Protein AF-0000000080284905 (afdb_homodimer)

Organism: Amycolatopsis orientalis (NCBI:txid31958)

Radius of gyration: 27.39 Å; Cα contacts (8 Å, |Δi|>4): 1536; chains: 2; bounding box: 44×78×59 Å

pLDDT: mean 93.67, std 6.54, range [40.91, 98.75]

Nearest PDB structures (foldseek):
  3go6-assembly1_A  TM=8.730E-01  e=1.358E-30  Mycobacterium tuberculosis
  5bye-assembly1_B  TM=8.809E-01  e=2.545E-27  Homo sapiens
  5zwy-assembly1_A  TM=8.678E-01  e=7.801E-25  Leishmania donovani BPK282A1
  3i3y-assembly1_C  TM=8.463E-01  e=2.687E-22  Klebsiella pneumoniae subsp. pneumoniae MGH 78578
  3b1q-assembly1_F  TM=8.822E-01  e=8.946E-21  Burkholderia thailandensis E264

Solvent-accessible surface area (backbone atoms only — not comparable to full-atom values): 27348 Å² total; per-residue (Å²): 117,70,24,39,35,32,24,41,23,15,37,20,37,28,42,34,28,44,25,83,60,82,54,47,86,72,30,76,26,76,38,35,60,71,42,79,42,66,30,32,66,26,41,32,18,32,36,26,17,14,37,51,68,39,49,23,28,37,40,36,22,19,9,86,45,74,54,22,51,49,40,52,48,54,37,48,76,40,53,27,42,54,83,60,40,39,74,36,96,37,53,40,9,35,31,44,31,42,32,32,84,88,54,48,36,27,28,40,28,22,40,40,7,14,60,67,53,44,53,87,69,66,75,69,71,57,33,49,24,39,37,37,43,50,61,30,38,62,67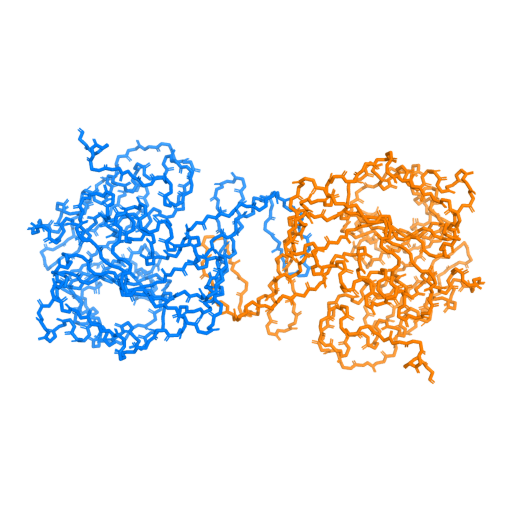,28,49,45,43,47,43,53,50,26,52,74,70,69,30,43,34,36,37,37,53,44,62,74,72,90,72,56,60,68,46,35,45,49,26,45,30,37,33,30,39,60,67,39,42,14,59,76,59,70,60,63,75,56,66,72,56,55,46,75,54,32,22,62,22,35,38,34,42,49,70,78,58,14,34,36,39,31,44,93,90,41,78,45,77,37,75,31,71,90,70,71,73,62,22,64,51,47,23,69,28,30,21,51,11,34,28,50,40,32,44,53,72,65,46,52,68,67,60,14,48,47,51,9,31,49,47,22,47,54,15,15,54,26,68,46,38,63,82,19,50,56,42,51,75,75,73,108,118,70,23,39,37,32,24,43,23,16,37,18,36,28,42,34,29,45,26,82,59,83,53,47,83,71,31,75,27,76,37,37,62,71,43,80,42,64,31,32,65,27,41,34,18,33,39,25,16,14,36,51,67,37,49,24,28,35,38,35,22,21,10,87,46,72,54,24,52,49,40,52,48,54,37,48,76,37,54,27,41,55,83,59,40,40,75,36,94,38,52,41,8,35,31,44,32,41,31,31,85,89,55,50,35,26,28,40,27,22,42,39,8,14,60,67,53,44,51,87,68,65,75,68,72,56,33,50,24,39,38,36,42,50,60,31,40,63,67,27,51,44,43,46,44,52,50,25,52,76,71,70,29,43,35,37,37,38,53,44,62,72,73,91,72,56,59,69,46,34,46,49,26,46,30,38,34,31,39,60,65,38,42,13,60,76,61,72,49,73,72,56,67,74,55,56,47,76,55,32,20,62,23,34,37,34,41,49,68,78,56,14,32,36,38,32,44,93,89,42,77,44,77,36,76,30,71,90,70,71,73,63,22,64,50,48,22,69,28,30,21,50,12,33,28,50,41,32,44,52,73,66,45,53,68,68,59,16,45,47,51,9,31,49,46,22,47,55,15,14,52,27,68,46,40,62,81,20,50,56,42,50,73,74,73,109

Sequence (572 aa):
MTSQVLVIGSANADLVVPVDRRPGGGETVLGGDTILSPGGKGANTAVAAARLGADVALLGAVGDDPYGELLKRSLAESGVDTTPLRTSERPTGIAYITVTPDGENSILVSPGANSALRPEDVDLDGAEIVVLSLEIPLETVEHAVAKAAEAGVRTLLNLSPAAELSAKTLQNLDVLLVNEHEAAFLLGGEADFPKLLDLGPKAAVVTLGAKGAAVVTADGVLEVSSPKVEAVDTTGAGDAFAGALATSLAKGEELADAARRAVKVAAITVTRQGAQPSYPTASELEMTSQVLVIGSANADLVVPVDRRPGGGETVLGGDTILSPGGKGANTAVAAARLGADVALLGAVGDDPYGELLKRSLAESGVDTTPLRTSERPTGIAYITVTPDGENSILVSPGANSALRPEDVDLDGAEIVVLSLEIPLETVEHAVAKAAEAGVRTLLNLSPAAELSAKTLQNLDVLLVNEHEAAFLLGGEADFPKLLDLGPKAAVVTLGAKGAAVVTADGVLEVSSPKVEAVDTTGAGDAFAGALATSLAKGEELADAARRAVKVAAITVTRQGAQPSYPTASELE

Secondary structure (DSSP, 8-state):
---SEEEE---EEEEEEE-SS---TT-EEE----EEEEE-HHHHHHHHHHHTT--EEEEEEEESSHHHHHHHHHHHHTTEE-TTEEEESSPPEEEEEEE-TTS-EEEEEE-GGGGG--GGG---TT-SEEEE-SSS-HHHHHHHHHHHHHHT-EEEEE--S-----HHHHHT-SEEEEEHHHHHHHHTS---GGGGGGGS-SEEEEE-GGGEEEEEETTEEEEEEPPP---S--TTHHHHHHHHHHHHHHTT--HHHHHHHHHHHHHHHTTSSSSGGGPPPGGGG-/---SEEEE---EEEEEEE-SS---TT-EEE----EEEEE-HHHHHHHHHHHTT--EEEEEEEESSHHHHHHHHHHHHTTEE-TTEEEESSPPEEEEEEE-TTS-EEEEEE-GGGGG--GGG---TT-SEEEE-SSS-HHHHHHHHHHHHHHT-EEEEE--S-----HHHHHT-SEEEEEHHHHHHHHTSS--GGGGGGGS-SEEEEE-GGGEEEEEETTEEEEEEPPP---S--TTHHHHHHHHHHHHHHTT--HHHHHHHHHHHHHHHTTSSSSGGGPPPGGGG-

Structure (mmCIF, N/CA/C/O backbone):
data_AF-0000000080284905-model_v1
#
loop_
_entity.id
_entity.type
_entity.pdbx_description
1 polymer Ribokinase
#
loop_
_atom_site.group_PDB
_atom_site.id
_atom_site.type_symbol
_atom_site.label_atom_id
_atom_site.label_alt_id
_atom_site.label_comp_id
_atom_site.label_asym_id
_atom_site.label_entity_id
_atom_site.label_seq_id
_atom_site.pdbx_PDB_ins_code
_atom_site.Cartn_x
_atom_site.Cartn_y
_atom_site.Cartn_z
_atom_site.occupancy
_atom_site.B_iso_or_equiv
_atom_site.auth_seq_id
_atom_site.auth_comp_id
_atom_site.auth_asym_id
_atom_site.auth_atom_id
_atom_site.pdbx_PDB_model_num
ATOM 1 N N . MET A 1 1 ? 20.672 -29.156 -13.625 1 40.91 1 MET A N 1
ATOM 2 C CA . MET A 1 1 ? 19.984 -29.391 -12.352 1 40.91 1 MET A CA 1
ATOM 3 C C . MET A 1 1 ? 18.562 -29.859 -12.586 1 40.91 1 MET A C 1
ATOM 5 O O . MET A 1 1 ? 17.812 -29.25 -13.352 1 40.91 1 MET A O 1
ATOM 9 N N . THR A 1 2 ? 18.375 -31.094 -12.633 1 55.34 2 THR A N 1
ATOM 10 C CA . THR A 1 2 ? 17.172 -31.812 -13.039 1 55.34 2 THR A CA 1
ATOM 11 C C . THR A 1 2 ? 16.047 -31.594 -12.039 1 55.34 2 THR A C 1
ATOM 13 O O . THR A 1 2 ? 16.047 -32.188 -10.953 1 55.34 2 THR A O 1
ATOM 16 N N . SER A 1 3 ? 15.523 -30.281 -11.977 1 65.69 3 SER A N 1
ATOM 17 C CA . SER A 1 3 ? 14.391 -30.141 -11.07 1 65.69 3 SER A CA 1
ATOM 18 C C . SER A 1 3 ? 13.125 -30.75 -11.672 1 65.69 3 SER A C 1
ATOM 20 O O . SER A 1 3 ? 12.875 -30.594 -12.875 1 65.69 3 SER A O 1
ATOM 22 N N . GLN A 1 4 ? 12.414 -31.5 -10.828 1 87.19 4 GLN A N 1
ATOM 23 C CA . GLN A 1 4 ? 11.164 -32.125 -11.258 1 87.19 4 GLN A CA 1
ATOM 24 C C . GLN A 1 4 ? 10.102 -31.047 -11.562 1 87.19 4 GLN A C 1
ATOM 26 O O . GLN A 1 4 ? 9.438 -31.109 -12.602 1 87.19 4 GLN A O 1
ATOM 31 N N . VAL A 1 5 ? 10.125 -30.016 -10.75 1 97.56 5 VAL A N 1
ATOM 32 C CA . VAL A 1 5 ? 9.164 -28.922 -10.898 1 97.56 5 VAL A CA 1
ATOM 33 C C . VAL A 1 5 ? 9.898 -27.609 -11.125 1 97.56 5 VAL A C 1
ATOM 35 O O . VAL A 1 5 ? 10.664 -27.156 -10.266 1 97.56 5 VAL A O 1
ATOM 38 N N . LEU A 1 6 ? 9.719 -26.984 -12.305 1 98.25 6 LEU A N 1
ATOM 39 C CA . LEU A 1 6 ? 10.242 -25.656 -12.578 1 98.25 6 LEU A CA 1
ATOM 40 C C . LEU A 1 6 ? 9.117 -24.625 -12.539 1 98.25 6 LEU A C 1
ATOM 42 O O . LEU A 1 6 ? 8.188 -24.672 -13.336 1 98.25 6 LEU A O 1
ATOM 46 N N . VAL A 1 7 ? 9.211 -23.75 -11.594 1 98.56 7 VAL A N 1
ATOM 47 C CA . VAL A 1 7 ? 8.273 -22.625 -11.539 1 98.56 7 VAL A CA 1
ATOM 48 C C . VAL A 1 7 ? 8.883 -21.406 -12.227 1 98.56 7 VAL A C 1
ATOM 50 O O . VAL A 1 7 ? 10.039 -21.047 -11.969 1 98.56 7 VAL A O 1
ATOM 53 N N . ILE A 1 8 ? 8.203 -20.844 -13.164 1 98.38 8 ILE A N 1
ATOM 54 C CA . ILE A 1 8 ? 8.547 -19.562 -13.758 1 98.38 8 ILE A CA 1
ATOM 55 C C . ILE A 1 8 ? 7.535 -18.5 -13.328 1 98.38 8 ILE A C 1
ATOM 57 O O . ILE A 1 8 ? 6.367 -18.562 -13.719 1 98.38 8 ILE A O 1
ATOM 61 N N . GLY A 1 9 ? 8.023 -17.609 -12.492 1 97.69 9 GLY A N 1
ATOM 62 C CA . GLY A 1 9 ? 7.016 -16.703 -11.961 1 97.69 9 GLY A CA 1
ATOM 63 C C . GLY A 1 9 ? 7.598 -15.609 -11.078 1 97.69 9 GLY A C 1
ATOM 64 O O . GLY A 1 9 ? 8.812 -15.375 -11.086 1 97.69 9 GLY A O 1
ATOM 65 N N . SER A 1 10 ? 6.734 -14.977 -10.406 1 97.56 10 SER A N 1
ATOM 66 C CA . SER A 1 10 ? 7.066 -13.766 -9.664 1 97.56 10 SER A CA 1
ATOM 67 C C . SER A 1 10 ? 7.562 -14.102 -8.258 1 97.56 10 SER A C 1
ATOM 69 O O . SER A 1 10 ? 7.203 -15.133 -7.699 1 97.56 10 SER A O 1
ATOM 71 N N . ALA A 1 11 ? 8.375 -13.258 -7.75 1 97.44 11 ALA A N 1
ATOM 72 C CA . ALA A 1 11 ? 8.758 -13.133 -6.348 1 97.44 11 ALA A CA 1
ATOM 73 C C . ALA A 1 11 ? 8.594 -11.695 -5.855 1 97.44 11 ALA A C 1
ATOM 75 O O . ALA A 1 11 ? 9.188 -10.773 -6.414 1 97.44 11 ALA A O 1
ATOM 76 N N . ASN A 1 12 ? 7.746 -11.562 -4.836 1 95.62 12 ASN A N 1
ATOM 77 C CA . ASN A 1 12 ? 7.422 -10.242 -4.301 1 95.62 12 ASN A CA 1
ATOM 78 C C . ASN A 1 12 ? 7.645 -10.18 -2.793 1 95.62 12 ASN A C 1
ATOM 80 O O . ASN A 1 12 ? 7.422 -11.164 -2.086 1 95.62 12 ASN A O 1
ATOM 84 N N . ALA A 1 13 ? 8.07 -9.031 -2.334 1 95.25 13 ALA A N 1
ATOM 85 C CA . ALA A 1 13 ? 7.875 -8.742 -0.915 1 95.25 13 ALA A CA 1
ATOM 86 C C . ALA A 1 13 ? 6.441 -8.312 -0.637 1 95.25 13 ALA A C 1
ATOM 88 O O . ALA A 1 13 ? 5.91 -7.426 -1.314 1 95.25 13 ALA A O 1
ATOM 89 N N . ASP A 1 14 ? 5.824 -9 0.279 1 94.31 14 ASP A N 1
ATOM 90 C CA . ASP A 1 14 ? 4.457 -8.656 0.659 1 94.31 14 ASP A CA 1
ATOM 91 C C . ASP A 1 14 ? 4.445 -7.719 1.864 1 94.31 14 ASP A C 1
ATOM 93 O O . ASP A 1 14 ? 4.934 -8.07 2.939 1 94.31 14 ASP A O 1
ATOM 97 N N . LEU A 1 15 ? 3.936 -6.547 1.649 1 93.56 15 LEU A N 1
ATOM 98 C CA . LEU A 1 15 ? 3.686 -5.602 2.73 1 93.56 15 LEU A CA 1
ATOM 99 C C . LEU A 1 15 ? 2.205 -5.574 3.098 1 93.56 15 LEU A C 1
ATOM 101 O O . LEU A 1 15 ? 1.398 -4.957 2.402 1 93.56 15 LEU A O 1
ATOM 105 N N . VAL A 1 16 ? 1.905 -6.176 4.227 1 90.94 16 VAL A N 1
ATOM 106 C CA . VAL A 1 16 ? 0.521 -6.398 4.633 1 90.94 16 VAL A CA 1
ATOM 107 C C . VAL A 1 16 ? 0.144 -5.418 5.738 1 90.94 16 VAL A C 1
ATOM 109 O O . VAL A 1 16 ? 0.849 -5.305 6.746 1 90.94 16 VAL A O 1
ATOM 112 N N . VAL A 1 17 ? -0.932 -4.707 5.605 1 92.62 17 VAL A N 1
ATOM 113 C CA . VAL A 1 17 ? -1.432 -3.777 6.613 1 92.62 17 VAL A CA 1
ATOM 114 C C . VAL A 1 17 ? -2.875 -4.129 6.969 1 92.62 17 VAL A C 1
ATOM 116 O O . VAL A 1 17 ? -3.764 -4.062 6.121 1 92.62 17 VAL A O 1
ATOM 119 N N . PRO A 1 18 ? -3.109 -4.57 8.188 1 91.25 18 PRO A N 1
ATOM 120 C CA . PRO A 1 18 ? -4.5 -4.727 8.625 1 91.25 18 PRO A CA 1
ATOM 121 C C . PRO A 1 18 ? -5.223 -3.391 8.773 1 91.25 18 PRO A C 1
ATOM 123 O O . PRO A 1 18 ? -4.625 -2.408 9.227 1 91.25 18 PRO A O 1
ATOM 126 N N . VAL A 1 19 ? -6.477 -3.312 8.336 1 92.62 19 VAL A N 1
ATOM 127 C CA . VAL A 1 19 ? -7.27 -2.09 8.422 1 92.62 19 VAL A CA 1
ATOM 128 C C . VAL A 1 19 ? -8.703 -2.432 8.805 1 92.62 19 VAL A C 1
ATOM 130 O O . VAL A 1 19 ? -9.172 -3.547 8.562 1 92.62 19 VAL A O 1
ATOM 133 N N . ASP A 1 20 ? -9.297 -1.43 9.414 1 91.06 20 ASP A N 1
ATOM 134 C CA . ASP A 1 20 ? -10.719 -1.615 9.688 1 91.06 20 ASP A CA 1
ATOM 135 C C . ASP A 1 20 ? -11.547 -1.527 8.406 1 91.06 20 ASP A C 1
ATOM 137 O O . ASP A 1 20 ? -12.523 -2.258 8.25 1 91.06 20 ASP A O 1
ATOM 141 N N . ARG A 1 21 ? -11.18 -0.646 7.539 1 89.19 21 ARG A N 1
ATOM 142 C CA . ARG A 1 21 ? -11.82 -0.479 6.242 1 89.19 21 ARG A CA 1
ATOM 143 C C . ARG A 1 21 ? -10.82 -0.023 5.188 1 89.19 21 ARG A C 1
ATOM 145 O O . ARG A 1 21 ? -9.898 0.74 5.484 1 89.19 21 ARG A O 1
ATOM 152 N N . ARG A 1 22 ? -11.008 -0.469 3.908 1 90 22 ARG A N 1
ATOM 153 C CA . ARG A 1 22 ? -10.148 -0.088 2.793 1 90 22 ARG A CA 1
ATOM 154 C C . ARG A 1 22 ? -10.328 1.385 2.439 1 90 22 ARG A C 1
ATOM 156 O O . ARG A 1 22 ? -11.453 1.893 2.43 1 90 22 ARG A O 1
ATOM 163 N N . PRO A 1 23 ? -9.242 2.098 2.148 1 87.12 23 PRO A N 1
ATOM 164 C CA . PRO A 1 23 ? -9.414 3.49 1.729 1 87.12 23 PRO A CA 1
ATOM 165 C C . PRO A 1 23 ? -10.094 3.619 0.369 1 87.12 23 PRO A C 1
ATOM 167 O O . PRO A 1 23 ? -9.766 2.881 -0.563 1 87.12 23 PRO A O 1
ATOM 170 N N . GLY A 1 24 ? -11.047 4.52 0.306 1 83.69 24 GLY A N 1
ATOM 171 C CA . GLY A 1 24 ? -11.625 4.879 -0.977 1 83.69 24 GLY A CA 1
ATOM 172 C C . GLY A 1 24 ? -10.859 5.973 -1.694 1 83.69 24 GLY A C 1
ATOM 173 O O . GLY A 1 24 ? -9.781 6.379 -1.245 1 83.69 24 GLY A O 1
ATOM 174 N N . GLY A 1 25 ? -11.359 6.371 -2.895 1 78.81 25 GLY A N 1
ATOM 175 C CA . GLY A 1 25 ? -10.734 7.469 -3.613 1 78.81 25 GLY A CA 1
ATOM 176 C C . GLY A 1 25 ? -10.68 8.758 -2.809 1 78.81 25 GLY A C 1
ATOM 177 O O . GLY A 1 25 ? -11.688 9.172 -2.227 1 78.81 25 GLY A O 1
ATOM 178 N N . GLY A 1 26 ? -9.477 9.383 -2.68 1 72.81 26 GLY A N 1
ATOM 179 C CA . GLY A 1 26 ? -9.32 10.648 -1.979 1 72.81 26 GLY A CA 1
ATOM 180 C C . GLY A 1 26 ? -9.266 10.492 -0.471 1 72.81 26 GLY A C 1
ATOM 181 O O . GLY A 1 26 ? -9.266 11.484 0.261 1 72.81 26 GLY A O 1
ATOM 182 N N . GLU A 1 27 ? -9.242 9.281 -0.006 1 77.38 27 GLU A N 1
ATOM 183 C CA . GLU A 1 27 ? -9.312 9.039 1.432 1 77.38 27 GLU A CA 1
ATOM 184 C C . GLU A 1 27 ? -7.957 8.617 1.989 1 77.38 27 GLU A C 1
ATOM 186 O O . GLU A 1 27 ? -7.156 7.996 1.283 1 77.38 27 GLU A O 1
ATOM 191 N N . THR A 1 28 ? -7.773 8.969 3.242 1 80.44 28 THR A N 1
ATOM 192 C CA . THR A 1 28 ? -6.684 8.438 4.055 1 80.44 28 THR A CA 1
ATOM 193 C C . THR A 1 28 ? -7.227 7.582 5.195 1 80.44 28 THR A C 1
ATOM 195 O O . THR A 1 28 ? -8.094 8.023 5.953 1 80.44 28 THR A O 1
ATOM 198 N N . VAL A 1 29 ? -6.762 6.383 5.219 1 87.19 29 VAL A N 1
ATOM 199 C CA . VAL A 1 29 ? -7.18 5.465 6.273 1 87.19 29 VAL A CA 1
ATOM 200 C C . VAL A 1 29 ? -5.965 5.027 7.09 1 87.19 29 VAL A C 1
ATOM 202 O O . VAL A 1 29 ? -4.926 4.676 6.527 1 87.19 29 VAL A O 1
ATOM 205 N N . LEU A 1 30 ? -6.082 5.148 8.375 1 88.75 30 LEU A N 1
ATOM 206 C CA . LEU A 1 30 ? -5.051 4.633 9.266 1 88.75 30 LEU A CA 1
ATOM 207 C C . LEU A 1 30 ? -5.254 3.145 9.531 1 88.75 30 LEU A C 1
ATOM 209 O O . LEU A 1 30 ? -6.367 2.709 9.828 1 88.75 30 LEU A O 1
ATOM 213 N N . GLY A 1 31 ? -4.176 2.385 9.305 1 92 31 GLY A N 1
ATOM 214 C CA . GLY A 1 31 ? -4.207 0.956 9.578 1 92 31 GLY A CA 1
ATOM 215 C C . GLY A 1 31 ? -3.277 0.545 10.703 1 92 31 GLY A C 1
ATOM 216 O O . GLY A 1 31 ? -2.922 1.366 11.555 1 92 31 GLY A O 1
ATOM 217 N N . GLY A 1 32 ? -3.047 -0.744 10.789 1 91.44 32 GLY A N 1
ATOM 218 C CA . GLY A 1 32 ? -2.111 -1.298 11.758 1 91.44 32 GLY A CA 1
ATOM 219 C C . GLY A 1 32 ? -0.675 -1.286 11.273 1 91.44 32 GLY A C 1
ATOM 220 O O . GLY A 1 32 ? -0.352 -0.614 10.289 1 91.44 32 GLY A O 1
ATOM 221 N N . ASP A 1 33 ? 0.1 -1.974 11.984 1 89.12 33 ASP A N 1
ATOM 222 C CA . ASP A 1 33 ? 1.512 -2.064 11.617 1 89.12 33 ASP A CA 1
ATOM 223 C C . ASP A 1 33 ? 1.706 -2.947 10.391 1 89.12 33 ASP A C 1
ATOM 225 O O . ASP A 1 33 ? 1.023 -3.963 10.234 1 89.12 33 ASP A O 1
ATOM 229 N N . THR A 1 34 ? 2.648 -2.514 9.602 1 91.88 34 THR A N 1
ATOM 230 C CA . THR A 1 34 ? 2.986 -3.299 8.422 1 91.88 34 THR A CA 1
ATOM 231 C C . THR A 1 34 ? 3.615 -4.633 8.812 1 91.88 34 THR A C 1
ATOM 233 O O . THR A 1 34 ? 4.5 -4.676 9.672 1 91.88 34 THR A O 1
ATOM 236 N N . ILE A 1 35 ? 3.156 -5.664 8.156 1 88.56 35 ILE A N 1
ATOM 237 C CA . ILE A 1 35 ? 3.768 -6.98 8.289 1 88.56 35 ILE A CA 1
ATOM 238 C C . ILE A 1 35 ? 4.469 -7.363 6.988 1 88.56 35 ILE A C 1
ATOM 240 O O . ILE A 1 35 ? 3.842 -7.395 5.926 1 88.56 35 ILE A O 1
ATOM 244 N N . LEU A 1 36 ? 5.754 -7.578 7.109 1 90.44 36 LEU A N 1
ATOM 245 C CA . LEU A 1 36 ? 6.559 -7.969 5.957 1 90.44 36 LEU A CA 1
ATOM 246 C C . LEU A 1 36 ? 6.605 -9.492 5.82 1 90.44 36 LEU A C 1
ATOM 248 O O . LEU A 1 36 ? 6.875 -10.195 6.797 1 90.44 36 LEU A O 1
ATOM 252 N N . SER A 1 37 ? 6.32 -10.008 4.66 1 91.88 37 SER A N 1
ATOM 253 C CA . SER A 1 37 ? 6.387 -11.445 4.391 1 91.88 37 SER A CA 1
ATOM 254 C C . SER A 1 37 ? 6.855 -11.719 2.965 1 91.88 37 SER A C 1
ATOM 256 O O . SER A 1 37 ? 6.633 -10.906 2.066 1 91.88 37 SER A O 1
ATOM 258 N N . PRO A 1 38 ? 7.566 -12.805 2.764 1 95.06 38 PRO A N 1
ATOM 259 C CA . PRO A 1 38 ? 7.867 -13.219 1.389 1 95.06 38 PRO A CA 1
ATOM 260 C C . PRO A 1 38 ? 6.625 -13.664 0.623 1 95.06 38 PRO A C 1
ATOM 262 O O . PRO A 1 38 ? 5.742 -14.312 1.197 1 95.06 38 PRO A O 1
ATOM 265 N N . GLY A 1 39 ? 6.598 -13.227 -0.601 1 95 39 GLY A N 1
ATOM 266 C CA . GLY A 1 39 ? 5.457 -13.609 -1.417 1 95 39 GLY A CA 1
ATOM 267 C C . GLY A 1 39 ? 5.766 -13.625 -2.902 1 95 39 GLY A C 1
ATOM 268 O O . GLY A 1 39 ? 6.91 -13.844 -3.301 1 95 39 GLY A O 1
ATOM 269 N N . GLY A 1 40 ? 4.691 -13.461 -3.693 1 94.62 40 GLY A N 1
ATOM 270 C CA . GLY A 1 40 ? 4.742 -13.672 -5.129 1 94.62 40 GLY A CA 1
ATOM 271 C C . GLY A 1 40 ? 4.172 -15.016 -5.551 1 94.62 40 GLY A C 1
ATOM 272 O O . GLY A 1 40 ? 4.559 -16.062 -5.012 1 94.62 40 GLY A O 1
ATOM 273 N N . LYS A 1 41 ? 3.361 -14.922 -6.488 1 94.69 41 LYS A N 1
ATOM 274 C CA . LYS A 1 41 ? 2.682 -16.156 -6.883 1 94.69 41 LYS A CA 1
ATOM 275 C C . LYS A 1 41 ? 3.688 -17.25 -7.227 1 94.69 41 LYS A C 1
ATOM 277 O O . LYS A 1 41 ? 3.525 -18.391 -6.812 1 94.69 41 LYS A O 1
ATOM 282 N N . GLY A 1 42 ? 4.648 -16.906 -8.023 1 97.25 42 GLY A N 1
ATOM 283 C CA . GLY A 1 42 ? 5.672 -17.875 -8.383 1 97.25 42 GLY A CA 1
ATOM 284 C C . GLY A 1 42 ? 6.426 -18.406 -7.18 1 97.25 42 GLY A C 1
ATOM 285 O O . GLY A 1 42 ? 6.543 -19.625 -7.012 1 97.25 42 GLY A O 1
ATOM 286 N N . ALA A 1 43 ? 6.902 -17.516 -6.387 1 98.06 43 ALA A N 1
ATOM 287 C CA . ALA A 1 43 ? 7.648 -17.906 -5.191 1 98.06 43 ALA A CA 1
ATOM 288 C C . ALA A 1 43 ? 6.781 -18.734 -4.25 1 98.06 43 ALA A C 1
ATOM 290 O O . ALA A 1 43 ? 7.238 -19.734 -3.695 1 98.06 43 ALA A O 1
ATOM 291 N N . ASN A 1 44 ? 5.59 -18.328 -4.027 1 96.88 44 ASN A N 1
ATOM 292 C CA . ASN A 1 44 ? 4.664 -19.078 -3.184 1 96.88 44 ASN A CA 1
ATOM 293 C C . ASN A 1 44 ? 4.457 -20.5 -3.701 1 96.88 44 ASN A C 1
ATOM 295 O O . ASN A 1 44 ? 4.504 -21.453 -2.93 1 96.88 44 ASN A O 1
ATOM 299 N N . THR A 1 45 ? 4.199 -20.609 -4.961 1 98.12 45 THR A N 1
ATOM 300 C CA . THR A 1 45 ? 4 -21.906 -5.59 1 98.12 45 THR A CA 1
ATOM 301 C C . THR A 1 45 ? 5.238 -22.797 -5.418 1 98.12 45 THR A C 1
ATOM 303 O O . THR A 1 45 ? 5.125 -23.969 -5.086 1 98.12 45 THR A O 1
ATOM 306 N N . ALA A 1 46 ? 6.387 -22.219 -5.637 1 98.38 46 ALA A N 1
ATOM 307 C CA . ALA A 1 46 ? 7.645 -22.938 -5.492 1 98.38 46 ALA A CA 1
ATOM 308 C C . ALA A 1 46 ? 7.828 -23.438 -4.062 1 98.38 46 ALA A C 1
ATOM 310 O O . ALA A 1 46 ? 8.195 -24.594 -3.842 1 98.38 46 ALA A O 1
ATOM 311 N N . VAL A 1 47 ? 7.551 -22.594 -3.105 1 98.19 47 VAL A N 1
ATOM 312 C CA . VAL A 1 47 ? 7.703 -22.953 -1.7 1 98.19 47 VAL A CA 1
ATOM 313 C C . VAL A 1 47 ? 6.723 -24.078 -1.347 1 98.19 47 VAL A C 1
ATOM 315 O O . VAL A 1 47 ? 7.09 -25.031 -0.665 1 98.19 47 VAL A O 1
ATOM 318 N N . ALA A 1 48 ? 5.516 -23.938 -1.804 1 98.19 48 ALA A N 1
ATOM 319 C CA . ALA A 1 48 ? 4.512 -24.969 -1.539 1 98.19 48 ALA A CA 1
ATOM 320 C C . ALA A 1 48 ? 4.965 -26.328 -2.07 1 98.19 48 ALA A C 1
ATOM 322 O O . ALA A 1 48 ? 4.871 -27.344 -1.369 1 98.19 48 ALA A O 1
ATOM 323 N N . ALA A 1 49 ? 5.445 -26.359 -3.264 1 98.06 49 ALA A N 1
ATOM 324 C CA . ALA A 1 49 ? 5.918 -27.594 -3.877 1 98.06 49 ALA A CA 1
ATOM 325 C C . ALA A 1 49 ? 7.105 -28.172 -3.109 1 98.06 49 ALA A C 1
ATOM 327 O O . ALA A 1 49 ? 7.145 -29.375 -2.83 1 98.06 49 ALA A O 1
ATOM 328 N N . ALA A 1 50 ? 8.023 -27.281 -2.754 1 97.81 50 ALA A N 1
ATOM 329 C CA . ALA A 1 50 ? 9.227 -27.719 -2.049 1 97.81 50 ALA A CA 1
ATOM 330 C C . ALA A 1 50 ? 8.883 -28.328 -0.692 1 97.81 50 ALA A C 1
ATOM 332 O O . ALA A 1 50 ? 9.43 -29.359 -0.31 1 97.81 50 ALA A O 1
ATOM 333 N N . ARG A 1 51 ? 8.023 -27.719 -0.016 1 97 51 ARG A N 1
ATOM 334 C CA . ARG A 1 51 ? 7.633 -28.203 1.308 1 97 51 ARG A CA 1
ATOM 335 C C . ARG A 1 51 ? 6.973 -29.562 1.227 1 97 51 ARG A C 1
ATOM 337 O O . ARG A 1 51 ? 7.004 -30.344 2.189 1 97 51 ARG A O 1
ATOM 344 N N . LEU A 1 52 ? 6.461 -29.844 0.11 1 96.69 52 LEU A N 1
ATOM 345 C CA . LEU A 1 52 ? 5.793 -31.141 -0.087 1 96.69 52 LEU A CA 1
ATOM 346 C C . LEU A 1 52 ? 6.773 -32.188 -0.607 1 96.69 52 LEU A C 1
ATOM 348 O O . LEU A 1 52 ? 6.375 -33.312 -0.943 1 96.69 52 LEU A O 1
ATOM 352 N N . GLY A 1 53 ? 8.023 -31.797 -0.792 1 94.25 53 GLY A N 1
ATOM 353 C CA . GLY A 1 53 ? 9.07 -32.781 -1.049 1 94.25 53 GLY A CA 1
ATOM 354 C C . GLY A 1 53 ? 9.516 -32.812 -2.498 1 94.25 53 GLY A C 1
ATOM 355 O O . GLY A 1 53 ? 10.32 -33.656 -2.889 1 94.25 53 GLY A O 1
ATOM 356 N N . ALA A 1 54 ? 9.086 -31.922 -3.289 1 95.56 54 ALA A N 1
ATOM 357 C CA . ALA A 1 54 ? 9.5 -31.891 -4.691 1 95.56 54 ALA A CA 1
ATOM 358 C C . ALA A 1 54 ? 10.875 -31.25 -4.844 1 95.56 54 ALA A C 1
ATOM 360 O O . ALA A 1 54 ? 11.289 -30.438 -4.008 1 95.56 54 ALA A O 1
ATOM 361 N N . ASP A 1 55 ? 11.617 -31.719 -5.836 1 96.56 55 ASP A N 1
ATOM 362 C CA . ASP A 1 55 ? 12.781 -30.984 -6.328 1 96.56 55 ASP A CA 1
ATOM 363 C C . ASP A 1 55 ? 12.352 -29.797 -7.199 1 96.56 55 ASP A C 1
ATOM 365 O O . ASP A 1 55 ? 11.945 -29.984 -8.352 1 96.56 55 ASP A O 1
ATOM 369 N N . VAL A 1 56 ? 12.43 -28.594 -6.613 1 97.62 56 VAL A N 1
ATOM 370 C CA . VAL A 1 56 ? 11.812 -27.438 -7.246 1 97.62 56 VAL A CA 1
ATOM 371 C C . VAL A 1 56 ? 12.867 -26.359 -7.477 1 97.62 56 VAL A C 1
ATOM 373 O O . VAL A 1 56 ? 13.758 -26.156 -6.645 1 97.62 56 VAL A O 1
ATOM 376 N N . ALA A 1 57 ? 12.773 -25.703 -8.625 1 97.75 57 ALA A N 1
ATOM 377 C CA . ALA A 1 57 ? 13.531 -24.484 -8.906 1 97.75 57 ALA A CA 1
ATOM 378 C C . ALA A 1 57 ? 12.602 -23.328 -9.289 1 97.75 57 ALA A C 1
ATOM 380 O O . ALA A 1 57 ? 11.5 -23.562 -9.805 1 97.75 57 ALA A O 1
ATOM 381 N N . LEU A 1 58 ? 13.008 -22.141 -9 1 98 58 LEU A N 1
ATOM 382 C CA . LEU A 1 58 ? 12.266 -20.953 -9.414 1 98 58 LEU A CA 1
ATOM 383 C C . LEU A 1 58 ? 13.086 -20.109 -10.406 1 98 58 LEU A C 1
ATOM 385 O O . LEU A 1 58 ? 14.172 -19.641 -10.07 1 98 58 LEU A O 1
ATOM 389 N N . LEU A 1 59 ? 12.594 -20.047 -11.578 1 98.06 59 LEU A N 1
ATOM 390 C CA . LEU A 1 59 ? 13.078 -19.047 -12.516 1 98.06 59 LEU A CA 1
ATOM 391 C C . LEU A 1 59 ? 12.289 -17.75 -12.375 1 98.06 59 LEU A C 1
ATOM 393 O O . LEU A 1 59 ? 11.094 -17.703 -12.664 1 98.06 59 LEU A O 1
ATOM 397 N N . GLY A 1 60 ? 12.852 -16.734 -11.898 1 97.88 60 GLY A N 1
ATOM 398 C CA . GLY A 1 60 ? 12.281 -15.414 -11.648 1 97.88 60 GLY A CA 1
ATOM 399 C C . GLY A 1 60 ? 13.336 -14.328 -11.516 1 97.88 60 GLY A C 1
ATOM 400 O O . GLY A 1 60 ? 14.461 -14.492 -11.977 1 97.88 60 GLY A O 1
ATOM 401 N N . ALA A 1 61 ? 12.906 -13.195 -11.031 1 98.19 61 ALA A N 1
ATOM 402 C CA . ALA A 1 61 ? 13.844 -12.086 -10.867 1 98.19 61 ALA A CA 1
ATOM 403 C C . ALA A 1 61 ? 13.523 -11.281 -9.609 1 98.19 61 ALA A C 1
ATOM 405 O O . ALA A 1 61 ? 12.352 -11.07 -9.281 1 98.19 61 ALA A O 1
ATOM 406 N N . VAL A 1 62 ? 14.578 -10.914 -8.914 1 98.06 62 VAL A N 1
ATOM 407 C CA . VAL A 1 62 ? 14.492 -10.008 -7.777 1 98.06 62 VAL A CA 1
ATOM 408 C C . VAL A 1 62 ? 15.508 -8.875 -7.941 1 98.06 62 VAL A C 1
ATOM 410 O O . VAL A 1 62 ? 16.375 -8.938 -8.82 1 98.06 62 VAL A O 1
ATOM 413 N N . GLY A 1 63 ? 15.312 -7.84 -7.199 1 96.94 63 GLY A N 1
ATOM 414 C CA . GLY A 1 63 ? 16.297 -6.762 -7.199 1 96.94 63 GLY A CA 1
ATOM 415 C C . GLY A 1 63 ? 17.453 -7.008 -6.254 1 96.94 63 GLY A C 1
ATOM 416 O O . GLY A 1 63 ? 17.438 -7.965 -5.477 1 96.94 63 GLY A O 1
ATOM 417 N N . ASP A 1 64 ? 18.5 -6.188 -6.438 1 95.75 64 ASP A N 1
ATOM 418 C CA . ASP A 1 64 ? 19.594 -6.156 -5.469 1 95.75 64 ASP A CA 1
ATOM 419 C C . ASP A 1 64 ? 19.25 -5.242 -4.293 1 95.75 64 ASP A C 1
ATOM 421 O O . ASP A 1 64 ? 19.812 -4.152 -4.168 1 95.75 64 ASP A O 1
ATOM 425 N N . ASP A 1 65 ? 18.406 -5.695 -3.43 1 92.31 65 ASP A N 1
ATOM 426 C CA . ASP A 1 65 ? 17.906 -4.93 -2.297 1 92.31 65 ASP A CA 1
ATOM 427 C C . ASP A 1 65 ? 17.484 -5.855 -1.154 1 92.31 65 ASP A C 1
ATOM 429 O O . ASP A 1 65 ? 17.547 -7.078 -1.282 1 92.31 65 ASP A O 1
ATOM 433 N N . PRO A 1 66 ? 17.125 -5.277 0.015 1 89.31 66 PRO A N 1
ATOM 434 C CA . PRO A 1 66 ? 16.797 -6.109 1.176 1 89.31 66 PRO A CA 1
ATOM 435 C C . PRO A 1 66 ? 15.617 -7.039 0.922 1 89.31 66 PRO A C 1
ATOM 437 O O . PRO A 1 66 ? 15.555 -8.133 1.484 1 89.31 66 PRO A O 1
ATOM 440 N N . TYR A 1 67 ? 14.719 -6.602 0.101 1 93.44 67 TYR A N 1
ATOM 441 C CA . TYR A 1 67 ? 13.578 -7.453 -0.205 1 93.44 67 TYR A CA 1
ATOM 442 C C . TYR A 1 67 ? 14 -8.664 -1.03 1 93.44 67 TYR A C 1
ATOM 444 O O . TYR A 1 67 ? 13.523 -9.773 -0.801 1 93.44 67 TYR A O 1
ATOM 452 N N . GLY A 1 68 ? 14.859 -8.359 -2.027 1 96.5 68 GLY A N 1
ATOM 453 C CA . GLY A 1 68 ? 15.406 -9.469 -2.791 1 96.5 68 GLY A CA 1
ATOM 454 C C . GLY A 1 68 ? 16.109 -10.5 -1.93 1 96.5 68 GLY A C 1
ATOM 455 O O . GLY A 1 68 ? 15.945 -11.703 -2.121 1 96.5 68 GLY A O 1
ATOM 456 N N . GLU A 1 69 ? 16.859 -10.023 -0.964 1 95.75 69 GLU A N 1
ATOM 457 C CA . GLU A 1 69 ? 17.578 -10.914 -0.043 1 95.75 69 GLU A CA 1
ATOM 458 C C . GLU A 1 69 ? 16.594 -11.727 0.798 1 95.75 69 GLU A C 1
ATOM 460 O O . GLU A 1 69 ? 16.812 -12.922 1.028 1 95.75 69 GLU A O 1
ATOM 465 N N . LEU A 1 70 ? 15.578 -11.047 1.267 1 94.62 70 LEU A N 1
ATOM 466 C CA . LEU A 1 70 ? 14.531 -11.711 2.031 1 94.62 70 LEU A CA 1
ATOM 467 C C . LEU A 1 70 ? 13.922 -12.859 1.236 1 94.62 70 LEU A C 1
ATOM 469 O O . LEU A 1 70 ? 13.727 -13.953 1.769 1 94.62 70 LEU A O 1
ATOM 473 N N . LEU A 1 71 ? 13.648 -12.625 0.01 1 97.5 71 LEU A N 1
ATOM 474 C CA . LEU A 1 71 ? 13.008 -13.609 -0.848 1 97.5 71 LEU A CA 1
ATOM 475 C C . LEU A 1 71 ? 13.945 -14.781 -1.125 1 97.5 71 LEU A C 1
ATOM 477 O O . LEU A 1 71 ? 13.531 -15.945 -1.045 1 97.5 71 LEU A O 1
ATOM 481 N N . LYS A 1 72 ? 15.18 -14.484 -1.445 1 97.62 72 LYS A N 1
ATOM 482 C CA . LYS A 1 72 ? 16.156 -15.539 -1.684 1 97.62 72 LYS A CA 1
ATOM 483 C C . LYS A 1 72 ? 16.297 -16.438 -0.462 1 97.62 72 LYS A C 1
ATOM 485 O O . LYS A 1 72 ? 16.344 -17.672 -0.591 1 97.62 72 LYS A O 1
ATOM 490 N N . ARG A 1 73 ? 16.359 -15.836 0.664 1 96.5 73 ARG A N 1
ATOM 491 C CA . ARG A 1 73 ? 16.5 -16.594 1.907 1 96.5 73 ARG A CA 1
ATOM 492 C C . ARG A 1 73 ? 15.289 -17.469 2.154 1 96.5 73 ARG A C 1
ATOM 494 O O . ARG A 1 73 ? 15.43 -18.656 2.5 1 96.5 73 ARG A O 1
ATOM 501 N N . SER A 1 74 ? 14.133 -16.922 2.025 1 96.56 74 SER A N 1
ATOM 502 C CA . SER A 1 74 ? 12.898 -17.688 2.236 1 96.56 74 SER A CA 1
ATOM 503 C C . SER A 1 74 ? 12.82 -18.891 1.306 1 96.56 74 SER A C 1
ATOM 505 O O . SER A 1 74 ? 12.484 -19.984 1.736 1 96.56 74 SER A O 1
ATOM 507 N N . LEU A 1 75 ? 13.141 -18.641 0.053 1 97.88 75 LEU A N 1
ATOM 508 C CA . LEU A 1 75 ? 13.125 -19.703 -0.938 1 97.88 75 LEU A CA 1
ATOM 509 C C . LEU A 1 75 ? 14.133 -20.797 -0.584 1 97.88 75 LEU A C 1
ATOM 511 O O . LEU A 1 75 ? 13.789 -21.969 -0.531 1 97.88 75 LEU A O 1
ATOM 515 N N . ALA A 1 76 ? 15.328 -20.359 -0.297 1 96.75 76 ALA A N 1
ATOM 516 C CA . ALA A 1 76 ? 16.406 -21.297 0.011 1 96.75 76 ALA A CA 1
ATOM 517 C C . ALA A 1 76 ? 16.078 -22.109 1.262 1 96.75 76 ALA A C 1
ATOM 519 O O . ALA A 1 76 ? 16.281 -23.328 1.288 1 96.75 76 ALA A O 1
ATOM 520 N N . GLU A 1 77 ? 15.562 -21.453 2.238 1 96.44 77 GLU A N 1
ATOM 521 C CA . GLU A 1 77 ? 15.234 -22.109 3.498 1 96.44 77 GLU A CA 1
ATOM 522 C C . GLU A 1 77 ? 14.086 -23.094 3.326 1 96.44 77 GLU A C 1
ATOM 524 O O . GLU A 1 77 ? 13.938 -24.031 4.117 1 96.44 77 GLU A O 1
ATOM 529 N N . SER A 1 78 ? 13.32 -22.938 2.281 1 96.81 78 SER A N 1
ATOM 530 C CA . SER A 1 78 ? 12.195 -23.828 2.008 1 96.81 78 SER A CA 1
ATOM 531 C C . SER A 1 78 ? 12.609 -24.969 1.095 1 96.81 78 SER A C 1
ATOM 533 O O . SER A 1 78 ? 11.797 -25.844 0.772 1 96.81 78 SER A O 1
ATOM 535 N N . GLY A 1 79 ? 13.828 -24.922 0.599 1 96.56 79 GLY A N 1
ATOM 536 C CA . GLY A 1 79 ? 14.336 -26 -0.23 1 96.56 79 GLY A CA 1
ATOM 537 C C . GLY A 1 79 ? 14.188 -25.734 -1.716 1 96.56 79 GLY A C 1
ATOM 538 O O . GLY A 1 79 ? 14.305 -26.656 -2.531 1 96.56 79 GLY A O 1
ATOM 539 N N . VAL A 1 80 ? 13.922 -24.531 -2.078 1 97.88 80 VAL A N 1
ATOM 540 C CA . VAL A 1 80 ? 13.789 -24.172 -3.486 1 97.88 80 VAL A CA 1
ATOM 541 C C . VAL A 1 80 ? 15.164 -23.859 -4.07 1 97.88 80 VAL A C 1
ATOM 543 O O . VAL A 1 80 ? 15.953 -23.125 -3.463 1 97.88 80 VAL A O 1
ATOM 546 N N . ASP A 1 81 ? 15.508 -24.484 -5.164 1 97.06 81 ASP A N 1
ATOM 547 C CA . ASP A 1 81 ? 16.719 -24.109 -5.895 1 97.06 81 ASP A CA 1
ATOM 548 C C . ASP A 1 81 ? 16.594 -22.703 -6.48 1 97.06 81 ASP A C 1
ATOM 550 O O . ASP A 1 81 ? 15.758 -22.469 -7.359 1 97.06 81 ASP A O 1
ATOM 554 N N . THR A 1 82 ? 17.438 -21.797 -6.082 1 96.62 82 THR A N 1
ATOM 555 C CA . THR A 1 82 ? 17.344 -20.406 -6.492 1 96.62 82 THR A CA 1
ATOM 556 C C . THR A 1 82 ? 18.422 -20.078 -7.52 1 96.62 82 THR A C 1
ATOM 558 O O . THR A 1 82 ? 18.625 -18.906 -7.859 1 96.62 82 THR A O 1
ATOM 561 N N . THR A 1 83 ? 19.094 -21 -8.023 1 94.94 83 THR A N 1
ATOM 562 C CA . THR A 1 83 ? 20.141 -20.766 -9.016 1 94.94 83 THR A CA 1
ATOM 563 C C . THR A 1 83 ? 19.578 -20.016 -10.227 1 94.94 83 THR A C 1
ATOM 565 O O . THR A 1 83 ? 20.219 -19.109 -10.742 1 94.94 83 THR A O 1
ATOM 568 N N . PRO A 1 84 ? 18.344 -20.344 -10.688 1 95.81 84 PRO A N 1
ATOM 569 C CA . PRO A 1 84 ? 17.828 -19.625 -11.852 1 95.81 84 PRO A CA 1
ATOM 570 C C . PRO A 1 84 ? 17.188 -18.297 -11.492 1 95.81 84 PRO A C 1
ATOM 572 O O . PRO A 1 84 ? 16.719 -17.562 -12.367 1 95.81 84 PRO A O 1
ATOM 575 N N . LEU A 1 85 ? 17.094 -17.969 -10.242 1 96.88 85 LEU A N 1
ATOM 576 C CA . LEU A 1 85 ? 16.562 -16.688 -9.82 1 96.88 85 LEU A CA 1
ATOM 577 C C . LEU A 1 85 ? 17.562 -15.562 -10.086 1 96.88 85 LEU A C 1
ATOM 579 O O . LEU A 1 85 ? 18.625 -15.523 -9.469 1 96.88 85 LEU A O 1
ATOM 583 N N . ARG A 1 86 ? 17.172 -14.68 -10.891 1 96.75 86 ARG A N 1
ATOM 584 C CA . ARG A 1 86 ? 18.078 -13.633 -11.352 1 96.75 86 ARG A CA 1
ATOM 585 C C . ARG A 1 86 ? 18 -12.406 -10.453 1 96.75 86 ARG A C 1
ATOM 587 O O . ARG A 1 86 ? 16.969 -12.156 -9.82 1 96.75 86 ARG A O 1
ATOM 594 N N . THR A 1 87 ? 19.109 -11.688 -10.414 1 96.88 87 THR A N 1
ATOM 595 C CA . THR A 1 87 ? 19.109 -10.359 -9.812 1 96.88 87 THR A CA 1
ATOM 596 C C . THR A 1 87 ? 19.078 -9.273 -10.891 1 96.88 87 THR A C 1
ATOM 598 O O . THR A 1 87 ? 19.969 -9.203 -11.734 1 96.88 87 THR A O 1
ATOM 601 N N . SER A 1 88 ? 18.062 -8.516 -10.867 1 96 88 SER A N 1
ATOM 602 C CA . SER A 1 88 ? 17.828 -7.477 -11.867 1 96 88 SER A CA 1
ATOM 603 C C . SER A 1 88 ? 18.281 -6.109 -11.344 1 96 88 SER A C 1
ATOM 605 O O . SER A 1 88 ? 18.516 -5.945 -10.148 1 96 88 SER A O 1
ATOM 607 N N . GLU A 1 89 ? 18.406 -5.16 -12.305 1 94.81 89 GLU A N 1
ATOM 608 C CA . GLU A 1 89 ? 18.688 -3.775 -11.938 1 94.81 89 GLU A CA 1
ATOM 609 C C . GLU A 1 89 ? 17.438 -3.086 -11.383 1 94.81 89 GLU A C 1
ATOM 611 O O . GLU A 1 89 ? 17.547 -2.047 -10.727 1 94.81 89 GLU A O 1
ATOM 616 N N . ARG A 1 90 ? 16.328 -3.711 -11.656 1 94.12 90 ARG A N 1
ATOM 617 C CA . ARG A 1 90 ? 15.07 -3.178 -11.125 1 94.12 90 ARG A CA 1
ATOM 618 C C . ARG A 1 90 ? 14.883 -3.576 -9.672 1 94.12 90 ARG A C 1
ATOM 620 O O . ARG A 1 90 ? 15.391 -4.609 -9.227 1 94.12 90 ARG A O 1
ATOM 627 N N . PRO A 1 91 ? 14.156 -2.766 -8.906 1 94.25 91 PRO A N 1
ATOM 628 C CA . PRO A 1 91 ? 13.867 -3.166 -7.527 1 94.25 91 PRO A CA 1
ATOM 629 C C . PRO A 1 91 ? 13.016 -4.43 -7.449 1 94.25 91 PRO A C 1
ATOM 631 O O . PRO A 1 91 ? 12.305 -4.758 -8.406 1 94.25 91 PRO A O 1
ATOM 634 N N . THR A 1 92 ? 13.148 -5.109 -6.359 1 96.5 92 THR A N 1
ATOM 635 C CA . THR A 1 92 ? 12.289 -6.262 -6.109 1 96.5 92 THR A CA 1
ATOM 636 C C . THR A 1 92 ? 10.82 -5.863 -6.176 1 96.5 92 THR A C 1
ATOM 638 O O . THR A 1 92 ? 10.438 -4.777 -5.727 1 96.5 92 THR A O 1
ATOM 641 N N . GLY A 1 93 ? 10.016 -6.754 -6.805 1 96.5 93 GLY A N 1
ATOM 642 C CA . GLY A 1 93 ? 8.578 -6.52 -6.816 1 96.5 93 GLY A CA 1
ATOM 643 C C . GLY A 1 93 ? 7.969 -6.465 -5.426 1 96.5 93 GLY A C 1
ATOM 644 O O . GLY A 1 93 ? 8.43 -7.148 -4.512 1 96.5 93 GLY A O 1
ATOM 645 N N . ILE A 1 94 ? 6.922 -5.66 -5.258 1 96.12 94 ILE A N 1
ATOM 646 C CA . ILE A 1 94 ? 6.254 -5.496 -3.973 1 96.12 94 ILE A CA 1
ATOM 647 C C . ILE A 1 94 ? 4.746 -5.645 -4.148 1 96.12 94 ILE A C 1
ATOM 649 O O . ILE A 1 94 ? 4.176 -5.133 -5.117 1 96.12 94 ILE A O 1
ATOM 653 N N . ALA A 1 95 ? 4.195 -6.426 -3.277 1 95.12 95 ALA A N 1
ATOM 654 C CA . ALA A 1 95 ? 2.738 -6.453 -3.156 1 95.12 95 ALA A CA 1
ATOM 655 C C . ALA A 1 95 ? 2.275 -5.688 -1.919 1 95.12 95 ALA A C 1
ATOM 657 O O . ALA A 1 95 ? 2.697 -5.992 -0.801 1 95.12 95 ALA A O 1
ATOM 658 N N . TYR A 1 96 ? 1.506 -4.695 -2.146 1 94.19 96 TYR A N 1
ATOM 659 C CA . TYR A 1 96 ? 0.849 -3.961 -1.071 1 94.19 96 TYR A CA 1
ATOM 660 C C . TYR A 1 96 ? -0.52 -4.555 -0.761 1 94.19 96 TYR A C 1
ATOM 662 O O . TYR A 1 96 ? -1.438 -4.477 -1.581 1 94.19 96 TYR A O 1
ATOM 670 N N . ILE A 1 97 ? -0.657 -5.055 0.429 1 90.94 97 ILE A N 1
ATOM 671 C CA . ILE A 1 97 ? -1.838 -5.855 0.731 1 90.94 97 ILE A CA 1
ATOM 672 C C . ILE A 1 97 ? -2.598 -5.238 1.902 1 90.94 97 ILE A C 1
ATOM 674 O O . ILE A 1 97 ? -2.027 -5.02 2.975 1 90.94 97 ILE A O 1
ATOM 678 N N . THR A 1 98 ? -3.85 -4.898 1.662 1 91.12 98 THR A N 1
ATOM 679 C CA . THR A 1 98 ? -4.77 -4.461 2.705 1 91.12 98 THR A CA 1
ATOM 680 C C . THR A 1 98 ? -5.668 -5.609 3.15 1 91.12 98 THR A C 1
ATOM 682 O O . THR A 1 98 ? -6.246 -6.312 2.318 1 91.12 98 THR A O 1
ATOM 685 N N . VAL A 1 99 ? -5.793 -5.848 4.41 1 86.69 99 VAL A N 1
ATOM 686 C CA . VAL A 1 99 ? -6.641 -6.922 4.918 1 86.69 99 VAL A CA 1
ATOM 687 C C . VAL A 1 99 ? -7.664 -6.355 5.898 1 86.69 99 VAL A C 1
ATOM 689 O O . VAL A 1 99 ? -7.301 -5.684 6.867 1 86.69 99 VAL A O 1
ATOM 692 N N . THR A 1 100 ? -8.922 -6.613 5.688 1 88.25 100 THR A N 1
ATOM 693 C CA . THR A 1 100 ? -9.992 -6.16 6.566 1 88.25 100 THR A CA 1
ATOM 694 C C . THR A 1 100 ? -10.32 -7.227 7.609 1 88.25 100 THR A C 1
ATOM 696 O O . THR A 1 100 ? -9.875 -8.367 7.496 1 88.25 100 THR A O 1
ATOM 699 N N . PRO A 1 101 ? -11.07 -6.875 8.648 1 85.5 101 PRO A N 1
ATOM 700 C CA . PRO A 1 101 ? -11.328 -7.801 9.758 1 85.5 101 PRO A CA 1
ATOM 701 C C . PRO A 1 101 ? -12.023 -9.078 9.305 1 85.5 101 PRO A C 1
ATOM 703 O O . PRO A 1 101 ? -11.859 -10.133 9.93 1 85.5 101 PRO A O 1
ATOM 706 N N . ASP A 1 102 ? -12.766 -9.07 8.25 1 78 102 ASP A N 1
ATOM 707 C CA . ASP A 1 102 ? -13.461 -10.242 7.746 1 78 102 ASP A CA 1
ATOM 708 C C . ASP A 1 102 ? -12.508 -11.148 6.965 1 78 102 ASP A C 1
ATOM 710 O O . ASP A 1 102 ? -12.922 -12.18 6.43 1 78 102 ASP A O 1
ATOM 714 N N . GLY A 1 103 ? -11.266 -10.695 6.809 1 75.69 103 GLY A N 1
ATOM 715 C CA . GLY A 1 103 ? -10.266 -11.523 6.148 1 75.69 103 GLY A CA 1
ATOM 716 C C . GLY A 1 103 ? -10.117 -11.211 4.668 1 75.69 103 GLY A C 1
ATOM 717 O O . GLY A 1 103 ? -9.258 -11.781 3.992 1 75.69 103 GLY A O 1
ATOM 718 N N . GLU A 1 104 ? -10.938 -10.359 4.184 1 77.81 104 GLU A N 1
ATOM 719 C CA . GLU A 1 104 ? -10.828 -9.992 2.773 1 77.81 104 GLU A CA 1
ATOM 720 C C . GLU A 1 104 ? -9.57 -9.164 2.514 1 77.81 104 GLU A C 1
ATOM 722 O O . GLU A 1 104 ? -9.211 -8.312 3.322 1 77.81 104 GLU A O 1
ATOM 727 N N . ASN A 1 105 ? -8.969 -9.461 1.314 1 83.25 105 ASN A N 1
ATOM 728 C CA . ASN A 1 105 ? -7.754 -8.719 0.991 1 83.25 105 ASN A CA 1
ATOM 729 C C . ASN A 1 105 ? -7.883 -7.988 -0.341 1 83.25 105 ASN A C 1
ATOM 731 O O . ASN A 1 105 ? -8.781 -8.281 -1.133 1 83.25 105 ASN A O 1
ATOM 735 N N . SER A 1 106 ? -7.199 -6.895 -0.471 1 87.69 106 SER A N 1
ATOM 736 C CA . SER A 1 106 ? -6.953 -6.152 -1.704 1 87.69 106 SER A CA 1
ATOM 737 C C . SER A 1 106 ? -5.457 -5.984 -1.96 1 87.69 106 SER A C 1
ATOM 739 O O . SER A 1 106 ? -4.707 -5.605 -1.059 1 87.69 106 SER A O 1
ATOM 741 N N . ILE A 1 107 ? -5.09 -6.289 -3.221 1 87.69 107 ILE A N 1
ATOM 742 C CA . ILE A 1 107 ? -3.654 -6.379 -3.469 1 87.69 107 ILE A CA 1
ATOM 743 C C . ILE A 1 107 ? -3.271 -5.461 -4.625 1 87.69 107 ILE A C 1
ATOM 745 O O . ILE A 1 107 ? -3.904 -5.48 -5.684 1 87.69 107 ILE A O 1
ATOM 749 N N . LEU A 1 108 ? -2.336 -4.625 -4.355 1 92.38 108 LEU A N 1
ATOM 750 C CA . LEU A 1 108 ? -1.661 -3.83 -5.375 1 92.38 108 LEU A CA 1
ATOM 751 C C . LEU A 1 108 ? -0.226 -4.305 -5.574 1 92.38 108 LEU A C 1
ATOM 753 O O . LEU A 1 108 ? 0.549 -4.371 -4.617 1 92.38 108 LEU A O 1
ATOM 757 N N . VAL A 1 109 ? 0.09 -4.598 -6.809 1 93.94 109 VAL A N 1
ATOM 758 C CA . VAL A 1 109 ? 1.422 -5.137 -7.059 1 93.94 109 VAL A CA 1
ATOM 759 C C . VAL A 1 109 ? 2.238 -4.141 -7.879 1 93.94 109 VAL A C 1
ATOM 761 O O . VAL A 1 109 ? 1.77 -3.643 -8.906 1 93.94 109 VAL A O 1
ATOM 764 N N . SER A 1 110 ? 3.334 -3.752 -7.402 1 95.94 110 SER A N 1
ATOM 765 C CA . SER A 1 110 ? 4.406 -3.174 -8.203 1 95.94 110 SER A CA 1
ATOM 766 C C . SER A 1 110 ? 5.363 -4.25 -8.703 1 95.94 110 SER A C 1
ATOM 768 O O . SER A 1 110 ? 6.125 -4.824 -7.918 1 95.94 110 SER A O 1
ATOM 770 N N . PRO A 1 111 ? 5.375 -4.484 -9.969 1 95.56 111 PRO A N 1
ATOM 771 C CA . PRO A 1 111 ? 6.039 -5.695 -10.453 1 95.56 111 PRO A CA 1
ATOM 772 C C . PRO A 1 111 ? 7.551 -5.664 -10.242 1 95.56 111 PRO A C 1
ATOM 774 O O . PRO A 1 111 ? 8.164 -6.703 -9.992 1 95.56 111 PRO A O 1
ATOM 777 N N . GLY A 1 112 ? 8.211 -4.426 -10.477 1 95.62 112 GLY A N 1
ATOM 778 C CA . GLY A 1 112 ? 9.656 -4.328 -10.312 1 95.62 112 GLY A CA 1
ATOM 779 C C . GLY A 1 112 ? 10.414 -5.32 -11.172 1 95.62 112 GLY A C 1
ATOM 780 O O . GLY A 1 112 ? 10.188 -5.41 -12.383 1 95.62 112 GLY A O 1
ATOM 781 N N . ALA A 1 113 ? 11.25 -6.082 -10.492 1 97.19 113 ALA A N 1
ATOM 782 C CA . ALA A 1 113 ? 12.148 -7.031 -11.148 1 97.19 113 ALA A CA 1
ATOM 783 C C . ALA A 1 113 ? 11.359 -8.094 -11.906 1 97.19 113 ALA A C 1
ATOM 785 O O . ALA A 1 113 ? 11.852 -8.664 -12.875 1 97.19 113 ALA A O 1
ATOM 786 N N . ASN A 1 114 ? 10.156 -8.406 -11.461 1 97.44 114 ASN A N 1
ATOM 787 C CA . ASN A 1 114 ? 9.352 -9.406 -12.156 1 97.44 114 ASN A CA 1
ATOM 788 C C . ASN A 1 114 ? 9.125 -9.031 -13.617 1 97.44 114 ASN A C 1
ATOM 790 O O . ASN A 1 114 ? 8.977 -9.906 -14.469 1 97.44 114 ASN A O 1
ATOM 794 N N . SER A 1 115 ? 9.156 -7.75 -13.883 1 95.88 115 SER A N 1
ATOM 795 C CA . SER A 1 115 ? 8.906 -7.262 -15.234 1 95.88 115 SER A CA 1
ATOM 796 C C . SER A 1 115 ? 10.141 -7.434 -16.125 1 95.88 115 SER A C 1
ATOM 798 O O . SER A 1 115 ? 10.07 -7.242 -17.328 1 95.88 115 SER A O 1
ATOM 800 N N . ALA A 1 116 ? 11.203 -7.848 -15.508 1 95.81 116 ALA A N 1
ATOM 801 C CA . ALA A 1 116 ? 12.469 -7.922 -16.234 1 95.81 116 ALA A CA 1
ATOM 802 C C . ALA A 1 116 ? 12.664 -9.305 -16.844 1 95.81 116 ALA A C 1
ATOM 804 O O . ALA A 1 116 ? 13.594 -9.523 -17.625 1 95.81 116 ALA A O 1
ATOM 805 N N . LEU A 1 117 ? 11.82 -10.242 -16.5 1 96.69 117 LEU A N 1
ATOM 806 C CA . LEU A 1 117 ? 11.945 -11.586 -17.078 1 96.69 117 LEU A CA 1
ATOM 807 C C . LEU A 1 117 ? 11.594 -11.578 -18.562 1 96.69 117 LEU A C 1
ATOM 809 O O . LEU A 1 117 ? 10.57 -11.016 -18.953 1 96.69 117 LEU A O 1
ATOM 813 N N . ARG A 1 118 ? 12.516 -12.172 -19.344 1 96.38 118 ARG A N 1
ATOM 814 C CA . ARG A 1 118 ? 12.359 -12.18 -20.797 1 96.38 118 ARG A CA 1
ATOM 815 C C . ARG A 1 118 ? 12.305 -13.609 -21.344 1 96.38 118 ARG A C 1
ATOM 817 O O . ARG A 1 118 ? 12.758 -14.539 -20.672 1 96.38 118 ARG A O 1
ATOM 824 N N . PRO A 1 119 ? 11.664 -13.727 -22.547 1 98 119 PRO A N 1
ATOM 825 C CA . PRO A 1 119 ? 11.609 -15.047 -23.172 1 98 119 PRO A CA 1
ATOM 826 C C . PRO A 1 119 ? 12.969 -15.734 -23.234 1 98 119 PRO A C 1
ATOM 828 O O . PRO A 1 119 ? 13.07 -16.953 -23.047 1 98 119 PRO A O 1
ATOM 831 N N . GLU A 1 120 ? 14.008 -14.953 -23.391 1 97.31 120 GLU A N 1
ATOM 832 C CA . GLU A 1 120 ? 15.359 -15.492 -23.531 1 97.31 120 GLU A CA 1
ATOM 833 C C . GLU A 1 120 ? 15.844 -16.109 -22.234 1 97.31 120 GLU A C 1
ATOM 835 O O . GLU A 1 120 ? 16.812 -16.891 -22.219 1 97.31 120 GLU A O 1
ATOM 840 N N . ASP A 1 121 ? 15.211 -15.789 -21.156 1 96.94 121 ASP A N 1
ATOM 841 C CA . ASP A 1 121 ? 15.609 -16.297 -19.859 1 96.94 121 ASP A CA 1
ATOM 842 C C . ASP A 1 121 ? 15.086 -17.719 -19.641 1 96.94 121 ASP A C 1
ATOM 844 O O . ASP A 1 121 ? 15.539 -18.422 -18.734 1 96.94 121 ASP A O 1
ATOM 848 N N . VAL A 1 122 ? 14.094 -18.125 -20.406 1 97.44 122 VAL A N 1
ATOM 849 C CA . VAL A 1 122 ? 13.391 -19.391 -20.172 1 97.44 122 VAL A CA 1
ATOM 850 C C . VAL A 1 122 ? 14.289 -20.562 -20.531 1 97.44 122 VAL A C 1
ATOM 852 O O . VAL A 1 122 ? 14.734 -20.688 -21.672 1 97.44 122 VAL A O 1
ATOM 855 N N . ASP A 1 123 ? 14.586 -21.328 -19.562 1 94.19 123 ASP A N 1
ATOM 856 C CA . ASP A 1 123 ? 15.328 -22.578 -19.703 1 94.19 123 ASP A CA 1
ATOM 857 C C . ASP A 1 123 ? 14.602 -23.734 -19.016 1 94.19 123 ASP A C 1
ATOM 859 O O . ASP A 1 123 ? 14.461 -23.734 -17.797 1 94.19 123 ASP A O 1
ATOM 863 N N . LEU A 1 124 ? 14.195 -24.75 -19.797 1 95.38 124 LEU A N 1
ATOM 864 C CA . LEU A 1 124 ? 13.344 -25.812 -19.266 1 95.38 124 LEU A CA 1
ATOM 865 C C . LEU A 1 124 ? 14.141 -27.094 -19.047 1 95.38 124 LEU A C 1
ATOM 867 O O . LEU A 1 124 ? 13.562 -28.141 -18.766 1 95.38 124 LEU A O 1
ATOM 871 N N . ASP A 1 125 ? 15.414 -26.984 -19.219 1 87.12 125 ASP A N 1
ATOM 872 C CA . ASP A 1 125 ? 16.234 -28.188 -19.203 1 87.12 125 ASP A CA 1
ATOM 873 C C . ASP A 1 125 ? 16.094 -28.953 -17.891 1 87.12 125 ASP A C 1
ATOM 875 O O . ASP A 1 125 ? 16.281 -28.375 -16.812 1 87.12 125 ASP A O 1
ATOM 879 N N . GLY A 1 126 ? 15.656 -30.281 -18.047 1 88.38 126 GLY A N 1
ATOM 880 C CA . GLY A 1 126 ? 15.609 -31.172 -16.906 1 88.38 126 GLY A CA 1
ATOM 881 C C . GLY A 1 126 ? 14.289 -31.125 -16.156 1 88.38 126 GLY A C 1
ATOM 882 O O . GLY A 1 126 ? 14.062 -31.906 -15.242 1 88.38 126 GLY A O 1
ATOM 883 N N . ALA A 1 127 ? 13.367 -30.328 -16.547 1 94.19 127 ALA A N 1
ATOM 884 C CA . ALA A 1 127 ? 12.102 -30.188 -15.828 1 94.19 127 ALA A CA 1
ATOM 885 C C . ALA A 1 127 ? 11.094 -31.234 -16.281 1 94.19 127 ALA A C 1
ATOM 887 O O . ALA A 1 127 ? 10.969 -31.5 -17.484 1 94.19 127 ALA A O 1
ATOM 888 N N . GLU A 1 128 ? 10.43 -31.812 -15.352 1 95.44 128 GLU A N 1
ATOM 889 C CA . GLU A 1 128 ? 9.312 -32.688 -15.664 1 95.44 128 GLU A CA 1
ATOM 890 C C . GLU A 1 128 ? 8.039 -31.891 -15.93 1 95.44 128 GLU A C 1
ATOM 892 O O . GLU A 1 128 ? 7.23 -32.281 -16.781 1 95.44 128 GLU A O 1
ATOM 897 N N . ILE A 1 129 ? 7.898 -30.875 -15.195 1 97.81 129 ILE A N 1
ATOM 898 C CA . ILE A 1 129 ? 6.738 -30 -15.328 1 97.81 129 ILE A CA 1
ATOM 899 C C . ILE A 1 129 ? 7.16 -28.547 -15.117 1 97.81 129 ILE A C 1
ATOM 901 O O . ILE A 1 129 ? 8.023 -28.25 -14.289 1 97.81 129 ILE A O 1
ATOM 905 N N . VAL A 1 130 ? 6.582 -27.625 -15.914 1 98.31 130 VAL A N 1
ATOM 906 C CA . VAL A 1 130 ? 6.758 -26.188 -15.727 1 98.31 130 VAL A CA 1
ATOM 907 C C . VAL A 1 130 ? 5.445 -25.562 -15.258 1 98.31 130 VAL A C 1
ATOM 909 O O . VAL A 1 130 ? 4.379 -25.859 -15.805 1 98.31 130 VAL A O 1
ATOM 912 N N . VAL A 1 131 ? 5.535 -24.812 -14.18 1 98.62 131 VAL A N 1
ATOM 913 C CA . VAL A 1 131 ? 4.383 -24.125 -13.609 1 98.62 131 VAL A CA 1
ATOM 914 C C . VAL A 1 131 ? 4.512 -22.625 -13.852 1 98.62 131 VAL A C 1
ATOM 916 O O . VAL A 1 131 ? 5.555 -22.016 -13.562 1 98.62 131 VAL A O 1
ATOM 919 N N . LEU A 1 132 ? 3.424 -22.031 -14.352 1 98.06 132 LEU A N 1
ATOM 920 C CA . LEU A 1 132 ? 3.439 -20.609 -14.695 1 98.06 132 LEU A CA 1
ATOM 921 C C . LEU A 1 132 ? 2.234 -19.891 -14.094 1 98.06 132 LEU A C 1
ATOM 923 O O . LEU A 1 132 ? 1.178 -20.5 -13.906 1 98.06 132 LEU A O 1
ATOM 927 N N . SER A 1 133 ? 2.43 -18.641 -13.75 1 94.31 133 SER A N 1
ATOM 928 C CA . SER A 1 133 ? 1.375 -17.703 -13.414 1 94.31 133 SER A CA 1
ATOM 929 C C . SER A 1 133 ? 1.606 -16.344 -14.086 1 94.31 133 SER A C 1
ATOM 931 O O . SER A 1 133 ? 2.578 -16.172 -14.828 1 94.31 133 SER A O 1
ATOM 933 N N . LEU A 1 134 ? 0.68 -15.352 -14.008 1 89.69 134 LEU A N 1
ATOM 934 C CA . LEU A 1 134 ? 0.724 -14.172 -14.867 1 89.69 134 LEU A CA 1
ATOM 935 C C . LEU A 1 134 ? 1.248 -12.961 -14.109 1 89.69 134 LEU A C 1
ATOM 937 O O . LEU A 1 134 ? 0.967 -11.82 -14.477 1 89.69 134 LEU A O 1
ATOM 941 N N . GLU A 1 135 ? 1.982 -12.914 -13.172 1 91.25 135 GLU A N 1
ATOM 942 C CA . GLU A 1 135 ? 2.633 -11.797 -12.492 1 91.25 135 GLU A CA 1
ATOM 943 C C . GLU A 1 135 ? 4 -11.5 -13.102 1 91.25 135 GLU A C 1
ATOM 945 O O . GLU A 1 135 ? 4.852 -10.875 -12.453 1 91.25 135 GLU A O 1
ATOM 950 N N . ILE A 1 136 ? 4.336 -12.023 -14.289 1 95.38 136 ILE A N 1
ATOM 951 C CA . ILE A 1 136 ? 5.496 -11.734 -15.125 1 95.38 136 ILE A CA 1
ATOM 952 C C . ILE A 1 136 ? 5.035 -11.406 -16.547 1 95.38 136 ILE A C 1
ATOM 954 O O . ILE A 1 136 ? 3.855 -11.547 -16.875 1 95.38 136 ILE A O 1
ATOM 958 N N . PRO A 1 137 ? 5.93 -10.883 -17.359 1 95.62 137 PRO A N 1
ATOM 959 C CA . PRO A 1 137 ? 5.5 -10.484 -18.703 1 95.62 137 PRO A CA 1
ATOM 960 C C . PRO A 1 137 ? 4.82 -11.617 -19.469 1 95.62 137 PRO A C 1
ATOM 962 O O . PRO A 1 137 ? 5.344 -12.734 -19.516 1 95.62 137 PRO A O 1
ATOM 965 N N . LEU A 1 138 ? 3.703 -11.234 -20.078 1 95.94 138 LEU A N 1
ATOM 966 C CA . LEU A 1 138 ? 2.879 -12.211 -20.797 1 95.94 138 LEU A CA 1
ATOM 967 C C . LEU A 1 138 ? 3.672 -12.891 -21.906 1 95.94 138 LEU A C 1
ATOM 969 O O . LEU A 1 138 ? 3.51 -14.086 -22.141 1 95.94 138 LEU A O 1
ATOM 973 N N . GLU A 1 139 ? 4.488 -12.125 -22.562 1 97.19 139 GLU A N 1
ATOM 974 C CA . GLU A 1 139 ? 5.293 -12.68 -23.656 1 97.19 139 GLU A CA 1
ATOM 975 C C . GLU A 1 139 ? 6.215 -13.789 -23.141 1 97.19 139 GLU A C 1
ATOM 977 O O . GLU A 1 139 ? 6.477 -14.758 -23.859 1 97.19 139 GLU A O 1
ATOM 982 N N . THR A 1 140 ? 6.707 -13.656 -21.922 1 97.88 140 THR A N 1
ATOM 983 C CA . THR A 1 140 ? 7.559 -14.672 -21.312 1 97.88 140 THR A CA 1
ATOM 984 C C . THR A 1 140 ? 6.754 -15.93 -20.984 1 97.88 140 THR A C 1
ATOM 986 O O . THR A 1 140 ? 7.215 -17.047 -21.219 1 97.88 140 THR A O 1
ATOM 989 N N . VAL A 1 141 ? 5.574 -15.727 -20.5 1 98 141 VAL A N 1
ATOM 990 C CA . VAL A 1 141 ? 4.68 -16.828 -20.188 1 98 141 VAL A CA 1
ATOM 991 C C . VAL A 1 141 ? 4.355 -17.625 -21.453 1 98 141 VAL A C 1
ATOM 993 O O . VAL A 1 141 ? 4.504 -18.844 -21.484 1 98 141 VAL A O 1
ATOM 996 N N . GLU A 1 142 ? 3.957 -16.906 -22.422 1 98.25 142 GLU A N 1
ATOM 997 C CA . GLU A 1 142 ? 3.561 -17.547 -23.672 1 98.25 142 GLU A CA 1
ATOM 998 C C . GLU A 1 142 ? 4.738 -18.266 -24.328 1 98.25 142 GLU A C 1
ATOM 1000 O O . GLU A 1 142 ? 4.586 -19.375 -24.859 1 98.25 142 GLU A O 1
ATOM 1005 N N . HIS A 1 143 ? 5.883 -17.656 -24.281 1 98.44 143 HIS A N 1
ATOM 1006 C CA . HIS A 1 143 ? 7.09 -18.281 -24.797 1 98.44 143 HIS A CA 1
ATOM 1007 C C . HIS A 1 143 ? 7.418 -19.562 -24.047 1 98.44 143 HIS A C 1
ATOM 1009 O O . HIS A 1 143 ? 7.789 -20.562 -24.656 1 98.44 143 HIS A O 1
ATOM 1015 N N . ALA A 1 144 ? 7.305 -19.531 -22.75 1 98.44 144 ALA A N 1
ATOM 1016 C CA . ALA A 1 144 ? 7.594 -20.703 -21.906 1 98.44 144 ALA A CA 1
ATOM 1017 C C . ALA A 1 144 ? 6.664 -21.859 -22.25 1 98.44 144 ALA A C 1
ATOM 1019 O O . ALA A 1 144 ? 7.098 -23 -22.328 1 98.44 144 ALA A O 1
ATOM 1020 N N . VAL A 1 145 ? 5.438 -21.547 -22.438 1 98.44 145 VAL A N 1
ATOM 1021 C CA . VAL A 1 145 ? 4.457 -22.578 -22.781 1 98.44 145 VAL A CA 1
ATOM 1022 C C . VAL A 1 145 ? 4.805 -23.203 -24.141 1 98.44 145 VAL A C 1
ATOM 1024 O O . VAL A 1 145 ? 4.793 -24.422 -24.297 1 98.44 145 VAL A O 1
ATOM 1027 N N . ALA A 1 146 ? 5.105 -22.375 -25.094 1 98.19 146 ALA A N 1
ATOM 1028 C CA . ALA A 1 146 ? 5.48 -22.844 -26.422 1 98.19 146 ALA A CA 1
ATOM 1029 C C . ALA A 1 146 ? 6.723 -23.734 -26.359 1 98.19 146 ALA A C 1
ATOM 1031 O O . ALA A 1 146 ? 6.766 -24.797 -26.969 1 98.19 146 ALA A O 1
ATOM 1032 N N . LYS A 1 147 ? 7.672 -23.297 -25.672 1 98.06 147 LYS A N 1
ATOM 1033 C CA . LYS A 1 147 ? 8.922 -24.047 -25.531 1 98.06 147 LYS A CA 1
ATOM 1034 C C . LYS A 1 147 ? 8.672 -25.391 -24.859 1 98.06 147 LYS A C 1
ATOM 1036 O O . LYS A 1 147 ? 9.281 -26.391 -25.219 1 98.06 147 LYS A O 1
ATOM 1041 N N . ALA A 1 148 ? 7.875 -25.391 -23.844 1 98.06 148 ALA A N 1
ATOM 1042 C CA . ALA A 1 148 ? 7.535 -26.609 -23.125 1 98.06 148 ALA A CA 1
ATOM 1043 C C . ALA A 1 148 ? 6.875 -27.625 -24.062 1 98.06 148 ALA A C 1
ATOM 1045 O O . ALA A 1 148 ? 7.199 -28.812 -24.031 1 98.06 148 ALA A O 1
ATOM 1046 N N . ALA A 1 149 ? 5.953 -27.156 -24.859 1 96.88 149 ALA A N 1
ATOM 1047 C CA . ALA A 1 149 ? 5.277 -28.016 -25.828 1 96.88 149 ALA A CA 1
ATOM 1048 C C . ALA A 1 149 ? 6.277 -28.656 -26.797 1 96.88 149 ALA A C 1
ATOM 1050 O O . ALA A 1 149 ? 6.176 -29.844 -27.094 1 96.88 149 ALA A O 1
ATOM 1051 N N . GLU A 1 150 ? 7.199 -27.891 -27.219 1 96.44 150 GLU A N 1
ATOM 1052 C CA . GLU A 1 150 ? 8.227 -28.375 -28.141 1 96.44 150 GLU A CA 1
ATOM 1053 C C . GLU A 1 150 ? 9.141 -29.391 -27.469 1 96.44 150 GLU A C 1
ATOM 1055 O O . GLU A 1 150 ? 9.57 -30.359 -28.094 1 96.44 150 GLU A O 1
ATOM 1060 N N . ALA A 1 151 ? 9.414 -29.172 -26.25 1 96 151 ALA A N 1
ATOM 1061 C CA . ALA A 1 151 ? 10.383 -29.984 -25.531 1 96 151 ALA A CA 1
ATOM 1062 C C . ALA A 1 151 ? 9.703 -31.203 -24.891 1 96 151 ALA A C 1
ATOM 1064 O O . ALA A 1 151 ? 10.383 -32.094 -24.375 1 96 151 ALA A O 1
ATOM 1065 N N . GLY A 1 152 ? 8.391 -31.219 -24.875 1 95.5 152 GLY A N 1
ATOM 1066 C CA . GLY A 1 152 ? 7.648 -32.312 -24.25 1 95.5 152 GLY A CA 1
ATOM 1067 C C . GLY A 1 152 ? 7.566 -32.188 -22.75 1 95.5 152 GLY A C 1
ATOM 1068 O O . GLY A 1 152 ? 7.441 -33.188 -22.047 1 95.5 152 GLY A O 1
ATOM 1069 N N . VAL A 1 153 ? 7.773 -31.031 -22.219 1 96.44 153 VAL A N 1
ATOM 1070 C CA . VAL A 1 153 ? 7.641 -30.766 -20.797 1 96.44 153 VAL A CA 1
ATOM 1071 C C . VAL A 1 153 ? 6.188 -30.422 -20.469 1 96.44 153 VAL A C 1
ATOM 1073 O O . VAL A 1 153 ? 5.551 -29.625 -21.156 1 96.44 153 VAL A O 1
ATOM 1076 N N . ARG A 1 154 ? 5.613 -31.016 -19.422 1 97.44 154 ARG A N 1
ATOM 1077 C CA . ARG A 1 154 ? 4.234 -30.766 -19.031 1 97.44 154 ARG A CA 1
ATOM 1078 C C . ARG A 1 154 ? 4.066 -29.344 -18.531 1 97.44 154 ARG A C 1
ATOM 1080 O O . ARG A 1 154 ? 4.934 -28.812 -17.828 1 97.44 154 ARG A O 1
ATOM 1087 N N . THR A 1 155 ? 2.906 -28.781 -18.844 1 98.38 155 THR A N 1
ATOM 1088 C CA . THR A 1 155 ? 2.666 -27.391 -18.484 1 98.38 155 THR A CA 1
ATOM 1089 C C . THR A 1 155 ? 1.448 -27.281 -17.562 1 98.38 155 THR A C 1
ATOM 1091 O O . THR A 1 155 ? 0.42 -27.906 -17.812 1 98.38 155 THR A O 1
ATOM 1094 N N . LEU A 1 156 ? 1.602 -26.609 -16.531 1 98.69 156 LEU A N 1
ATOM 1095 C CA . LEU A 1 156 ? 0.54 -26.156 -15.633 1 98.69 156 LEU A CA 1
ATOM 1096 C C . LEU A 1 156 ? 0.519 -24.641 -15.539 1 98.69 156 LEU A C 1
ATOM 1098 O O . LEU A 1 156 ? 1.486 -24.016 -15.086 1 98.69 156 LEU A O 1
ATOM 1102 N N . LEU A 1 157 ? -0.529 -24 -15.969 1 98.56 157 LEU A N 1
ATOM 1103 C CA . LEU A 1 157 ? -0.629 -22.547 -15.914 1 98.56 157 LEU A CA 1
ATOM 1104 C C . LEU A 1 157 ? -1.754 -22.109 -14.977 1 98.56 157 LEU A C 1
ATOM 1106 O O . LEU A 1 157 ? -2.92 -22.438 -15.211 1 98.56 157 LEU A O 1
ATOM 1110 N N . ASN A 1 158 ? -1.366 -21.531 -13.93 1 96.75 158 ASN A N 1
ATOM 1111 C CA . ASN A 1 158 ? -2.316 -20.844 -13.062 1 96.75 158 ASN A CA 1
ATOM 1112 C C . ASN A 1 158 ? -2.662 -19.453 -13.617 1 96.75 158 ASN A C 1
ATOM 1114 O O . ASN A 1 158 ? -1.85 -18.531 -13.539 1 96.75 158 ASN A O 1
ATOM 1118 N N . LEU A 1 159 ? -3.873 -19.359 -14.172 1 93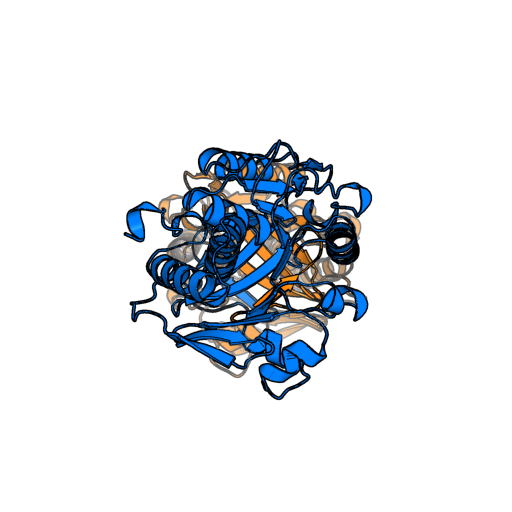.94 159 LEU A N 1
ATOM 1119 C CA . LEU A 1 159 ? -4.273 -18.125 -14.82 1 93.94 159 LEU A CA 1
ATOM 1120 C C . LEU A 1 159 ? -4.633 -17.062 -13.781 1 93.94 159 LEU A C 1
ATOM 1122 O O . LEU A 1 159 ? -5.797 -16.672 -13.656 1 93.94 159 LEU A O 1
ATOM 1126 N N . SER A 1 160 ? -3.703 -16.562 -13.078 1 86.31 160 SER A N 1
ATOM 1127 C CA . SER A 1 160 ? -3.836 -15.539 -12.047 1 86.31 160 SER A CA 1
ATOM 1128 C C . SER A 1 160 ? -2.678 -14.547 -12.102 1 86.31 160 SER A C 1
ATOM 1130 O O . SER A 1 160 ? -1.512 -14.945 -12.078 1 86.31 160 SER A O 1
ATOM 1132 N N . PRO A 1 161 ? -3.086 -13.219 -12.094 1 82.81 161 PRO A N 1
ATOM 1133 C CA . PRO A 1 161 ? -4.41 -12.625 -12.297 1 82.81 161 PRO A CA 1
ATOM 1134 C C . PRO A 1 161 ? -5 -12.945 -13.664 1 82.81 161 PRO A C 1
ATOM 1136 O O . PRO A 1 161 ? -4.285 -13.406 -14.562 1 82.81 161 PRO A O 1
ATOM 1139 N N . ALA A 1 162 ? -6.305 -12.727 -13.789 1 82.31 162 ALA A N 1
ATOM 1140 C CA . ALA A 1 162 ? -6.98 -13.039 -15.047 1 82.31 162 ALA A CA 1
ATOM 1141 C C . ALA A 1 162 ? -6.449 -12.172 -16.188 1 82.31 162 ALA A C 1
ATOM 1143 O O . ALA A 1 162 ? -6.223 -10.969 -16 1 82.31 162 ALA A O 1
ATOM 1144 N N . ALA A 1 163 ? -6.176 -12.812 -17.312 1 86.69 163 ALA A N 1
ATOM 1145 C CA . ALA A 1 163 ? -5.723 -12.117 -18.516 1 86.69 163 ALA A CA 1
ATOM 1146 C C . ALA A 1 163 ? -6.027 -12.938 -19.766 1 86.69 163 ALA A C 1
ATOM 1148 O O . ALA A 1 163 ? -6.27 -14.141 -19.688 1 86.69 163 ALA A O 1
ATOM 1149 N N . GLU A 1 164 ? -6.043 -12.25 -20.828 1 90.44 164 GLU A N 1
ATOM 1150 C CA . GLU A 1 164 ? -6.23 -12.938 -22.109 1 90.44 164 GLU A CA 1
ATOM 1151 C C . GLU A 1 164 ? -4.934 -13.586 -22.578 1 90.44 164 GLU A C 1
ATOM 1153 O O . GLU A 1 164 ? -3.881 -12.945 -22.578 1 90.44 164 GLU A O 1
ATOM 1158 N N . LEU A 1 165 ? -5.012 -14.836 -22.891 1 93.94 165 LEU A N 1
ATOM 1159 C CA . LEU A 1 165 ? -3.906 -15.562 -23.5 1 93.94 165 LEU A CA 1
ATOM 1160 C C . LEU A 1 165 ? -4.203 -15.859 -24.969 1 93.94 165 LEU A C 1
ATOM 1162 O O . LEU A 1 165 ? -5.367 -15.938 -25.359 1 93.94 165 LEU A O 1
ATOM 1166 N N . SER A 1 166 ? -3.168 -15.992 -25.734 1 95.56 166 SER A N 1
ATOM 1167 C CA . SER A 1 166 ? -3.367 -16.391 -27.125 1 95.56 166 SER A CA 1
ATOM 1168 C C . SER A 1 166 ? -3.977 -17.781 -27.219 1 95.56 166 SER A C 1
ATOM 1170 O O . SER A 1 166 ? -3.75 -18.625 -26.359 1 95.56 166 SER A O 1
ATOM 1172 N N . ALA A 1 167 ? -4.715 -18 -28.25 1 95.88 167 ALA A N 1
ATOM 1173 C CA . ALA A 1 167 ? -5.301 -19.312 -28.5 1 95.88 167 ALA A CA 1
ATOM 1174 C C . ALA A 1 167 ? -4.219 -20.391 -28.578 1 95.88 167 ALA A C 1
ATOM 1176 O O . ALA A 1 167 ? -4.402 -21.5 -28.078 1 95.88 167 ALA A O 1
ATOM 1177 N N . LYS A 1 168 ? -3.18 -20.047 -29.203 1 97.19 168 LYS A N 1
ATOM 1178 C CA . LYS A 1 168 ? -2.064 -20.984 -29.344 1 97.19 168 LYS A CA 1
ATOM 1179 C C . LYS A 1 168 ? -1.517 -21.391 -27.984 1 97.19 168 LYS A C 1
ATOM 1181 O O . LYS A 1 168 ? -1.192 -22.562 -27.766 1 97.19 168 LYS A O 1
ATOM 1186 N N . THR A 1 169 ? -1.367 -20.438 -27.078 1 97.88 169 THR A N 1
ATOM 1187 C CA . THR A 1 169 ? -0.879 -20.719 -25.734 1 97.88 169 THR A CA 1
ATOM 1188 C C . THR A 1 169 ? -1.827 -21.656 -25 1 97.88 169 THR A C 1
ATOM 1190 O O . THR A 1 169 ? -1.393 -22.641 -24.406 1 97.88 169 THR A O 1
ATOM 1193 N N . LEU A 1 170 ? -3.078 -21.406 -25.125 1 97.81 170 LEU A N 1
ATOM 1194 C CA . LEU A 1 170 ? -4.074 -22.234 -24.453 1 97.81 170 LEU A CA 1
ATOM 1195 C C . LEU A 1 170 ? -4.055 -23.656 -25 1 97.81 170 LEU A C 1
ATOM 1197 O O . LEU A 1 170 ? -4.152 -24.609 -24.234 1 97.81 170 LEU A O 1
ATOM 1201 N N . GLN A 1 171 ? -3.869 -23.766 -26.25 1 97.62 171 GLN A N 1
ATOM 1202 C CA . GLN A 1 171 ? -3.867 -25.062 -26.922 1 97.62 171 GLN A CA 1
ATOM 1203 C C . GLN A 1 171 ? -2.66 -25.906 -26.5 1 97.62 171 GLN A C 1
ATOM 1205 O O . GLN A 1 171 ? -2.686 -27.125 -26.594 1 97.62 171 GLN A O 1
ATOM 1210 N N . ASN A 1 172 ? -1.656 -25.25 -26.047 1 98.06 172 ASN A N 1
ATOM 1211 C CA . ASN A 1 172 ? -0.417 -25.938 -25.688 1 98.06 172 ASN A CA 1
ATOM 1212 C C . ASN A 1 172 ? -0.38 -26.297 -24.203 1 98.06 172 ASN A C 1
ATOM 1214 O O . ASN A 1 172 ? 0.573 -26.922 -23.75 1 98.06 172 ASN A O 1
ATOM 1218 N N . LEU A 1 173 ? -1.411 -25.984 -23.484 1 98.25 173 LEU A N 1
ATOM 1219 C CA . LEU A 1 173 ? -1.42 -26.234 -22.047 1 98.25 173 LEU A CA 1
ATOM 1220 C C . LEU A 1 173 ? -1.853 -27.656 -21.75 1 98.25 173 LEU A C 1
ATOM 1222 O O . LEU A 1 173 ? -2.848 -28.141 -22.297 1 98.25 173 LEU A O 1
ATOM 1226 N N . ASP A 1 174 ? -1.079 -28.297 -20.906 1 98.25 174 ASP A N 1
ATOM 1227 C CA . ASP A 1 174 ? -1.534 -29.594 -20.391 1 98.25 174 ASP A CA 1
ATOM 1228 C C . ASP A 1 174 ? -2.635 -29.406 -19.344 1 98.25 174 ASP A C 1
ATOM 1230 O O . ASP A 1 174 ? -3.645 -30.109 -19.375 1 98.25 174 ASP A O 1
ATOM 1234 N N . VAL A 1 175 ? -2.418 -28.484 -18.438 1 98.69 175 VAL A N 1
ATOM 1235 C CA . VAL A 1 175 ? -3.412 -28.234 -17.391 1 98.69 175 VAL A CA 1
ATOM 1236 C C . VAL A 1 175 ? -3.594 -26.734 -17.219 1 98.69 175 VAL A C 1
ATOM 1238 O O . VAL A 1 175 ? -2.625 -26 -16.969 1 98.69 175 VAL A O 1
ATOM 1241 N N . LEU A 1 176 ? -4.77 -26.266 -17.359 1 98.44 176 LEU A N 1
ATOM 1242 C CA . LEU A 1 176 ? -5.184 -24.891 -17.031 1 98.44 176 LEU A CA 1
ATOM 1243 C C . LEU A 1 176 ? -5.809 -24.844 -15.641 1 98.44 176 LEU A C 1
ATOM 1245 O O . LEU A 1 176 ? -6.758 -25.562 -15.352 1 98.44 176 LEU A O 1
ATOM 1249 N N . LEU A 1 177 ? -5.234 -24.094 -14.797 1 98.06 177 LEU A N 1
ATOM 1250 C CA . LEU A 1 177 ? -5.754 -23.906 -13.445 1 98.06 177 LEU A CA 1
ATOM 1251 C C . LEU A 1 177 ? -6.395 -22.531 -13.305 1 98.06 177 LEU A C 1
ATOM 1253 O O . LEU A 1 177 ? -5.758 -21.5 -13.578 1 98.06 177 LEU A O 1
ATOM 1257 N N . VAL A 1 178 ? -7.641 -22.453 -12.922 1 95.69 178 VAL A N 1
ATOM 1258 C CA . VAL A 1 178 ? -8.391 -21.219 -12.742 1 95.69 178 VAL A CA 1
ATOM 1259 C C . VAL A 1 178 ? -9.281 -21.328 -11.508 1 95.69 178 VAL A C 1
ATOM 1261 O O . VAL A 1 178 ? -9.516 -22.422 -10.992 1 95.69 178 VAL A O 1
ATOM 1264 N N . ASN A 1 179 ? -9.656 -20.156 -11.008 1 91.19 179 ASN A N 1
ATOM 1265 C CA . ASN A 1 179 ? -10.781 -20.156 -10.086 1 91.19 179 ASN A CA 1
ATOM 1266 C C . ASN A 1 179 ? -12.094 -19.859 -10.805 1 91.19 179 ASN A C 1
ATOM 1268 O O . ASN A 1 179 ? -12.125 -19.75 -12.031 1 91.19 179 ASN A O 1
ATOM 1272 N N . GLU A 1 180 ? -13.156 -19.766 -10.055 1 90.5 180 GLU A N 1
ATOM 1273 C CA . GLU A 1 180 ? -14.477 -19.594 -10.664 1 90.5 180 GLU A CA 1
ATOM 1274 C C . GLU A 1 180 ? -14.555 -18.281 -11.445 1 90.5 180 GLU A C 1
ATOM 1276 O O . GLU A 1 180 ? -15.086 -18.25 -12.555 1 90.5 180 GLU A O 1
ATOM 1281 N N . HIS A 1 181 ? -14.047 -17.234 -10.883 1 86.19 181 HIS A N 1
ATOM 1282 C CA . HIS A 1 181 ? -14.086 -15.922 -11.523 1 86.19 181 HIS A CA 1
ATOM 1283 C C . HIS A 1 181 ? -13.242 -15.898 -12.789 1 86.19 181 HIS A C 1
ATOM 1285 O O . HIS A 1 181 ? -13.648 -15.328 -13.805 1 86.19 181 HIS A O 1
ATOM 1291 N N . GLU A 1 182 ? -12.117 -16.484 -12.719 1 89.31 182 GLU A N 1
ATOM 1292 C CA . GLU A 1 182 ? -11.203 -16.562 -13.859 1 89.31 182 GLU A CA 1
ATOM 1293 C C . GLU A 1 182 ? -11.789 -17.438 -14.969 1 89.31 182 GLU A C 1
ATOM 1295 O O . GLU A 1 182 ? -11.633 -17.125 -16.156 1 89.31 182 GLU A O 1
ATOM 1300 N N . ALA A 1 183 ? -12.43 -18.484 -14.547 1 93.12 183 ALA A N 1
ATOM 1301 C CA . ALA A 1 183 ? -13.133 -19.297 -15.539 1 93.12 183 ALA A CA 1
ATOM 1302 C C . ALA A 1 183 ? -14.219 -18.5 -16.234 1 93.12 183 ALA A C 1
ATOM 1304 O O . ALA A 1 183 ? -14.336 -18.547 -17.469 1 93.12 183 ALA A O 1
ATOM 1305 N N . ALA A 1 184 ? -14.969 -17.781 -15.398 1 91.81 184 ALA A N 1
ATOM 1306 C CA . ALA A 1 184 ? -16.031 -16.938 -15.953 1 91.81 184 ALA A CA 1
ATOM 1307 C C . ALA A 1 184 ? -15.445 -15.891 -16.891 1 91.81 184 ALA A C 1
ATOM 1309 O O . ALA A 1 184 ? -16.031 -15.602 -17.953 1 91.81 184 ALA A O 1
ATOM 1310 N N . PHE A 1 185 ? -14.398 -15.336 -16.531 1 87.88 185 PHE A N 1
ATOM 1311 C CA . PHE A 1 185 ? -13.703 -14.344 -17.344 1 87.88 185 PHE A CA 1
ATOM 1312 C C . PHE A 1 185 ? -13.32 -14.93 -18.703 1 87.88 185 PHE A C 1
ATOM 1314 O O . PHE A 1 185 ? -13.594 -14.328 -19.734 1 87.88 185 PHE A O 1
ATOM 1321 N N . LEU A 1 186 ? -12.734 -16.109 -18.719 1 91.5 186 LEU A N 1
ATOM 1322 C CA . LEU A 1 186 ? -12.273 -16.766 -19.938 1 91.5 186 LEU A CA 1
ATOM 1323 C C . LEU A 1 186 ? -13.445 -17.141 -20.828 1 91.5 186 LEU A C 1
ATOM 1325 O O . LEU A 1 186 ? -13.344 -17.078 -22.062 1 91.5 186 LEU A O 1
ATOM 1329 N N . LEU A 1 187 ? -14.523 -17.469 -20.188 1 92.38 187 LEU A N 1
ATOM 1330 C CA . LEU A 1 187 ? -15.656 -18.016 -20.938 1 92.38 187 LEU A CA 1
ATOM 1331 C C . LEU A 1 187 ? -16.641 -16.906 -21.281 1 92.38 187 LEU A C 1
ATOM 1333 O O . LEU A 1 187 ? -17.578 -17.141 -22.062 1 92.38 187 LEU A O 1
ATOM 1337 N N . GLY A 1 188 ? -16.438 -15.688 -20.766 1 88.06 188 GLY A N 1
ATOM 1338 C CA . GLY A 1 188 ? -17.312 -14.562 -21.078 1 88.06 188 GLY A CA 1
ATOM 1339 C C . GLY A 1 188 ? -18.609 -14.586 -20.281 1 88.06 188 GLY A C 1
ATOM 1340 O O . GLY A 1 188 ? -19.672 -14.234 -20.797 1 88.06 188 GLY A O 1
ATOM 1341 N N . GLY A 1 189 ? -18.703 -15.008 -19.109 1 78.56 189 GLY A N 1
ATOM 1342 C CA . GLY A 1 189 ? -19.891 -14.93 -18.281 1 78.56 189 GLY A CA 1
ATOM 1343 C C . GLY A 1 189 ? -20.281 -16.25 -17.656 1 78.56 189 GLY A C 1
ATOM 1344 O O . GLY A 1 189 ? -20.219 -16.422 -16.438 1 78.56 189 GLY A O 1
ATOM 1345 N N . GLU A 1 190 ? -20.812 -17.172 -18.469 1 75.62 190 GLU A N 1
ATOM 1346 C CA . GLU A 1 190 ? -21.359 -18.438 -17.953 1 75.62 190 GLU A CA 1
ATOM 1347 C C . GLU A 1 190 ? -20.234 -19.406 -17.609 1 75.62 190 GLU A C 1
ATOM 1349 O O . GLU A 1 190 ? -19.312 -19.609 -18.406 1 75.62 190 GLU A O 1
ATOM 1354 N N . ALA A 1 191 ? -20.25 -19.906 -16.297 1 74.81 191 ALA A N 1
ATOM 1355 C CA . ALA A 1 191 ? -19.203 -20.844 -15.891 1 74.81 191 ALA A CA 1
ATOM 1356 C C . ALA A 1 191 ? -19.547 -22.266 -16.297 1 74.81 191 ALA A C 1
ATOM 1358 O O . ALA A 1 191 ? -19.844 -23.109 -15.438 1 74.81 191 ALA A O 1
ATOM 1359 N N . ASP A 1 192 ? -19.656 -22.562 -17.578 1 90.31 192 ASP A N 1
ATOM 1360 C CA . ASP A 1 192 ? -19.703 -23.922 -18.109 1 90.31 192 ASP A CA 1
ATOM 1361 C C . ASP A 1 192 ? -18.312 -24.516 -18.219 1 90.31 192 ASP A C 1
ATOM 1363 O O . ASP A 1 192 ? -17.656 -24.375 -19.25 1 90.31 192 ASP A O 1
ATOM 1367 N N . PHE A 1 193 ? -17.953 -25.297 -17.188 1 95.38 193 PHE A N 1
ATOM 1368 C CA . PHE A 1 193 ? -16.562 -25.703 -16.969 1 95.38 193 PHE A CA 1
ATOM 1369 C C . PHE A 1 193 ? -16.062 -26.531 -18.141 1 95.38 193 PHE A C 1
ATOM 1371 O O . PHE A 1 193 ? -14.93 -26.359 -18.594 1 95.38 193 PHE A O 1
ATOM 1378 N N . PRO A 1 194 ? -16.938 -27.422 -18.734 1 95.44 194 PRO A N 1
ATOM 1379 C CA . PRO A 1 194 ? -16.438 -28.219 -19.859 1 95.44 194 PRO A CA 1
ATOM 1380 C C . PRO A 1 194 ? -15.984 -27.359 -21.047 1 95.44 194 PRO A C 1
ATOM 1382 O O . PRO A 1 194 ? -15.094 -27.766 -21.797 1 95.44 194 PRO A O 1
ATOM 1385 N N . LYS A 1 195 ? -16.547 -26.156 -21.109 1 95.94 195 LYS A N 1
ATOM 1386 C CA . LYS A 1 195 ? -16.234 -25.281 -22.234 1 95.94 195 LYS A CA 1
ATOM 1387 C C . LYS A 1 195 ? -14.812 -24.734 -22.109 1 95.94 195 LYS A C 1
ATOM 1389 O O . LYS A 1 195 ? -14.273 -24.172 -23.062 1 95.94 195 LYS A O 1
ATOM 1394 N N . LEU A 1 196 ? -14.227 -24.906 -20.984 1 96.62 196 LEU A N 1
ATOM 1395 C CA . LEU A 1 196 ? -12.836 -24.5 -20.812 1 96.62 196 LEU A CA 1
ATOM 1396 C C . LEU A 1 196 ? -11.93 -25.266 -21.766 1 96.62 196 LEU A C 1
ATOM 1398 O O . LEU A 1 196 ? -10.93 -24.734 -22.25 1 96.62 196 LEU A O 1
ATOM 1402 N N . LEU A 1 197 ? -12.297 -26.516 -22.062 1 97.38 197 LEU A N 1
ATOM 1403 C CA . LEU A 1 197 ? -11.477 -27.328 -22.953 1 97.38 197 LEU A CA 1
ATOM 1404 C C . LEU A 1 197 ? -11.594 -26.859 -24.391 1 97.38 197 LEU A C 1
ATOM 1406 O O . LEU A 1 197 ? -10.68 -27.094 -25.188 1 97.38 197 LEU A O 1
ATOM 1410 N N . ASP A 1 198 ? -12.727 -26.172 -24.672 1 96.19 198 ASP A N 1
ATOM 1411 C CA . ASP A 1 198 ? -12.906 -25.625 -26.016 1 96.19 198 ASP A CA 1
ATOM 1412 C C . ASP A 1 198 ? -11.883 -24.547 -26.328 1 96.19 198 ASP A C 1
ATOM 1414 O O . ASP A 1 198 ? -11.617 -24.234 -27.484 1 96.19 198 ASP A O 1
ATOM 1418 N N . LEU A 1 199 ? -11.352 -24.031 -25.312 1 95.5 199 LEU A N 1
ATOM 1419 C CA . LEU A 1 199 ? -10.367 -22.969 -25.484 1 95.5 199 LEU A CA 1
ATOM 1420 C C . LEU A 1 199 ? -9.016 -23.547 -25.891 1 95.5 199 LEU A C 1
ATOM 1422 O O . LEU A 1 199 ? -8.141 -22.812 -26.375 1 95.5 199 LEU A O 1
ATOM 1426 N N . GLY A 1 200 ? -8.781 -24.922 -25.562 1 97.19 200 GLY A N 1
ATOM 1427 C CA . GLY A 1 200 ? -7.574 -25.516 -26.094 1 97.19 200 GLY A CA 1
ATOM 1428 C C . GLY A 1 200 ? -6.848 -26.406 -25.109 1 97.19 200 GLY A C 1
ATOM 1429 O O . GLY A 1 200 ? -6.293 -27.438 -25.484 1 97.19 200 GLY A O 1
ATOM 1430 N N . PRO A 1 201 ? -6.797 -26.125 -23.828 1 98.38 201 PRO A N 1
ATOM 1431 C CA . PRO A 1 201 ? -6.008 -26.922 -22.891 1 98.38 201 PRO A CA 1
ATOM 1432 C C . PRO A 1 201 ? -6.453 -28.391 -22.844 1 98.38 201 PRO A C 1
ATOM 1434 O O . PRO A 1 201 ? -7.633 -28.688 -23.062 1 98.38 201 PRO A O 1
ATOM 1437 N N . LYS A 1 202 ? -5.527 -29.266 -22.547 1 98.19 202 LYS A N 1
ATOM 1438 C CA . LYS A 1 202 ? -5.844 -30.688 -22.484 1 98.19 202 LYS A CA 1
ATOM 1439 C C . LYS A 1 202 ? -6.758 -30.984 -21.297 1 98.19 202 LYS A C 1
ATOM 1441 O O . LYS A 1 202 ? -7.594 -31.891 -21.375 1 98.19 202 LYS A O 1
ATOM 1446 N N . ALA A 1 203 ? -6.57 -30.328 -20.219 1 98.62 203 ALA A N 1
ATOM 1447 C CA . ALA A 1 203 ? -7.379 -30.438 -19.016 1 98.62 203 ALA A CA 1
ATOM 1448 C C . ALA A 1 203 ? -7.449 -29.094 -18.281 1 98.62 203 ALA A C 1
ATOM 1450 O O . ALA A 1 203 ? -6.668 -28.188 -18.562 1 98.62 203 ALA A O 1
ATOM 1451 N N . ALA A 1 204 ? -8.414 -28.984 -17.438 1 98.56 204 ALA A N 1
ATOM 1452 C CA . ALA A 1 204 ? -8.547 -27.812 -16.594 1 98.56 204 ALA A CA 1
ATOM 1453 C C . ALA A 1 204 ? -8.914 -28.203 -15.156 1 98.56 204 ALA A C 1
ATOM 1455 O O . ALA A 1 204 ? -9.555 -29.219 -14.93 1 98.56 204 ALA A O 1
ATOM 1456 N N . VAL A 1 205 ? -8.398 -27.484 -14.258 1 98.62 205 VAL A N 1
ATOM 1457 C CA . VAL A 1 205 ? -8.805 -27.578 -12.859 1 98.62 205 VAL A CA 1
ATOM 1458 C C . VAL A 1 205 ? -9.375 -26.234 -12.398 1 98.62 205 VAL A C 1
ATOM 1460 O O . VAL A 1 205 ? -8.758 -25.188 -12.602 1 98.62 205 VAL A O 1
ATOM 1463 N N . VAL A 1 206 ? -10.562 -26.25 -11.844 1 97.31 206 VAL A N 1
ATOM 1464 C CA . VAL A 1 206 ? -11.234 -25.062 -11.336 1 97.31 206 VAL A CA 1
ATOM 1465 C C . VAL A 1 206 ? -11.328 -25.125 -9.812 1 97.31 206 VAL A C 1
ATOM 1467 O O . VAL A 1 206 ? -11.992 -26.016 -9.266 1 97.31 206 VAL A O 1
ATOM 1470 N N . THR A 1 207 ? -10.625 -24.234 -9.156 1 95.81 207 THR A N 1
ATOM 1471 C CA . THR A 1 207 ? -10.758 -24.188 -7.703 1 95.81 207 THR A CA 1
ATOM 1472 C C . THR A 1 207 ? -12.086 -23.547 -7.305 1 95.81 207 THR A C 1
ATOM 1474 O O . THR A 1 207 ? -12.516 -22.562 -7.922 1 95.81 207 THR A O 1
ATOM 1477 N N . LEU A 1 208 ? -12.75 -24.109 -6.332 1 94.19 208 LEU A N 1
ATOM 1478 C CA . LEU A 1 208 ? -14.078 -23.688 -5.91 1 94.19 208 LEU A CA 1
ATOM 1479 C C . LEU A 1 208 ? -14.07 -23.234 -4.453 1 94.19 208 LEU A C 1
ATOM 1481 O O . LEU A 1 208 ? -15.031 -23.469 -3.721 1 94.19 208 LEU A O 1
ATOM 1485 N N . GLY A 1 209 ? -12.984 -22.719 -4.023 1 90.44 209 GLY A N 1
ATOM 1486 C CA . GLY A 1 209 ? -12.867 -22.297 -2.637 1 90.44 209 GLY A CA 1
ATOM 1487 C C . GLY A 1 209 ? -13.094 -23.422 -1.646 1 90.44 209 GLY A C 1
ATOM 1488 O O . GLY A 1 209 ? -12.469 -24.484 -1.75 1 90.44 209 GLY A O 1
ATOM 1489 N N . ALA A 1 210 ? -14.016 -23.141 -0.715 1 91.62 210 ALA A N 1
ATOM 1490 C CA . ALA A 1 210 ? -14.281 -24.094 0.361 1 91.62 210 ALA A CA 1
ATOM 1491 C C . ALA A 1 210 ? -14.93 -25.359 -0.179 1 91.62 210 ALA A C 1
ATOM 1493 O O . ALA A 1 210 ? -14.969 -26.375 0.504 1 91.62 210 ALA A O 1
ATOM 1494 N N . LYS A 1 211 ? -15.414 -25.328 -1.384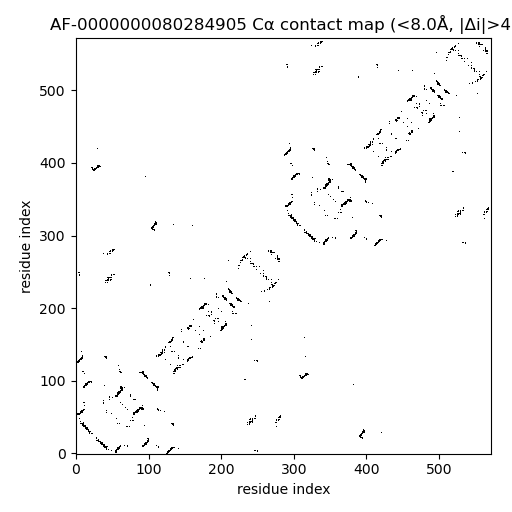 1 95.06 211 LYS A N 1
ATOM 1495 C CA . LYS A 1 211 ? -16.094 -26.484 -1.972 1 95.06 211 LYS A CA 1
ATOM 1496 C C . LYS A 1 211 ? -15.086 -27.453 -2.584 1 95.06 211 LYS A C 1
ATOM 1498 O O . LYS A 1 211 ? -15.43 -28.594 -2.904 1 95.06 211 LYS A O 1
ATOM 1503 N N . GLY A 1 212 ? -13.859 -27.031 -2.752 1 97 212 GLY A N 1
ATOM 1504 C CA . GLY A 1 212 ? -12.844 -27.891 -3.334 1 97 212 GLY A CA 1
ATOM 1505 C C . GLY A 1 212 ? -12.438 -27.484 -4.734 1 97 212 GLY A C 1
ATOM 1506 O O . GLY A 1 212 ? -12 -26.344 -4.945 1 97 212 GLY A O 1
ATOM 1507 N N . ALA A 1 213 ? -12.586 -28.422 -5.672 1 98 213 ALA A N 1
ATOM 1508 C CA . ALA A 1 213 ? -12.172 -28.156 -7.047 1 98 213 ALA A CA 1
ATOM 1509 C C . ALA A 1 213 ? -12.945 -29.016 -8.031 1 98 213 ALA A C 1
ATOM 1511 O O . ALA A 1 213 ? -1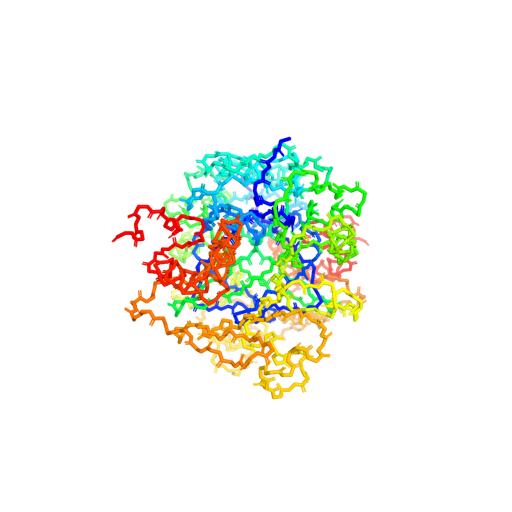3.586 -30 -7.637 1 98 213 ALA A O 1
ATOM 1512 N N . ALA A 1 214 ? -12.969 -28.609 -9.203 1 98.38 214 ALA A N 1
ATOM 1513 C CA . ALA A 1 214 ? -13.492 -29.375 -10.328 1 98.38 214 ALA A CA 1
ATOM 1514 C C . ALA A 1 214 ? -12.383 -29.703 -11.328 1 98.38 214 ALA A C 1
ATOM 1516 O O . ALA A 1 214 ? -11.648 -28.828 -11.766 1 98.38 214 ALA A O 1
ATOM 1517 N N . VAL A 1 215 ? -12.289 -31.016 -11.617 1 98.75 215 VAL A N 1
ATOM 1518 C CA . VAL A 1 215 ? -11.336 -31.484 -12.617 1 98.75 215 VAL A CA 1
ATOM 1519 C C . VAL A 1 215 ? -12.047 -31.688 -13.945 1 98.75 215 VAL A C 1
ATOM 1521 O O . VAL A 1 215 ? -12.984 -32.5 -14.039 1 98.75 215 VAL A O 1
ATOM 1524 N N . VAL A 1 216 ? -11.625 -30.953 -14.93 1 98.56 216 VAL A N 1
ATOM 1525 C CA . VAL A 1 216 ? -12.266 -30.984 -16.234 1 98.56 216 VAL A CA 1
ATOM 1526 C C . VAL A 1 216 ? -11.359 -31.703 -17.234 1 98.56 216 VAL A C 1
ATOM 1528 O O . VAL A 1 216 ? -10.25 -31.234 -17.531 1 98.56 216 VAL A O 1
ATOM 1531 N N . THR A 1 217 ? -11.805 -32.844 -17.766 1 98.12 217 THR A N 1
ATOM 1532 C CA . THR A 1 217 ? -11.102 -33.594 -18.797 1 98.12 217 THR A CA 1
ATOM 1533 C C . THR A 1 217 ? -12.039 -33.969 -19.953 1 98.12 217 THR A C 1
ATOM 1535 O O . THR A 1 217 ? -13.219 -33.594 -19.922 1 98.12 217 THR A O 1
ATOM 1538 N N . ALA A 1 218 ? -11.445 -34.594 -20.922 1 95.94 218 ALA A N 1
ATOM 1539 C CA . ALA A 1 218 ? -12.258 -35.031 -22.047 1 95.94 218 ALA A CA 1
ATOM 1540 C C . ALA A 1 218 ? -13.336 -36 -21.609 1 95.94 218 ALA A C 1
ATOM 1542 O O . ALA A 1 218 ? -14.375 -36.125 -22.266 1 95.94 218 ALA A O 1
ATOM 1543 N N . ASP A 1 219 ? -13.148 -36.625 -20.438 1 96 219 ASP A N 1
ATOM 1544 C CA . ASP A 1 219 ? -14.078 -37.625 -19.938 1 96 219 ASP A CA 1
ATOM 1545 C C . ASP A 1 219 ? -15.195 -37 -19.125 1 96 219 ASP A C 1
ATOM 1547 O O . ASP A 1 219 ? -16.172 -37.656 -18.766 1 96 219 ASP A O 1
ATOM 1551 N N . GLY A 1 220 ? -15.062 -35.75 -18.844 1 96.31 220 GLY A N 1
ATOM 1552 C CA . GLY A 1 220 ? -16.094 -35.062 -18.078 1 96.31 220 GLY A CA 1
ATOM 1553 C C . GLY A 1 220 ? -15.531 -34.281 -16.922 1 96.31 220 GLY A C 1
ATOM 1554 O O . GLY A 1 220 ? -14.344 -33.938 -16.906 1 96.31 220 GLY A O 1
ATOM 1555 N N . VAL A 1 221 ? -16.438 -33.906 -16.062 1 97.88 221 VAL A N 1
ATOM 1556 C CA . VAL A 1 221 ? -16.094 -33.062 -14.906 1 97.88 221 VAL A CA 1
ATOM 1557 C C . VAL A 1 221 ? -16.156 -33.906 -13.633 1 97.88 221 VAL A C 1
ATOM 1559 O O . VAL A 1 221 ? -17.156 -34.594 -13.375 1 97.88 221 VAL A O 1
ATOM 1562 N N . LEU A 1 222 ? -15.07 -33.969 -12.922 1 98.06 222 LEU A N 1
ATOM 1563 C CA . LEU A 1 222 ? -15.016 -34.625 -11.625 1 98.06 222 LEU A CA 1
ATOM 1564 C C . LEU A 1 222 ? -14.898 -33.594 -10.5 1 98.06 222 LEU A C 1
ATOM 1566 O O . LEU A 1 222 ? -13.977 -32.781 -10.5 1 98.06 222 LEU A O 1
ATOM 1570 N N . GLU A 1 223 ? -15.758 -33.656 -9.578 1 97.81 223 GLU A N 1
ATOM 1571 C CA . GLU A 1 223 ? -15.688 -32.75 -8.422 1 97.81 223 GLU A CA 1
ATOM 1572 C C . GLU A 1 223 ? -14.891 -33.375 -7.285 1 97.81 223 GLU A C 1
ATOM 1574 O O . GLU A 1 223 ? -15.062 -34.562 -6.992 1 97.81 223 GLU A O 1
ATOM 1579 N N . VAL A 1 224 ? -14 -32.656 -6.801 1 98.12 224 VAL A N 1
ATOM 1580 C CA . VAL A 1 224 ? -13.211 -33.062 -5.637 1 98.12 224 VAL A CA 1
ATOM 1581 C C . VAL A 1 224 ? -13.602 -32.188 -4.438 1 98.12 224 VAL A C 1
ATOM 1583 O O . VAL A 1 224 ? -13.367 -30.984 -4.43 1 98.12 224 VAL A O 1
ATOM 1586 N N . SER A 1 225 ? -14.141 -32.781 -3.396 1 97.62 225 SER A N 1
ATOM 1587 C CA . SER A 1 225 ? -14.617 -32.031 -2.236 1 97.62 225 SER A CA 1
ATOM 1588 C C . SER A 1 225 ? -13.461 -31.641 -1.312 1 97.62 225 SER A C 1
ATOM 1590 O O . SER A 1 225 ? -12.516 -32.406 -1.143 1 97.62 225 SER A O 1
ATOM 1592 N N . SER A 1 226 ? -13.586 -30.469 -0.765 1 96.62 226 SER A N 1
ATOM 1593 C CA . SER A 1 226 ? -12.617 -30.016 0.23 1 96.62 226 SER A CA 1
ATOM 1594 C C . SER A 1 226 ? -13.031 -30.438 1.636 1 96.62 226 SER A C 1
ATOM 1596 O O . SER A 1 226 ? -14.219 -30.422 1.967 1 96.62 226 SER A O 1
ATOM 1598 N N . PRO A 1 227 ? -12.07 -30.828 2.479 1 95.56 227 PRO A N 1
ATOM 1599 C CA . PRO A 1 227 ? -12.406 -30.969 3.896 1 95.56 227 PRO A CA 1
ATOM 1600 C C . PRO A 1 227 ? -12.945 -29.688 4.516 1 95.56 227 PRO A C 1
ATOM 1602 O O . PRO A 1 227 ? -12.562 -28.594 4.098 1 95.56 227 PRO A O 1
ATOM 1605 N N . LYS A 1 228 ? -13.82 -29.766 5.457 1 93.44 228 LYS A N 1
ATOM 1606 C CA . LYS A 1 228 ? -14.328 -28.609 6.18 1 93.44 228 LYS A CA 1
ATOM 1607 C C . LYS A 1 228 ? -13.328 -28.141 7.238 1 93.44 228 LYS A C 1
ATOM 1609 O O . LYS A 1 228 ? -12.914 -28.922 8.094 1 93.44 228 LYS A O 1
ATOM 1614 N N . VAL A 1 229 ? -12.891 -26.953 7.105 1 94.5 229 VAL A N 1
ATOM 1615 C CA . VAL A 1 229 ? -11.969 -26.391 8.086 1 94.5 229 VAL A CA 1
ATOM 1616 C C . VAL A 1 229 ? -12.406 -24.984 8.469 1 94.5 229 VAL A C 1
ATOM 1618 O O . VAL A 1 229 ? -13.266 -24.391 7.812 1 94.5 229 VAL A O 1
ATOM 1621 N N . GLU A 1 230 ? -11.984 -24.453 9.57 1 92.12 230 GLU A N 1
ATOM 1622 C CA . GLU A 1 230 ? -12.172 -23.062 9.945 1 92.12 230 GLU A CA 1
ATOM 1623 C C . GLU A 1 230 ? -11.086 -22.172 9.352 1 92.12 230 GLU A C 1
ATOM 1625 O O . GLU A 1 230 ? -9.938 -22.203 9.797 1 92.12 230 GLU A O 1
ATOM 1630 N N . ALA A 1 231 ? -11.477 -21.453 8.398 1 87.94 231 ALA A N 1
ATOM 1631 C CA . ALA A 1 231 ? -10.508 -20.609 7.699 1 87.94 231 ALA A CA 1
ATOM 1632 C C . ALA A 1 231 ? -10.086 -19.422 8.562 1 87.94 231 ALA A C 1
ATOM 1634 O O . ALA A 1 231 ? -10.922 -18.766 9.188 1 87.94 231 ALA A O 1
ATOM 1635 N N . VAL A 1 232 ? -8.812 -19.203 8.633 1 84.12 232 VAL A N 1
ATOM 1636 C CA . VAL A 1 232 ? -8.211 -18.078 9.344 1 84.12 232 VAL A CA 1
ATOM 1637 C C . VAL A 1 232 ? -7.73 -17.031 8.336 1 84.12 232 VAL A C 1
ATOM 1639 O O . VAL A 1 232 ? -7.957 -15.844 8.523 1 84.12 232 VAL A O 1
ATOM 1642 N N . ASP A 1 233 ? -7.125 -17.438 7.309 1 82.25 233 ASP A N 1
ATOM 1643 C CA . ASP A 1 233 ? -6.516 -16.609 6.281 1 82.25 233 ASP A CA 1
ATOM 1644 C C . ASP A 1 233 ? -6.387 -17.359 4.961 1 82.25 233 ASP A C 1
ATOM 1646 O O . ASP A 1 233 ? -5.711 -18.391 4.895 1 82.25 233 ASP A O 1
ATOM 1650 N N . THR A 1 234 ? -6.957 -16.812 3.953 1 83.44 234 THR A N 1
ATOM 1651 C CA . THR A 1 234 ? -6.973 -17.547 2.691 1 83.44 234 THR A CA 1
ATOM 1652 C C . THR A 1 234 ? -5.797 -17.125 1.809 1 83.44 234 THR A C 1
ATOM 1654 O O . THR A 1 234 ? -5.668 -17.594 0.677 1 83.44 234 THR A O 1
ATOM 1657 N N . THR A 1 235 ? -4.922 -16.312 2.293 1 82.75 235 THR A N 1
ATOM 1658 C CA . THR A 1 235 ? -3.791 -15.82 1.519 1 82.75 235 THR A CA 1
ATOM 1659 C C . THR A 1 235 ? -2.885 -16.969 1.088 1 82.75 235 THR A C 1
ATOM 1661 O O . THR A 1 235 ? -2.471 -17.781 1.915 1 82.75 235 THR A O 1
ATOM 1664 N N . GLY A 1 236 ? -2.645 -17.078 -0.197 1 87.56 236 GLY A N 1
ATOM 1665 C CA . GLY A 1 236 ? -1.7 -18.047 -0.717 1 87.56 236 GLY A CA 1
ATOM 1666 C C . GLY A 1 236 ? -2.318 -19.406 -0.949 1 87.56 236 GLY A C 1
ATOM 1667 O O . GLY A 1 236 ? -1.648 -20.328 -1.425 1 87.56 236 GLY A O 1
ATOM 1668 N N . ALA A 1 237 ? -3.627 -19.578 -0.636 1 90 237 ALA A N 1
ATOM 1669 C CA . ALA A 1 237 ? -4.27 -20.891 -0.78 1 90 237 ALA A CA 1
ATOM 1670 C C . ALA A 1 237 ? -4.203 -21.375 -2.225 1 90 237 ALA A C 1
ATOM 1672 O O . ALA A 1 237 ? -3.969 -22.562 -2.477 1 90 237 ALA A O 1
ATOM 1673 N N . GLY A 1 238 ? -4.469 -20.453 -3.158 1 92.62 238 GLY A N 1
ATOM 1674 C CA . GLY A 1 238 ? -4.367 -20.812 -4.566 1 92.62 238 GLY A CA 1
ATOM 1675 C C . GLY A 1 238 ? -2.967 -21.219 -4.98 1 92.62 238 GLY A C 1
ATOM 1676 O O . GLY A 1 238 ? -2.795 -22.156 -5.766 1 92.62 238 GLY A O 1
ATOM 1677 N N . ASP A 1 239 ? -1.977 -20.578 -4.484 1 94.88 239 ASP A N 1
ATOM 1678 C CA . ASP A 1 239 ? -0.585 -20.922 -4.777 1 94.88 239 ASP A CA 1
ATOM 1679 C C . ASP A 1 239 ? -0.207 -22.266 -4.18 1 94.88 239 ASP A C 1
ATOM 1681 O O . ASP A 1 239 ? 0.514 -23.047 -4.805 1 94.88 239 ASP A O 1
ATOM 1685 N N . ALA A 1 240 ? -0.689 -22.438 -2.938 1 96.62 240 ALA A N 1
ATOM 1686 C CA . ALA A 1 240 ? -0.458 -23.734 -2.297 1 96.62 240 ALA A CA 1
ATOM 1687 C C . ALA A 1 240 ? -1.08 -24.875 -3.105 1 96.62 240 ALA A C 1
ATOM 1689 O O . ALA A 1 240 ? -0.47 -25.922 -3.273 1 96.62 240 ALA A O 1
ATOM 1690 N N . PHE A 1 241 ? -2.268 -24.625 -3.578 1 97.5 241 PHE A N 1
ATOM 1691 C CA . PHE A 1 241 ? -2.955 -25.578 -4.438 1 97.5 241 PHE A CA 1
ATOM 1692 C C . PHE A 1 241 ? -2.123 -25.891 -5.676 1 97.5 241 PHE A C 1
ATOM 1694 O O . PHE A 1 241 ? -1.896 -27.062 -6 1 97.5 241 PHE A O 1
ATOM 1701 N N . ALA A 1 242 ? -1.692 -24.859 -6.316 1 98.06 242 ALA A N 1
ATOM 1702 C CA . ALA A 1 242 ? -0.92 -25 -7.551 1 98.06 242 ALA A CA 1
ATOM 1703 C C . ALA A 1 242 ? 0.374 -25.781 -7.297 1 98.06 242 ALA A C 1
ATOM 1705 O O . ALA A 1 242 ? 0.741 -26.656 -8.078 1 98.06 242 ALA A O 1
ATOM 1706 N N . GLY A 1 243 ? 1.074 -25.422 -6.234 1 98.31 243 GLY A N 1
ATOM 1707 C CA . GLY A 1 243 ? 2.291 -26.125 -5.883 1 98.31 243 GLY A CA 1
ATOM 1708 C C . GLY A 1 243 ? 2.062 -27.609 -5.609 1 98.31 243 GLY A C 1
ATOM 1709 O O . GLY A 1 243 ? 2.832 -28.453 -6.062 1 98.31 243 GLY A O 1
ATOM 1710 N N . ALA A 1 244 ? 1.019 -27.875 -4.883 1 98.44 244 ALA A N 1
ATOM 1711 C CA . ALA A 1 244 ? 0.674 -29.266 -4.566 1 98.44 244 ALA A CA 1
ATOM 1712 C C . ALA A 1 244 ? 0.3 -30.047 -5.828 1 98.44 244 ALA A C 1
ATOM 1714 O O . ALA A 1 244 ? 0.729 -31.188 -6.016 1 98.44 244 ALA A O 1
ATOM 1715 N N . LEU A 1 245 ? -0.5 -29.422 -6.637 1 98.56 245 LEU A N 1
ATOM 1716 C CA . LEU A 1 245 ? -0.909 -30.031 -7.902 1 98.56 245 LEU A CA 1
ATOM 1717 C C . LEU A 1 245 ? 0.305 -30.359 -8.758 1 98.56 245 LEU A C 1
ATOM 1719 O O . LEU A 1 245 ? 0.427 -31.484 -9.258 1 98.56 245 LEU A O 1
ATOM 1723 N N . ALA A 1 246 ? 1.182 -29.438 -8.891 1 98.31 246 ALA A N 1
ATOM 1724 C CA . ALA A 1 246 ? 2.395 -29.609 -9.688 1 98.31 246 ALA A CA 1
ATOM 1725 C C . ALA A 1 246 ? 3.26 -30.734 -9.117 1 98.31 246 ALA A C 1
ATOM 1727 O O . ALA A 1 246 ? 3.805 -31.547 -9.875 1 98.31 246 ALA A O 1
ATOM 1728 N N . THR A 1 247 ? 3.408 -30.766 -7.844 1 97.5 247 THR A N 1
ATOM 1729 C CA . THR A 1 247 ? 4.219 -31.766 -7.172 1 97.5 247 THR A CA 1
ATOM 1730 C C . THR A 1 247 ? 3.691 -33.188 -7.477 1 97.5 247 THR A C 1
ATOM 1732 O O . THR A 1 247 ? 4.461 -34.062 -7.832 1 97.5 247 THR A O 1
ATOM 1735 N N . SER A 1 248 ? 2.391 -33.344 -7.297 1 97.38 248 SER A N 1
ATOM 1736 C CA . SER A 1 248 ? 1.764 -34.625 -7.555 1 97.38 248 SER A CA 1
ATOM 1737 C C . SER A 1 248 ? 1.896 -35.031 -9.023 1 97.38 248 SER A C 1
ATOM 1739 O O . SER A 1 248 ? 2.229 -36.188 -9.328 1 97.38 248 SER A O 1
ATOM 1741 N N . LEU A 1 249 ? 1.685 -34.125 -9.914 1 97.44 249 LEU A N 1
ATOM 1742 C CA . LEU A 1 249 ? 1.775 -34.375 -11.344 1 97.44 249 LEU A CA 1
ATOM 1743 C C . LEU A 1 249 ? 3.203 -34.75 -11.734 1 97.44 249 LEU A C 1
ATOM 1745 O O . LEU A 1 249 ? 3.416 -35.625 -12.578 1 97.44 249 LEU A O 1
ATOM 1749 N N . ALA A 1 250 ? 4.141 -34.094 -11.172 1 95.94 250 ALA A N 1
ATOM 1750 C CA . ALA A 1 250 ? 5.547 -34.344 -11.461 1 95.94 250 ALA A CA 1
ATOM 1751 C C . ALA A 1 250 ? 5.922 -35.781 -11.062 1 95.94 250 ALA A C 1
ATOM 1753 O O . ALA A 1 250 ? 6.82 -36.375 -11.656 1 95.94 250 ALA A O 1
ATOM 1754 N N . LYS A 1 251 ? 5.227 -36.312 -10.078 1 93.62 251 LYS A N 1
ATOM 1755 C CA . LYS A 1 251 ? 5.473 -37.656 -9.609 1 93.62 251 LYS A CA 1
ATOM 1756 C C . LYS A 1 251 ? 4.703 -38.688 -10.438 1 93.62 251 LYS A C 1
ATOM 1758 O O . LYS A 1 251 ? 4.77 -39.875 -10.172 1 93.62 251 LYS A O 1
ATOM 1763 N N . GLY A 1 252 ? 3.883 -38.219 -11.328 1 94.69 252 GLY A N 1
ATOM 1764 C CA . GLY A 1 252 ? 3.189 -39.094 -12.242 1 94.69 252 GLY A CA 1
ATOM 1765 C C . GLY A 1 252 ? 1.789 -39.469 -11.781 1 94.69 252 GLY A C 1
ATOM 1766 O O . GLY A 1 252 ? 1.151 -40.344 -12.344 1 94.69 252 GLY A O 1
ATOM 1767 N N . GLU A 1 253 ? 1.287 -38.75 -10.836 1 96 253 GLU A N 1
ATOM 1768 C CA . GLU A 1 253 ? -0.064 -39.031 -10.352 1 96 253 GLU A CA 1
ATOM 1769 C C . GLU A 1 253 ? -1.113 -38.594 -11.367 1 96 253 GLU A C 1
ATOM 1771 O O . GLU A 1 253 ? -0.868 -37.656 -12.156 1 96 253 GLU A O 1
ATOM 1776 N N . GLU A 1 254 ? -2.268 -39.281 -11.312 1 97.12 254 GLU A N 1
ATOM 1777 C CA . GLU A 1 254 ? -3.396 -38.844 -12.141 1 97.12 254 GLU A CA 1
ATOM 1778 C C . GLU A 1 254 ? -3.945 -37.5 -11.688 1 97.12 254 GLU A C 1
ATOM 1780 O O . GLU A 1 254 ? -3.896 -37.188 -10.5 1 97.12 254 GLU A O 1
ATOM 1785 N N . LEU A 1 255 ? -4.492 -36.812 -12.617 1 98.31 255 LEU A N 1
ATOM 1786 C CA . LEU A 1 255 ? -4.918 -35.438 -12.375 1 98.31 255 LEU A CA 1
ATOM 1787 C C . LEU A 1 255 ? -5.934 -35.344 -11.242 1 98.31 255 LEU A C 1
ATOM 1789 O O . LEU A 1 255 ? -5.871 -34.469 -10.398 1 98.31 255 LEU A O 1
ATOM 1793 N N . ALA A 1 256 ? -6.84 -36.312 -11.219 1 97.94 256 ALA A N 1
ATOM 1794 C CA . ALA A 1 256 ? -7.859 -36.312 -10.18 1 97.94 256 ALA A CA 1
ATOM 1795 C C . ALA A 1 256 ? -7.234 -36.5 -8.797 1 97.94 256 ALA A C 1
ATOM 1797 O O . ALA A 1 256 ? -7.617 -35.812 -7.844 1 97.94 256 ALA A O 1
ATOM 1798 N N . ASP A 1 257 ? -6.309 -37.406 -8.727 1 97.5 257 ASP A N 1
ATOM 1799 C CA . ASP A 1 257 ? -5.617 -37.656 -7.461 1 97.5 257 ASP A CA 1
ATOM 1800 C C . ASP A 1 257 ? -4.773 -36.438 -7.062 1 97.5 257 ASP A C 1
ATOM 1802 O O . ASP A 1 257 ? -4.707 -36.094 -5.883 1 97.5 257 ASP A O 1
ATOM 1806 N N . ALA A 1 258 ? -4.09 -35.875 -8.062 1 98.19 258 ALA A N 1
ATOM 1807 C CA . ALA A 1 258 ? -3.314 -34.656 -7.824 1 98.19 258 ALA A CA 1
ATOM 1808 C C . ALA A 1 258 ? -4.199 -33.531 -7.277 1 98.19 258 ALA A C 1
ATOM 1810 O O . ALA A 1 258 ? -3.818 -32.844 -6.332 1 98.19 258 ALA A O 1
ATOM 1811 N N . ALA A 1 259 ? -5.387 -33.406 -7.805 1 98.56 259 ALA A N 1
ATOM 1812 C CA . ALA A 1 259 ? -6.332 -32.375 -7.367 1 98.56 259 ALA A CA 1
ATOM 1813 C C . ALA A 1 259 ? -6.809 -32.656 -5.945 1 98.56 259 ALA A C 1
ATOM 1815 O O . ALA A 1 259 ? -6.969 -31.719 -5.152 1 98.56 259 ALA A O 1
ATOM 1816 N N . ARG A 1 260 ? -7.043 -33.906 -5.656 1 98.06 260 ARG A N 1
ATOM 1817 C CA . ARG A 1 260 ? -7.457 -34.25 -4.301 1 98.06 260 ARG A CA 1
ATOM 1818 C C . ARG A 1 260 ? -6.402 -33.844 -3.279 1 98.06 260 ARG A C 1
ATOM 1820 O O . ARG A 1 260 ? -6.73 -33.312 -2.223 1 98.06 260 ARG A O 1
ATOM 1827 N N . ARG A 1 261 ? -5.184 -34.125 -3.615 1 97.5 261 ARG A N 1
ATOM 1828 C CA . ARG A 1 261 ? -4.094 -33.75 -2.727 1 97.5 261 ARG A CA 1
ATOM 1829 C C . ARG A 1 261 ? -3.996 -32.219 -2.615 1 97.5 261 ARG A C 1
ATOM 1831 O O . ARG A 1 261 ? -3.785 -31.688 -1.526 1 97.5 261 ARG A O 1
ATOM 1838 N N . ALA A 1 262 ? -4.094 -31.547 -3.729 1 98.5 262 ALA A N 1
ATOM 1839 C CA . ALA A 1 262 ? -4 -30.094 -3.768 1 98.5 262 ALA A CA 1
ATOM 1840 C C . ALA A 1 262 ? -5.094 -29.453 -2.918 1 98.5 262 ALA A C 1
ATOM 1842 O O . ALA A 1 262 ? -4.848 -28.469 -2.217 1 98.5 262 ALA A O 1
ATOM 1843 N N . VAL A 1 263 ? -6.289 -30 -2.959 1 97.94 263 VAL A N 1
ATOM 1844 C CA . VAL A 1 263 ? -7.41 -29.5 -2.17 1 97.94 263 VAL A CA 1
ATOM 1845 C C . VAL A 1 263 ? -7.098 -29.656 -0.682 1 97.94 263 VAL A C 1
ATOM 1847 O O . VAL A 1 263 ? -7.375 -28.75 0.108 1 97.94 263 VAL A O 1
ATOM 1850 N N . LYS A 1 264 ? -6.547 -30.766 -0.346 1 97.56 264 LYS A N 1
ATOM 1851 C CA . LYS A 1 264 ? -6.168 -31 1.045 1 97.56 264 LYS A CA 1
ATOM 1852 C C . LYS A 1 264 ? -5.129 -29.984 1.508 1 97.56 264 LYS A C 1
ATOM 1854 O O . LYS A 1 264 ? -5.234 -29.438 2.605 1 97.56 264 LYS A O 1
ATOM 1859 N N . VAL A 1 265 ? -4.145 -29.75 0.718 1 97.88 265 VAL A N 1
ATOM 1860 C CA . VAL A 1 265 ? -3.078 -28.797 1.029 1 97.88 265 VAL A CA 1
ATOM 1861 C C . VAL A 1 265 ? -3.664 -27.406 1.203 1 97.88 265 VAL A C 1
ATOM 1863 O O . VAL A 1 265 ? -3.346 -26.703 2.168 1 97.88 265 VAL A O 1
ATOM 1866 N N . ALA A 1 266 ? -4.527 -26.984 0.274 1 96.5 266 ALA A N 1
ATOM 1867 C CA . ALA A 1 266 ? -5.164 -25.672 0.361 1 96.5 266 ALA A CA 1
ATOM 1868 C C . ALA A 1 266 ? -6.008 -25.547 1.626 1 96.5 266 ALA A C 1
ATOM 1870 O O . ALA A 1 266 ? -6.008 -24.5 2.285 1 96.5 266 ALA A O 1
ATOM 1871 N N . ALA A 1 267 ? -6.672 -26.609 1.973 1 95.75 267 ALA A N 1
ATOM 1872 C CA . ALA A 1 267 ? -7.523 -26.609 3.158 1 95.75 267 ALA A CA 1
ATOM 1873 C C . ALA A 1 267 ? -6.703 -26.406 4.426 1 95.75 267 ALA A C 1
ATOM 1875 O O . ALA A 1 267 ? -7.125 -25.672 5.332 1 95.75 267 ALA A O 1
ATOM 1876 N N . ILE A 1 268 ? -5.582 -27.047 4.5 1 96.69 268 ILE A N 1
ATOM 1877 C CA . ILE A 1 268 ? -4.703 -26.875 5.652 1 96.69 268 ILE A CA 1
ATOM 1878 C C . ILE A 1 268 ? -4.156 -25.438 5.664 1 96.69 268 ILE A C 1
ATOM 1880 O O . ILE A 1 268 ? -4.098 -24.797 6.711 1 96.69 268 ILE A O 1
ATOM 1884 N N . THR A 1 269 ? -3.756 -24.953 4.52 1 94.44 269 THR A N 1
ATOM 1885 C CA . THR A 1 269 ? -3.137 -23.641 4.359 1 94.44 269 THR A CA 1
ATOM 1886 C C . THR A 1 269 ? -4.031 -22.547 4.93 1 94.44 269 THR A C 1
ATOM 1888 O O . THR A 1 269 ? -3.561 -21.656 5.641 1 94.44 269 THR A O 1
ATOM 1891 N N . VAL A 1 270 ? -5.355 -22.594 4.727 1 91.62 270 VAL A N 1
ATOM 1892 C CA . VAL A 1 270 ? -6.258 -21.5 5.066 1 91.62 270 VAL A CA 1
ATOM 1893 C C . VAL A 1 270 ? -6.488 -21.469 6.574 1 91.62 270 VAL A C 1
ATOM 1895 O O . VAL A 1 270 ? -7.055 -20.516 7.102 1 91.62 270 VAL A O 1
ATOM 1898 N N . THR A 1 271 ? -6.031 -22.531 7.305 1 93.31 271 THR A N 1
ATOM 1899 C CA . THR A 1 271 ? -6.238 -22.578 8.75 1 93.31 271 THR A CA 1
ATOM 1900 C C . THR A 1 271 ? -5.152 -21.797 9.484 1 93.31 271 THR A C 1
ATOM 1902 O O . THR A 1 271 ? -5.199 -21.656 10.703 1 93.31 271 THR A O 1
ATOM 1905 N N . ARG A 1 272 ? -4.16 -21.328 8.797 1 90.06 272 ARG A N 1
ATOM 1906 C CA . ARG A 1 272 ? -3.014 -20.625 9.367 1 90.06 272 ARG A CA 1
ATOM 1907 C C . ARG A 1 272 ? -2.85 -19.25 8.75 1 90.06 272 ARG A C 1
ATOM 1909 O O . ARG A 1 272 ? -3.332 -19 7.645 1 90.06 272 ARG A O 1
ATOM 1916 N N . GLN A 1 273 ? -2.158 -18.359 9.398 1 83.75 273 GLN A N 1
ATOM 1917 C CA . GLN A 1 273 ? -1.967 -17 8.914 1 83.75 273 GLN A CA 1
ATOM 1918 C C . GLN A 1 273 ? -0.812 -16.922 7.922 1 83.75 273 GLN A C 1
ATOM 1920 O O . GLN A 1 273 ? 0.233 -17.547 8.133 1 83.75 273 GLN A O 1
ATOM 1925 N N . GLY A 1 274 ? -1.085 -16.172 6.855 1 83.12 274 GLY A N 1
ATOM 1926 C CA . GLY A 1 274 ? -0.009 -15.891 5.922 1 83.12 274 GLY A CA 1
ATOM 1927 C C . GLY A 1 274 ? 0.02 -16.844 4.738 1 83.12 274 GLY A C 1
ATOM 1928 O O . GLY A 1 274 ? -0.634 -17.891 4.758 1 83.12 274 GLY A O 1
ATOM 1929 N N . ALA A 1 275 ? 0.837 -16.5 3.785 1 88.81 275 ALA A N 1
ATOM 1930 C CA . ALA A 1 275 ? 1.032 -17.359 2.625 1 88.81 275 ALA A CA 1
ATOM 1931 C C . ALA A 1 275 ? 2.074 -18.438 2.91 1 88.81 275 ALA A C 1
ATOM 1933 O O . ALA A 1 275 ? 1.76 -19.484 3.502 1 88.81 275 ALA A O 1
ATOM 1934 N N . GLN A 1 276 ? 3.311 -18.234 2.678 1 93.31 276 GLN A N 1
ATOM 1935 C CA . GLN A 1 276 ? 4.367 -19.234 2.76 1 93.31 276 GLN A CA 1
ATOM 1936 C C . GLN A 1 276 ? 4.43 -19.859 4.152 1 93.31 276 GLN A C 1
ATOM 1938 O O . GLN A 1 276 ? 4.543 -21.078 4.285 1 93.31 276 GLN A O 1
ATOM 1943 N N . PRO A 1 277 ? 4.238 -19.078 5.219 1 89.5 277 PRO A N 1
ATOM 1944 C CA . PRO A 1 277 ? 4.324 -19.688 6.555 1 89.5 277 PRO A CA 1
ATOM 1945 C C . PRO A 1 277 ? 3.213 -20.703 6.816 1 89.5 277 PRO A C 1
ATOM 1947 O O . PRO A 1 277 ? 3.342 -21.547 7.707 1 89.5 277 PRO A O 1
ATOM 1950 N N . SER A 1 278 ? 2.168 -20.641 6.129 1 92.31 278 SER A N 1
ATOM 1951 C CA . SER A 1 278 ? 0.998 -21.469 6.395 1 92.31 278 SER A CA 1
ATOM 1952 C C . SER A 1 278 ? 1.082 -22.797 5.645 1 92.31 278 SER A C 1
ATOM 1954 O O . SER A 1 278 ? 0.293 -23.703 5.895 1 92.31 278 SER A O 1
ATOM 1956 N N . TYR A 1 279 ? 2.018 -22.938 4.691 1 96.81 279 TYR A N 1
ATOM 1957 C CA . TYR A 1 279 ? 2.049 -24.109 3.811 1 96.81 279 TYR A CA 1
ATOM 1958 C C . TYR A 1 279 ? 2.479 -25.359 4.574 1 96.81 279 TYR A C 1
ATOM 1960 O O . TYR A 1 279 ? 3.48 -25.328 5.293 1 96.81 279 TYR A O 1
ATOM 1968 N N . PRO A 1 280 ? 1.755 -26.453 4.426 1 96.88 280 PRO A N 1
ATOM 1969 C CA . PRO A 1 280 ? 2.094 -27.688 5.137 1 96.88 280 PRO A CA 1
ATOM 1970 C C . PRO A 1 280 ? 3.268 -28.422 4.504 1 96.88 280 PRO A C 1
ATOM 1972 O O . PRO A 1 280 ? 3.58 -28.203 3.332 1 96.88 280 PRO A O 1
ATOM 1975 N N . THR A 1 281 ? 3.834 -29.266 5.336 1 95.88 281 THR A N 1
ATOM 1976 C CA . THR A 1 281 ? 4.824 -30.219 4.852 1 95.88 281 THR A CA 1
ATOM 1977 C C . THR A 1 281 ? 4.152 -31.531 4.438 1 95.88 281 THR A C 1
ATOM 1979 O O . THR A 1 281 ? 2.973 -31.75 4.719 1 95.88 281 THR A O 1
ATOM 1982 N N . ALA A 1 282 ? 4.926 -32.344 3.762 1 94 282 ALA A N 1
ATOM 1983 C CA . ALA A 1 282 ? 4.414 -33.656 3.33 1 94 282 ALA A CA 1
ATOM 1984 C C . ALA A 1 282 ? 3.943 -34.469 4.523 1 94 282 ALA A C 1
ATOM 1986 O O . ALA A 1 282 ? 2.934 -35.188 4.441 1 94 282 ALA A O 1
ATOM 1987 N N . SER A 1 283 ? 4.598 -34.312 5.633 1 94.12 283 SER A N 1
ATOM 1988 C CA . SER A 1 283 ? 4.281 -35.094 6.816 1 94.12 283 SER A CA 1
ATOM 1989 C C . SER A 1 283 ? 2.938 -34.688 7.414 1 94.12 283 SER A C 1
ATOM 1991 O O . SER A 1 283 ? 2.25 -35.5 8.023 1 94.12 283 SER A O 1
ATOM 1993 N N . GLU A 1 284 ? 2.557 -33.438 7.215 1 92.75 284 GLU A N 1
ATOM 1994 C CA . GLU A 1 284 ? 1.307 -32.938 7.77 1 92.75 284 GLU A CA 1
ATOM 1995 C C . GLU A 1 284 ? 0.105 -33.438 6.973 1 92.75 284 GLU A C 1
ATOM 1997 O O . GLU A 1 284 ? -1.036 -33.344 7.426 1 92.75 284 GLU A O 1
ATOM 2002 N N . LEU A 1 285 ? 0.372 -34 5.832 1 91.5 285 LEU A N 1
ATOM 2003 C CA . LEU A 1 285 ? -0.707 -34.531 5 1 91.5 285 LEU A CA 1
ATOM 2004 C C . LEU A 1 285 ? -1.023 -35.969 5.367 1 91.5 285 LEU A C 1
ATOM 2006 O O . LEU A 1 285 ? -2.045 -36.531 4.941 1 91.5 285 LEU A O 1
ATOM 2010 N N . GLU A 1 286 ? -0.135 -36.656 6.023 1 85.69 286 GLU A N 1
ATOM 2011 C CA . GLU A 1 286 ? -0.331 -38.031 6.457 1 85.69 286 GLU A CA 1
ATOM 2012 C C . GLU A 1 286 ? -1.262 -38.094 7.664 1 85.69 286 GLU A C 1
ATOM 2014 O O . GLU A 1 286 ? -2.088 -39 7.762 1 85.69 286 GLU A O 1
ATOM 2019 N N . MET B 1 1 ? 16.172 25.969 21.844 1 41.72 1 MET B N 1
ATOM 2020 C CA . MET B 1 1 ? 16.125 26.203 20.406 1 41.72 1 MET B CA 1
ATOM 2021 C C . MET B 1 1 ? 14.828 26.891 20 1 41.72 1 MET B C 1
ATOM 2023 O O . MET B 1 1 ? 13.742 26.438 20.359 1 41.72 1 MET B O 1
ATOM 2027 N N . THR B 1 2 ? 14.844 28.125 19.984 1 57.09 2 THR B N 1
ATOM 2028 C CA . THR B 1 2 ? 13.695 29.016 19.859 1 57.09 2 THR B CA 1
ATOM 2029 C C . THR B 1 2 ? 13.125 28.969 18.453 1 57.09 2 THR B C 1
ATOM 2031 O O . THR B 1 2 ? 13.68 29.578 17.531 1 57.09 2 THR B O 1
ATOM 2034 N N . SER B 1 3 ? 12.492 27.75 18.094 1 67.62 3 SER B N 1
ATOM 2035 C CA . SER B 1 3 ? 11.883 27.766 16.781 1 67.62 3 SER B CA 1
ATOM 2036 C C . SER B 1 3 ? 10.57 28.547 16.781 1 67.62 3 SER B C 1
ATOM 2038 O O . SER B 1 3 ? 9.805 28.469 17.75 1 67.62 3 SER B O 1
ATOM 2040 N N . GLN B 1 4 ? 10.422 29.359 15.758 1 87.25 4 GLN B N 1
ATOM 2041 C CA . GLN B 1 4 ? 9.203 30.156 15.617 1 87.25 4 GLN B CA 1
ATOM 2042 C C . GLN B 1 4 ? 7.992 29.25 15.375 1 87.25 4 GLN B C 1
ATOM 2044 O O . GLN B 1 4 ? 6.949 29.422 16.016 1 87.25 4 GLN B O 1
ATOM 2049 N N . VAL B 1 5 ? 8.219 28.219 14.586 1 97.56 5 VAL B N 1
ATOM 2050 C CA . VAL B 1 5 ? 7.16 27.266 14.25 1 97.56 5 VAL B CA 1
ATOM 2051 C C . VAL B 1 5 ? 7.539 25.875 14.734 1 97.56 5 VAL B C 1
ATOM 2053 O O . VAL B 1 5 ? 8.539 25.312 14.289 1 97.56 5 VAL B O 1
ATOM 2056 N N . LEU B 1 6 ? 6.777 25.328 15.68 1 98.25 6 LEU B N 1
ATOM 2057 C CA . LEU B 1 6 ? 6.941 23.938 16.109 1 98.25 6 LEU B CA 1
ATOM 2058 C C . LEU B 1 6 ? 5.828 23.062 15.547 1 98.25 6 LEU B C 1
ATOM 2060 O O . LEU B 1 6 ? 4.652 23.266 15.859 1 98.25 6 LEU B O 1
ATOM 2064 N N . VAL B 1 7 ? 6.215 22.156 14.711 1 98.56 7 VAL B N 1
ATOM 2065 C CA . VAL B 1 7 ? 5.262 21.172 14.211 1 98.56 7 VAL B CA 1
ATOM 2066 C C . VAL B 1 7 ? 5.336 19.906 15.055 1 98.56 7 VAL B C 1
ATOM 2068 O O . VAL B 1 7 ? 6.426 19.391 15.32 1 98.56 7 VAL B O 1
ATOM 2071 N N . ILE B 1 8 ? 4.238 19.469 15.57 1 98.38 8 ILE B N 1
ATOM 2072 C CA . ILE B 1 8 ? 4.113 18.172 16.219 1 98.38 8 ILE B CA 1
ATOM 2073 C C . ILE B 1 8 ? 3.262 17.25 15.352 1 98.38 8 ILE B C 1
ATOM 2075 O O . ILE B 1 8 ? 2.062 17.469 15.18 1 98.38 8 ILE B O 1
ATOM 2079 N N . GLY B 1 9 ? 3.949 16.25 14.797 1 97.69 9 GLY B N 1
ATOM 2080 C CA . GLY B 1 9 ? 3.17 15.477 13.844 1 97.69 9 GLY B CA 1
ATOM 2081 C C . GLY B 1 9 ? 3.93 14.297 13.273 1 97.69 9 GLY B C 1
ATOM 2082 O O . GLY B 1 9 ? 4.969 13.898 13.805 1 97.69 9 GLY B O 1
ATOM 2083 N N . SER B 1 10 ? 3.371 13.773 12.258 1 97.5 10 SER B N 1
ATOM 2084 C CA . SER B 1 10 ? 3.834 12.508 11.688 1 97.5 10 SER B CA 1
ATOM 2085 C C . SER B 1 10 ? 4.941 12.734 10.664 1 97.5 10 SER B C 1
ATOM 2087 O O . SER B 1 10 ? 5.008 13.797 10.039 1 97.5 10 SER B O 1
ATOM 2089 N N . ALA B 1 11 ? 5.785 11.781 10.547 1 97.38 11 ALA B N 1
ATOM 2090 C CA . ALA B 1 11 ? 6.73 11.57 9.461 1 97.38 11 ALA B CA 1
ATOM 2091 C C . ALA B 1 11 ? 6.617 10.156 8.898 1 97.38 11 ALA B C 1
ATOM 2093 O O . ALA B 1 11 ? 6.789 9.172 9.633 1 97.38 11 ALA B O 1
ATOM 2094 N N . ASN B 1 12 ? 6.309 10.102 7.602 1 95.56 12 ASN B N 1
ATOM 2095 C CA . ASN B 1 12 ? 6.094 8.82 6.938 1 95.56 12 ASN B CA 1
ATOM 2096 C C . ASN B 1 12 ? 6.941 8.688 5.676 1 95.56 12 ASN B C 1
ATOM 2098 O O . ASN B 1 12 ? 7.18 9.68 4.98 1 95.56 12 ASN B O 1
ATOM 2102 N N . ALA B 1 13 ? 7.383 7.48 5.406 1 95.19 13 ALA B N 1
ATOM 2103 C CA . ALA B 1 13 ? 7.801 7.188 4.039 1 95.19 13 ALA B CA 1
ATOM 2104 C C . ALA B 1 13 ? 6.594 6.934 3.139 1 95.19 13 ALA B C 1
ATOM 2106 O O . ALA B 1 13 ? 5.707 6.148 3.484 1 95.19 13 ALA B O 1
ATOM 2107 N N . ASP B 1 14 ? 6.539 7.672 2.078 1 94.25 14 ASP B N 1
ATOM 2108 C CA . ASP B 1 14 ? 5.449 7.492 1.123 1 94.25 14 ASP B CA 1
ATOM 2109 C C . ASP B 1 14 ? 5.852 6.531 0.006 1 94.25 14 ASP B C 1
ATOM 2111 O O . ASP B 1 14 ? 6.805 6.789 -0.729 1 94.25 14 ASP B O 1
ATOM 2115 N N . LEU B 1 15 ? 5.152 5.438 -0.077 1 93.56 15 LEU B N 1
ATOM 2116 C CA . LEU B 1 15 ? 5.285 4.5 -1.187 1 93.56 15 LEU B CA 1
ATOM 2117 C C . LEU B 1 15 ? 4.133 4.656 -2.174 1 93.56 15 LEU B C 1
ATOM 2119 O O . LEU B 1 15 ? 3.029 4.168 -1.926 1 93.56 15 LEU B O 1
ATOM 2123 N N . VAL B 1 16 ? 4.441 5.258 -3.291 1 90.88 16 VAL B N 1
ATOM 2124 C CA . VAL B 1 16 ? 3.424 5.641 -4.266 1 90.88 16 VAL B CA 1
ATOM 2125 C C . VAL B 1 16 ? 3.461 4.684 -5.453 1 90.88 16 VAL B C 1
ATOM 2127 O O . VAL B 1 16 ? 4.523 4.449 -6.039 1 90.88 16 VAL B O 1
ATOM 2130 N N . VAL B 1 17 ? 2.363 4.117 -5.832 1 92.69 17 VAL B N 1
ATOM 2131 C CA . VAL B 1 17 ? 2.256 3.232 -6.988 1 92.69 17 VAL B CA 1
ATOM 2132 C C . VAL B 1 17 ? 1.18 3.754 -7.941 1 92.69 17 VAL B C 1
ATOM 2134 O O . VAL B 1 17 ? 0.003 3.822 -7.578 1 92.69 17 VAL B O 1
ATOM 2137 N N . PRO B 1 18 ? 1.578 4.184 -9.133 1 91.31 18 PRO B N 1
ATOM 2138 C CA . PRO B 1 18 ? 0.559 4.5 -10.133 1 91.31 18 PRO B CA 1
ATOM 2139 C C . PRO B 1 18 ? -0.187 3.266 -10.633 1 91.31 18 PRO B C 1
ATOM 2141 O O . PRO B 1 18 ? 0.416 2.203 -10.805 1 91.31 18 PRO B O 1
ATOM 2144 N N . VAL B 1 19 ? -1.514 3.355 -10.781 1 92.62 19 VAL B N 1
ATOM 2145 C CA . VAL B 1 19 ? -2.334 2.242 -11.25 1 92.62 19 VAL B CA 1
ATOM 2146 C C . VAL B 1 19 ? -3.395 2.754 -12.227 1 92.62 19 VAL B C 1
ATOM 2148 O O . VAL B 1 19 ? -3.777 3.926 -12.172 1 92.62 19 VAL B O 1
ATOM 2151 N N . ASP B 1 20 ? -3.773 1.823 -13.055 1 90.94 20 ASP B N 1
ATOM 2152 C CA . ASP B 1 20 ? -4.887 2.18 -13.93 1 90.94 20 ASP B CA 1
ATOM 2153 C C . ASP B 1 20 ? -6.199 2.236 -13.156 1 90.94 20 ASP B C 1
ATOM 2155 O O . ASP B 1 20 ? -7.047 3.092 -13.414 1 90.94 20 ASP B O 1
ATOM 2159 N N . ARG B 1 21 ? -6.367 1.328 -12.242 1 89.06 21 ARG B N 1
ATOM 2160 C CA . ARG B 1 21 ? -7.535 1.287 -11.367 1 89.06 21 ARG B CA 1
ATOM 2161 C C . ARG B 1 21 ? -7.172 0.737 -9.992 1 89.06 21 ARG B C 1
ATOM 2163 O O . ARG B 1 21 ? -6.316 -0.145 -9.875 1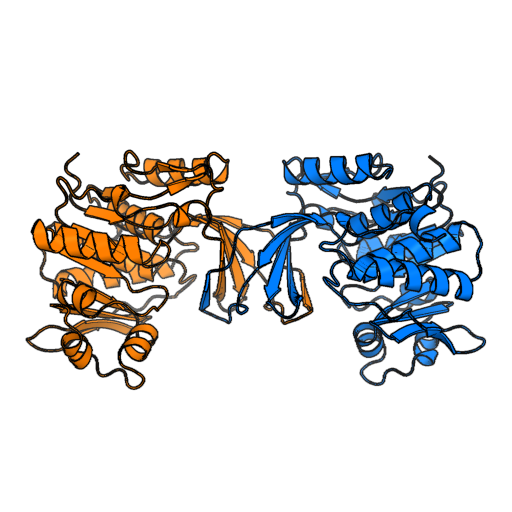 89.06 21 ARG B O 1
ATOM 2170 N N . ARG B 1 22 ? -7.852 1.243 -8.922 1 89.94 22 ARG B N 1
ATOM 2171 C CA . ARG B 1 22 ? -7.629 0.788 -7.551 1 89.94 22 ARG B CA 1
ATOM 2172 C C . ARG B 1 22 ? -8.141 -0.635 -7.359 1 89.94 22 ARG B C 1
ATOM 2174 O O . ARG B 1 22 ? -9.211 -0.99 -7.863 1 89.94 22 ARG B O 1
ATOM 2181 N N . PRO B 1 23 ? -7.406 -1.473 -6.641 1 87.19 23 PRO B N 1
ATOM 2182 C CA . PRO B 1 23 ? -7.926 -2.818 -6.383 1 87.19 23 PRO B CA 1
ATOM 2183 C C . PRO B 1 23 ? -9.148 -2.812 -5.473 1 87.19 23 PRO B C 1
ATOM 2185 O O . PRO B 1 23 ? -9.18 -2.092 -4.473 1 87.19 23 PRO B O 1
ATOM 2188 N N . GLY B 1 24 ? -10.141 -3.6 -5.863 1 83.62 24 GLY B N 1
ATOM 2189 C CA . GLY B 1 24 ? -11.266 -3.846 -4.98 1 83.62 24 GLY B CA 1
ATOM 2190 C C . GLY B 1 24 ? -11.047 -5.008 -4.031 1 83.62 24 GLY B C 1
ATOM 2191 O O . GLY B 1 24 ? -9.953 -5.574 -3.98 1 83.62 24 GLY B O 1
ATOM 2192 N N . GLY B 1 25 ? -12.07 -5.289 -3.184 1 78.94 25 GLY B N 1
ATOM 2193 C CA . GLY B 1 25 ? -11.977 -6.441 -2.301 1 78.94 25 GLY B CA 1
ATOM 2194 C C . GLY B 1 25 ? -11.742 -7.742 -3.039 1 78.94 25 GLY B C 1
ATOM 2195 O O . GLY B 1 25 ? -12.422 -8.039 -4.023 1 78.94 25 GLY B O 1
ATOM 2196 N N . GLY B 1 26 ? -10.695 -8.523 -2.643 1 72.94 26 GLY B N 1
ATOM 2197 C CA . GLY B 1 26 ? -10.406 -9.82 -3.242 1 72.94 26 GLY B CA 1
ATOM 2198 C C . GLY B 1 26 ? -9.672 -9.711 -4.566 1 72.94 26 GLY B C 1
ATOM 2199 O O . GLY B 1 26 ? -9.477 -10.719 -5.258 1 72.94 26 GLY B O 1
ATOM 2200 N N . GLU B 1 27 ? -9.289 -8.531 -4.93 1 77.25 27 GLU B N 1
ATOM 2201 C CA . GLU B 1 27 ? -8.68 -8.32 -6.242 1 77.25 27 GLU B CA 1
ATOM 2202 C C . GLU B 1 27 ? -7.176 -8.086 -6.125 1 77.25 27 GLU B C 1
ATOM 2204 O O . GLU B 1 27 ? -6.703 -7.566 -5.113 1 77.25 27 GLU B O 1
ATOM 2209 N N . THR B 1 28 ? -6.5 -8.508 -7.176 1 80.69 28 THR B N 1
ATOM 2210 C CA . THR B 1 28 ? -5.102 -8.141 -7.402 1 80.69 28 THR B CA 1
ATOM 2211 C C . THR B 1 28 ? -4.965 -7.262 -8.641 1 80.69 28 THR B C 1
ATOM 2213 O O . THR B 1 28 ? -5.457 -7.613 -9.711 1 80.69 28 THR B O 1
ATOM 2216 N N . VAL B 1 29 ? -4.383 -6.121 -8.414 1 87.25 29 VAL B N 1
ATOM 2217 C CA . VAL B 1 29 ? -4.168 -5.191 -9.516 1 87.25 29 VAL B CA 1
ATOM 2218 C C . VAL B 1 29 ? -2.672 -4.938 -9.695 1 87.25 29 VAL B C 1
ATOM 2220 O O . VAL B 1 29 ? -1.955 -4.703 -8.719 1 87.25 29 VAL B O 1
ATOM 2223 N N . LEU B 1 30 ? -2.219 -5.074 -10.906 1 88.81 30 LEU B N 1
ATOM 2224 C CA . LEU B 1 30 ? -0.842 -4.723 -11.234 1 88.81 30 LEU B CA 1
ATOM 2225 C C . LEU B 1 30 ? -0.714 -3.229 -11.508 1 88.81 30 LEU B C 1
ATOM 2227 O O . LEU B 1 30 ? -1.519 -2.656 -12.242 1 88.81 30 LEU B O 1
ATOM 2231 N N . GLY B 1 31 ? 0.241 -2.609 -10.812 1 92.12 31 GLY B N 1
ATOM 2232 C CA . GLY B 1 31 ? 0.52 -1.196 -11.023 1 92.12 31 GLY B CA 1
ATOM 2233 C C . GLY B 1 31 ? 1.896 -0.94 -11.609 1 92.12 31 GLY B C 1
ATOM 2234 O O . GLY B 1 31 ? 2.48 -1.822 -12.242 1 92.12 31 GLY B O 1
ATOM 2235 N N . GLY B 1 32 ? 2.309 0.31 -11.547 1 91.56 32 GLY B N 1
ATOM 2236 C CA . GLY B 1 32 ? 3.635 0.711 -11.984 1 91.56 32 GLY B CA 1
ATOM 2237 C C . GLY B 1 32 ? 4.699 0.536 -10.922 1 91.56 32 GLY B C 1
ATOM 2238 O O . GLY B 1 32 ? 4.477 -0.151 -9.922 1 91.56 32 GLY B O 1
ATOM 2239 N N . ASP B 1 33 ? 5.781 1.134 -11.188 1 89.62 33 ASP B N 1
ATOM 2240 C CA . ASP B 1 33 ? 6.891 1.073 -10.242 1 89.62 33 ASP B CA 1
ATOM 2241 C C . ASP B 1 33 ? 6.613 1.935 -9.008 1 89.62 33 ASP B C 1
ATOM 2243 O O . ASP B 1 33 ? 6.043 3.021 -9.125 1 89.62 33 ASP B O 1
ATOM 2247 N N . THR B 1 34 ? 7.043 1.381 -7.906 1 92.06 34 THR B N 1
ATOM 2248 C CA . THR B 1 34 ? 6.914 2.141 -6.668 1 92.06 34 THR B CA 1
ATOM 2249 C C . THR B 1 34 ? 7.812 3.371 -6.691 1 92.06 34 THR B C 1
ATOM 2251 O O . THR B 1 34 ? 8.984 3.283 -7.062 1 92.06 34 THR B O 1
ATOM 2254 N N . ILE B 1 35 ? 7.242 4.473 -6.277 1 88.75 35 ILE B N 1
ATOM 2255 C CA . ILE B 1 35 ? 8.008 5.699 -6.086 1 88.75 35 ILE B CA 1
ATOM 2256 C C . ILE B 1 35 ? 8.102 6.023 -4.594 1 88.75 35 ILE B C 1
ATOM 2258 O O . ILE B 1 35 ? 7.074 6.16 -3.92 1 88.75 35 ILE B O 1
ATOM 2262 N N . LEU B 1 36 ? 9.32 6.066 -4.121 1 90.5 36 LEU B N 1
ATOM 2263 C CA . LEU B 1 36 ? 9.57 6.383 -2.721 1 90.5 36 LEU B CA 1
ATOM 2264 C C . LEU B 1 36 ? 9.758 7.883 -2.525 1 90.5 36 LEU B C 1
ATOM 2266 O O . LEU B 1 36 ? 10.523 8.516 -3.252 1 90.5 36 LEU B O 1
ATOM 2270 N N . SER B 1 37 ? 9.055 8.477 -1.602 1 91.81 37 SER B N 1
ATOM 2271 C CA . SER B 1 37 ? 9.18 9.891 -1.281 1 91.81 37 SER B CA 1
ATOM 2272 C C . SER B 1 37 ? 9 10.141 0.212 1 91.81 37 SER B C 1
ATOM 2274 O O . SER B 1 37 ? 8.297 9.391 0.89 1 91.81 37 SER B O 1
ATOM 2276 N N . PRO B 1 38 ? 9.688 11.125 0.748 1 95.06 38 PRO B N 1
ATOM 2277 C CA . PRO B 1 38 ? 9.391 11.523 2.127 1 95.06 38 PRO B CA 1
ATOM 2278 C C . PRO B 1 38 ? 8.016 12.164 2.275 1 95.06 38 PRO B C 1
ATOM 2280 O O . PRO B 1 38 ? 7.566 12.898 1.389 1 95.06 38 PRO B O 1
ATOM 2283 N N . GLY B 1 39 ? 7.387 11.781 3.342 1 94.94 39 GLY B N 1
ATOM 2284 C CA . GLY B 1 39 ? 6.062 12.328 3.58 1 94.94 39 GLY B CA 1
ATOM 2285 C C . GLY B 1 39 ? 5.68 12.352 5.047 1 94.94 39 GLY B C 1
ATOM 2286 O O . GLY B 1 39 ? 6.547 12.43 5.918 1 94.94 39 GLY B O 1
ATOM 2287 N N . GLY B 1 40 ? 4.352 12.344 5.273 1 94.56 40 GLY B N 1
ATOM 2288 C CA . GLY B 1 40 ? 3.789 12.594 6.59 1 94.56 40 GLY B CA 1
ATOM 2289 C C . GLY B 1 40 ? 3.271 14.008 6.762 1 94.56 40 GLY B C 1
ATOM 2290 O O . GLY B 1 40 ? 3.984 14.977 6.484 1 94.56 40 GLY B O 1
ATOM 2291 N N . LYS B 1 41 ? 2.115 14.047 7.242 1 94.69 41 LYS B N 1
ATOM 2292 C CA . LYS B 1 41 ? 1.5 15.367 7.34 1 94.69 41 LYS B CA 1
ATOM 2293 C C . LYS B 1 41 ? 2.383 16.328 8.125 1 94.69 41 LYS B C 1
ATOM 2295 O O . LYS B 1 41 ? 2.574 17.484 7.723 1 94.69 41 LYS B O 1
ATOM 2300 N N . GLY B 1 42 ? 2.836 15.883 9.266 1 97.25 42 GLY B N 1
ATOM 2301 C CA . GLY B 1 42 ? 3.715 16.719 10.062 1 97.25 42 GLY B CA 1
ATOM 2302 C C . GLY B 1 42 ? 4.984 17.109 9.336 1 97.25 42 GLY B C 1
ATOM 2303 O O . GLY B 1 42 ? 5.328 18.297 9.281 1 97.25 42 GLY B O 1
ATOM 2304 N N . ALA B 1 43 ? 5.637 16.141 8.805 1 98.06 43 ALA B N 1
ATOM 2305 C CA . ALA B 1 43 ? 6.879 16.391 8.078 1 98.06 43 ALA B CA 1
ATOM 2306 C C . ALA B 1 43 ? 6.637 17.297 6.879 1 98.06 43 ALA B C 1
ATOM 2308 O O . ALA B 1 43 ? 7.422 18.219 6.617 1 98.06 43 ALA B O 1
ATOM 2309 N N . ASN B 1 44 ? 5.629 17.062 6.145 1 96.88 44 ASN B N 1
ATOM 2310 C CA . ASN B 1 44 ? 5.277 17.906 5.004 1 96.88 44 ASN B CA 1
ATOM 2311 C C . ASN B 1 44 ? 5.055 19.344 5.426 1 96.88 44 ASN B C 1
ATOM 2313 O O . ASN B 1 44 ? 5.566 20.266 4.785 1 96.88 44 ASN B O 1
ATOM 2317 N N . THR B 1 45 ? 4.281 19.531 6.441 1 98.12 45 THR B N 1
ATOM 2318 C CA . THR B 1 45 ? 4 20.875 6.965 1 98.12 45 THR B CA 1
ATOM 2319 C C . THR B 1 45 ? 5.289 21.562 7.387 1 98.12 45 THR B C 1
ATOM 2321 O O . THR B 1 45 ? 5.492 22.75 7.086 1 98.12 45 THR B O 1
ATOM 2324 N N . ALA B 1 46 ? 6.133 20.844 8.078 1 98.38 46 ALA B N 1
ATOM 2325 C CA . ALA B 1 46 ? 7.41 21.391 8.531 1 98.38 46 ALA B CA 1
ATOM 2326 C C . ALA B 1 46 ? 8.273 21.828 7.348 1 98.38 46 ALA B C 1
ATOM 2328 O O . ALA B 1 46 ? 8.844 22.922 7.352 1 98.38 46 ALA B O 1
ATOM 2329 N N . VAL B 1 47 ? 8.344 21 6.336 1 98.19 47 VAL B N 1
ATOM 2330 C CA . VAL B 1 47 ? 9.148 21.297 5.156 1 98.19 47 VAL B CA 1
ATOM 2331 C C . VAL B 1 47 ? 8.578 22.516 4.441 1 98.19 47 VAL B C 1
ATOM 2333 O O . VAL B 1 47 ? 9.336 23.406 4.023 1 98.19 47 VAL B O 1
ATOM 2336 N N . ALA B 1 48 ? 7.289 22.562 4.312 1 98.19 48 ALA B N 1
ATOM 2337 C CA . ALA B 1 48 ? 6.648 23.719 3.668 1 98.19 48 ALA B CA 1
ATOM 2338 C C . ALA B 1 48 ? 6.996 25.016 4.391 1 98.19 48 ALA B C 1
ATOM 2340 O O . ALA B 1 48 ? 7.355 26 3.756 1 98.19 48 ALA B O 1
ATOM 2341 N N . ALA B 1 49 ? 6.895 25.016 5.668 1 98.06 49 ALA B N 1
ATOM 2342 C CA . ALA B 1 49 ? 7.207 26.188 6.473 1 98.06 49 ALA B CA 1
ATOM 2343 C C . ALA B 1 49 ? 8.672 26.578 6.328 1 98.06 49 ALA B C 1
ATOM 2345 O O . ALA B 1 49 ? 8.992 27.766 6.137 1 98.06 49 ALA B O 1
ATOM 2346 N N . ALA B 1 50 ? 9.531 25.578 6.383 1 97.81 50 ALA B N 1
ATOM 2347 C CA . ALA B 1 50 ? 10.969 25.828 6.297 1 97.81 50 ALA B CA 1
ATOM 2348 C C . ALA B 1 50 ? 11.336 26.438 4.945 1 97.81 50 ALA B C 1
ATOM 2350 O O . ALA B 1 50 ? 12.133 27.375 4.879 1 97.81 50 ALA B O 1
ATOM 2351 N N . ARG B 1 51 ? 10.797 25.938 3.941 1 97 51 ARG B N 1
ATOM 2352 C CA . ARG B 1 51 ? 11.102 26.406 2.598 1 97 51 ARG B CA 1
ATOM 2353 C C . ARG B 1 51 ? 10.656 27.859 2.426 1 97 51 ARG B C 1
ATOM 2355 O O . ARG B 1 51 ? 11.211 28.594 1.604 1 97 51 ARG B O 1
ATOM 2362 N N . LEU B 1 52 ? 9.742 28.234 3.217 1 96.69 52 LEU B N 1
ATOM 2363 C CA . LEU B 1 52 ? 9.234 29.594 3.145 1 96.69 52 LEU B CA 1
ATOM 2364 C C . LEU B 1 52 ? 10.016 30.516 4.078 1 96.69 52 LEU B C 1
ATOM 2366 O O . LEU B 1 52 ? 9.656 31.688 4.242 1 96.69 52 LEU B O 1
ATOM 2370 N N . GLY B 1 53 ? 10.992 29.984 4.773 1 94.31 53 GLY B N 1
ATOM 2371 C CA . GLY B 1 53 ? 11.93 30.828 5.5 1 94.31 53 GLY B CA 1
ATOM 2372 C C . GLY B 1 53 ? 11.688 30.828 7 1 94.31 53 GLY B C 1
ATOM 2373 O O . GLY B 1 53 ? 12.336 31.578 7.734 1 94.31 53 GLY B O 1
ATOM 2374 N N . ALA B 1 54 ? 10.844 30.047 7.488 1 95.5 54 ALA B N 1
ATOM 2375 C CA . ALA B 1 54 ? 10.586 30 8.922 1 95.5 54 ALA B CA 1
ATOM 2376 C C . ALA B 1 54 ? 11.656 29.188 9.648 1 95.5 54 ALA B C 1
ATOM 2378 O O . ALA B 1 54 ? 12.289 28.312 9.055 1 95.5 54 ALA B O 1
ATOM 2379 N N . ASP B 1 55 ? 11.93 29.578 10.891 1 96.62 55 ASP B N 1
ATOM 2380 C CA . ASP B 1 55 ? 12.641 28.719 11.82 1 96.62 55 ASP B CA 1
ATOM 2381 C C . ASP B 1 55 ? 11.719 27.625 12.367 1 96.62 55 ASP B C 1
ATOM 2383 O O . ASP B 1 55 ? 10.875 27.891 13.227 1 96.62 55 ASP B O 1
ATOM 2387 N N . VAL B 1 56 ? 11.898 26.406 11.836 1 97.62 56 VAL B N 1
ATOM 2388 C CA . VAL B 1 56 ? 10.922 25.344 12.086 1 97.62 56 VAL B CA 1
ATOM 2389 C C . VAL B 1 56 ? 11.617 24.141 12.727 1 97.62 56 VAL B C 1
ATOM 2391 O O . VAL B 1 56 ? 12.742 23.812 12.367 1 97.62 56 VAL B O 1
ATOM 2394 N N . ALA B 1 57 ? 10.938 23.547 13.695 1 97.81 57 ALA B N 1
ATOM 2395 C CA . ALA B 1 57 ? 11.328 22.25 14.242 1 97.81 57 ALA B CA 1
ATOM 2396 C C . ALA B 1 57 ? 10.18 21.234 14.133 1 97.81 57 ALA B C 1
ATOM 2398 O O . ALA B 1 57 ? 9.008 21.625 14.109 1 97.81 57 ALA B O 1
ATOM 2399 N N . LEU B 1 58 ? 10.516 19.984 14.016 1 97.94 58 LEU B N 1
ATOM 2400 C CA . LEU B 1 58 ? 9.516 18.922 14.023 1 97.94 58 LEU B CA 1
ATOM 2401 C C . LEU B 1 58 ? 9.695 18.016 15.234 1 97.94 58 LEU B C 1
ATOM 2403 O O . LEU B 1 58 ? 10.75 17.406 15.406 1 97.94 58 LEU B O 1
ATOM 2407 N N . LEU B 1 59 ? 8.727 18.062 16.078 1 98.06 59 LEU B N 1
ATOM 2408 C CA . LEU B 1 59 ? 8.609 17.031 17.094 1 98.06 59 LEU B CA 1
ATOM 2409 C C . LEU B 1 59 ? 7.809 15.836 16.578 1 98.06 59 LEU B C 1
ATOM 2411 O O . LEU B 1 59 ? 6.613 15.961 16.297 1 98.06 59 LEU B O 1
ATOM 2415 N N . GLY B 1 60 ? 8.391 14.734 16.359 1 97.88 60 GLY B N 1
ATOM 2416 C CA . GLY B 1 60 ? 7.828 13.5 15.836 1 97.88 60 GLY B CA 1
ATOM 2417 C C . GLY B 1 60 ? 8.672 12.281 16.141 1 97.88 60 GLY B C 1
ATOM 2418 O O . GLY B 1 60 ? 9.5 12.305 17.062 1 97.88 60 GLY B O 1
ATOM 2419 N N . ALA B 1 61 ? 8.359 11.211 15.477 1 98.19 61 ALA B N 1
ATOM 2420 C CA . ALA B 1 61 ? 9.109 9.984 15.711 1 98.19 61 ALA B CA 1
ATOM 2421 C C . ALA B 1 61 ? 9.281 9.195 14.414 1 98.19 61 ALA B C 1
ATOM 2423 O O . ALA B 1 61 ? 8.359 9.125 13.594 1 98.19 61 ALA B O 1
ATOM 2424 N N . VAL B 1 62 ? 10.477 8.664 14.25 1 98.06 62 VAL B N 1
ATOM 2425 C CA . VAL B 1 62 ? 10.789 7.738 13.164 1 98.06 62 VAL B CA 1
ATOM 2426 C C . VAL B 1 62 ? 11.461 6.488 13.727 1 98.06 62 VAL B C 1
ATOM 2428 O O . VAL B 1 62 ? 11.844 6.457 14.898 1 98.06 62 VAL B O 1
ATOM 2431 N N . GLY B 1 63 ? 11.484 5.473 12.938 1 96.88 63 GLY B N 1
ATOM 2432 C CA . GLY B 1 63 ? 12.211 4.277 13.336 1 96.88 63 GLY B CA 1
ATOM 2433 C C . GLY B 1 63 ? 13.695 4.34 13.008 1 96.88 63 GLY B C 1
ATOM 2434 O O . GLY B 1 63 ? 14.148 5.273 12.344 1 96.88 63 GLY B O 1
ATOM 2435 N N . ASP B 1 64 ? 14.438 3.393 13.609 1 95.69 64 ASP B N 1
ATOM 2436 C CA . ASP B 1 64 ? 15.828 3.188 13.219 1 95.69 64 ASP B CA 1
ATOM 2437 C C . ASP B 1 64 ? 15.93 2.295 11.984 1 95.69 64 ASP B C 1
ATOM 2439 O O . ASP B 1 64 ? 16.344 1.136 12.086 1 95.69 64 ASP B O 1
ATOM 2443 N N . ASP B 1 65 ? 15.625 2.836 10.859 1 92.31 65 ASP B N 1
ATOM 2444 C CA . ASP B 1 65 ? 15.57 2.115 9.594 1 92.31 65 ASP B CA 1
ATOM 2445 C C . ASP B 1 65 ? 15.828 3.053 8.414 1 92.31 65 ASP B C 1
ATOM 2447 O O . ASP B 1 65 ? 15.992 4.262 8.602 1 92.31 65 ASP B O 1
ATOM 2451 N N . PRO B 1 66 ? 15.961 2.496 7.191 1 89.38 66 PRO B N 1
ATOM 2452 C CA . PRO B 1 66 ? 16.297 3.332 6.035 1 89.38 66 PRO B CA 1
ATOM 2453 C C . PRO B 1 66 ? 15.25 4.418 5.77 1 89.38 66 PRO B C 1
ATOM 2455 O O . PRO B 1 66 ? 15.594 5.496 5.285 1 89.38 66 PRO B O 1
ATOM 2458 N N . TYR B 1 67 ? 14.039 4.121 6.09 1 93.38 67 TYR B N 1
ATOM 2459 C CA . TYR B 1 67 ? 13 5.125 5.887 1 93.38 67 TYR B CA 1
ATOM 2460 C C . TYR B 1 67 ? 13.164 6.289 6.855 1 93.38 67 TYR B C 1
ATOM 2462 O O . TYR B 1 67 ? 12.984 7.449 6.48 1 93.38 67 TYR B O 1
ATOM 2470 N N . GLY B 1 68 ? 13.445 5.902 8.117 1 96.5 68 GLY B N 1
ATOM 2471 C CA . GLY B 1 68 ? 13.734 6.953 9.086 1 96.5 68 GLY B CA 1
ATOM 2472 C C . GLY B 1 68 ? 14.883 7.848 8.664 1 96.5 68 GLY B C 1
ATOM 2473 O O . GLY B 1 68 ? 14.805 9.07 8.797 1 96.5 68 GLY B O 1
ATOM 2474 N N . GLU B 1 69 ? 15.906 7.254 8.117 1 95.81 69 GLU B N 1
ATOM 2475 C CA . GLU B 1 69 ? 17.062 8.016 7.629 1 95.81 69 GLU B CA 1
ATOM 2476 C C . GLU B 1 69 ? 16.672 8.93 6.469 1 95.81 69 GLU B C 1
ATOM 2478 O O . GLU B 1 69 ? 17.109 10.07 6.398 1 95.81 69 GLU B O 1
ATOM 2483 N N . LEU B 1 70 ? 15.891 8.367 5.582 1 94.69 70 LEU B N 1
ATOM 2484 C CA . LEU B 1 70 ? 15.383 9.141 4.453 1 94.69 70 LEU B CA 1
ATOM 2485 C C . LEU B 1 70 ? 14.641 10.383 4.938 1 94.69 70 LEU B C 1
ATOM 2487 O O . LEU B 1 70 ? 14.844 11.477 4.41 1 94.69 70 LEU B O 1
ATOM 2491 N N . LEU B 1 71 ? 13.828 10.227 5.906 1 97.5 71 LEU B N 1
ATOM 2492 C CA . LEU B 1 71 ? 13.008 11.312 6.426 1 97.5 71 LEU B CA 1
ATOM 2493 C C . LEU B 1 71 ? 13.867 12.359 7.129 1 97.5 71 LEU B C 1
ATOM 2495 O O . LEU B 1 71 ? 13.695 13.562 6.918 1 97.5 71 LEU B O 1
ATOM 2499 N N . LYS B 1 72 ? 14.789 11.914 7.953 1 97.62 72 LYS B N 1
ATOM 2500 C CA . LYS B 1 72 ? 15.695 12.836 8.633 1 97.62 72 LYS B CA 1
ATOM 2501 C C . LYS B 1 72 ? 16.484 13.68 7.637 1 97.62 72 LYS B C 1
ATOM 2503 O O . LYS B 1 72 ? 16.609 14.891 7.809 1 97.62 72 LYS B O 1
ATOM 2508 N N . ARG B 1 73 ? 16.938 13.031 6.629 1 96.5 73 ARG B N 1
ATOM 2509 C CA . ARG B 1 73 ? 17.719 13.719 5.602 1 96.5 73 ARG B CA 1
ATOM 2510 C C . ARG B 1 73 ? 16.859 14.75 4.871 1 96.5 73 ARG B C 1
ATOM 2512 O O . ARG B 1 73 ? 17.297 15.883 4.664 1 96.5 73 ARG B O 1
ATOM 2519 N N . SER B 1 74 ? 15.703 14.367 4.461 1 96.56 74 SER B N 1
ATOM 2520 C CA . SER B 1 74 ? 14.805 15.273 3.752 1 96.56 74 SER B CA 1
ATOM 2521 C C . SER B 1 74 ? 14.484 16.5 4.594 1 96.56 74 SER B C 1
ATOM 2523 O O . SER B 1 74 ? 14.508 17.625 4.094 1 96.56 74 SER B O 1
ATOM 2525 N N . LEU B 1 75 ? 14.172 16.25 5.84 1 97.88 75 LEU B N 1
ATOM 2526 C CA . LEU B 1 75 ? 13.859 17.344 6.762 1 97.88 75 LEU B CA 1
ATOM 2527 C C . LEU B 1 75 ? 15.062 18.266 6.93 1 97.88 75 LEU B C 1
ATOM 2529 O O . LEU B 1 75 ? 14.938 19.484 6.77 1 97.88 75 LEU B O 1
ATOM 2533 N N . ALA B 1 76 ? 16.188 17.688 7.176 1 96.75 76 ALA B N 1
ATOM 2534 C CA . ALA B 1 76 ? 17.406 18.453 7.41 1 96.75 76 ALA B CA 1
ATOM 2535 C C . ALA B 1 76 ? 17.781 19.266 6.172 1 96.75 76 ALA B C 1
ATOM 2537 O O . ALA B 1 76 ? 18.125 20.453 6.277 1 96.75 76 ALA B O 1
ATOM 2538 N N . GLU B 1 77 ? 17.672 18.641 5.047 1 96.56 77 GLU B N 1
ATOM 2539 C CA . GLU B 1 77 ? 18.031 19.312 3.799 1 96.56 77 GLU B CA 1
ATOM 2540 C C . GLU B 1 77 ? 17.062 20.438 3.477 1 96.56 77 GLU B C 1
ATOM 2542 O O . GLU B 1 77 ? 17.406 21.375 2.734 1 96.56 77 GLU B O 1
ATOM 2547 N N . SER B 1 78 ? 15.891 20.422 4.07 1 96.75 78 SER B N 1
ATOM 2548 C CA . SER B 1 78 ? 14.883 21.453 3.848 1 96.75 78 SER B CA 1
ATOM 2549 C C . SER B 1 78 ? 15 22.562 4.887 1 96.75 78 SER B C 1
ATOM 2551 O O . SER B 1 78 ? 14.25 23.547 4.84 1 96.75 78 SER B O 1
ATOM 2553 N N . GLY B 1 79 ? 15.852 22.359 5.867 1 96.56 79 GLY B N 1
ATOM 2554 C CA . GLY B 1 79 ? 16.078 23.391 6.867 1 96.56 79 GLY B CA 1
ATOM 2555 C C . GLY B 1 79 ? 15.25 23.188 8.125 1 96.56 79 GLY B C 1
ATOM 2556 O O . GLY B 1 79 ? 15.117 24.109 8.938 1 96.56 79 GLY B O 1
ATOM 2557 N N . VAL B 1 80 ? 14.703 22.047 8.297 1 97.88 80 VAL B N 1
ATOM 2558 C CA . VAL B 1 80 ? 13.914 21.75 9.492 1 97.88 80 VAL B CA 1
ATOM 2559 C C . VAL B 1 80 ? 14.828 21.266 10.609 1 97.88 80 VAL B C 1
ATOM 2561 O O . VAL B 1 80 ? 15.703 20.422 10.391 1 97.88 80 VAL B O 1
ATOM 2564 N N . ASP B 1 81 ? 14.727 21.875 11.766 1 97.06 81 ASP B N 1
ATOM 2565 C CA . ASP B 1 81 ? 15.43 21.375 12.945 1 97.06 81 ASP B CA 1
ATOM 2566 C C . ASP B 1 81 ? 14.875 20.016 13.367 1 97.06 81 ASP B C 1
ATOM 2568 O O . ASP B 1 81 ? 13.719 19.906 13.773 1 97.06 81 ASP B O 1
ATOM 2572 N N . THR B 1 82 ? 15.695 18.984 13.359 1 96.62 82 THR B N 1
ATOM 2573 C CA . THR B 1 82 ? 15.25 17.625 13.633 1 96.62 82 THR B CA 1
ATOM 2574 C C . THR B 1 82 ? 15.695 17.172 15.023 1 96.62 82 THR B C 1
ATOM 2576 O O . THR B 1 82 ? 15.57 16 15.375 1 96.62 82 THR B O 1
ATOM 2579 N N . THR B 1 83 ? 16.188 18.016 15.797 1 94.94 83 THR B N 1
ATOM 2580 C CA . THR B 1 83 ? 16.641 17.688 17.141 1 94.94 83 THR B CA 1
ATOM 2581 C C . THR B 1 83 ? 15.508 17.047 17.953 1 94.94 83 THR B C 1
ATOM 2583 O O . THR B 1 83 ? 15.719 16.062 18.656 1 94.94 83 THR B O 1
ATOM 2586 N N . PRO B 1 84 ? 14.258 17.562 17.828 1 95.81 84 PRO B N 1
ATOM 2587 C CA . PRO B 1 84 ? 13.18 16.953 18.625 1 95.81 84 PRO B CA 1
ATOM 2588 C C . PRO B 1 84 ? 12.609 15.703 17.969 1 95.81 84 PRO B C 1
ATOM 2590 O O . PRO B 1 84 ? 11.703 15.07 18.516 1 95.81 84 PRO B O 1
ATOM 2593 N N . LEU B 1 85 ? 13.031 15.359 16.797 1 96.88 85 LEU B N 1
ATOM 2594 C CA . LEU B 1 85 ? 12.578 14.141 16.141 1 96.88 85 LEU B CA 1
ATOM 2595 C C . LEU B 1 85 ? 13.203 12.906 16.781 1 96.88 85 LEU B C 1
ATOM 2597 O O . LEU B 1 85 ? 14.422 12.711 16.688 1 96.88 85 LEU B O 1
ATOM 2601 N N . ARG B 1 86 ? 12.398 12.102 17.297 1 96.69 86 ARG B N 1
ATOM 2602 C CA . ARG B 1 86 ? 12.875 10.961 18.078 1 96.69 86 ARG B CA 1
ATOM 2603 C C . ARG B 1 86 ? 13.031 9.727 17.188 1 96.69 86 ARG B C 1
ATOM 2605 O O . ARG B 1 86 ? 12.359 9.602 16.172 1 96.69 86 ARG B O 1
ATOM 2612 N N . THR B 1 87 ? 13.93 8.867 17.625 1 96.88 87 THR B N 1
ATOM 2613 C CA . THR B 1 87 ? 14.023 7.535 17.047 1 96.88 87 THR B CA 1
ATOM 2614 C C . THR B 1 87 ? 13.375 6.504 17.953 1 96.88 87 THR B C 1
ATOM 2616 O O . THR B 1 87 ? 13.773 6.34 19.109 1 96.88 87 THR B O 1
ATOM 2619 N N . SER B 1 88 ? 12.383 5.883 17.469 1 96 88 SER B N 1
ATOM 2620 C CA . SER B 1 88 ? 11.609 4.906 18.219 1 96 88 SER B CA 1
ATOM 2621 C C . SER B 1 88 ? 12.055 3.484 17.906 1 96 88 SER B C 1
ATOM 2623 O O . SER B 1 88 ? 12.789 3.256 16.953 1 96 88 SER B O 1
ATOM 2625 N N . GLU B 1 89 ? 11.617 2.553 18.797 1 94.81 89 GLU B N 1
ATOM 2626 C CA . GLU B 1 89 ? 11.852 1.132 18.547 1 94.81 89 GLU B CA 1
ATOM 2627 C C . GLU B 1 89 ? 10.898 0.598 17.484 1 94.81 89 GLU B C 1
ATOM 2629 O O . GLU B 1 89 ? 11.141 -0.463 16.906 1 94.81 89 GLU B O 1
ATOM 2634 N N . ARG B 1 90 ? 9.883 1.37 17.25 1 94.12 90 ARG B N 1
ATOM 2635 C CA . ARG B 1 90 ? 8.93 0.992 16.203 1 94.12 90 ARG B CA 1
ATOM 2636 C C . ARG B 1 90 ? 9.461 1.371 14.828 1 94.12 90 ARG B C 1
ATOM 2638 O O . ARG B 1 90 ? 10.242 2.311 14.695 1 94.12 90 ARG B O 1
ATOM 2645 N N . PRO B 1 91 ? 9.047 0.65 13.797 1 94.25 91 PRO B N 1
ATOM 2646 C CA . PRO B 1 91 ? 9.453 1.044 12.445 1 94.25 91 PRO B CA 1
ATOM 2647 C C . PRO B 1 91 ? 8.891 2.404 12.031 1 94.25 91 PRO B C 1
ATOM 2649 O O . PRO B 1 91 ? 7.883 2.852 12.578 1 94.25 91 PRO B O 1
ATOM 2652 N N . THR B 1 92 ? 9.586 3.033 11.141 1 96.44 92 THR B N 1
ATOM 2653 C CA . THR B 1 92 ? 9.086 4.277 10.57 1 96.44 92 THR B CA 1
ATOM 2654 C C . THR B 1 92 ? 7.699 4.078 9.961 1 96.44 92 THR B C 1
ATOM 2656 O O . THR B 1 92 ? 7.426 3.041 9.352 1 96.44 92 THR B O 1
ATOM 2659 N N . GLY B 1 93 ? 6.816 5.07 10.203 1 96.38 93 GLY B N 1
ATOM 2660 C CA . GLY B 1 93 ? 5.508 5.027 9.57 1 96.38 93 GLY B CA 1
ATOM 2661 C C . GLY B 1 93 ? 5.578 5.02 8.055 1 96.38 93 GLY B C 1
ATOM 2662 O O . GLY B 1 93 ? 6.492 5.605 7.469 1 96.38 93 GLY B O 1
ATOM 2663 N N . ILE B 1 94 ? 4.617 4.367 7.414 1 96.06 94 ILE B N 1
ATOM 2664 C CA . ILE B 1 94 ? 4.578 4.262 5.961 1 96.06 94 ILE B CA 1
ATOM 2665 C C . ILE B 1 94 ? 3.182 4.605 5.453 1 96.06 94 ILE B C 1
ATOM 2667 O O . ILE B 1 94 ? 2.18 4.203 6.051 1 96.06 94 ILE B O 1
ATOM 2671 N N . ALA B 1 95 ? 3.176 5.418 4.449 1 95 95 ALA B N 1
ATOM 2672 C CA . ALA B 1 95 ? 1.941 5.625 3.693 1 95 95 ALA B CA 1
ATOM 2673 C C . ALA B 1 95 ? 1.985 4.891 2.357 1 95 95 ALA B C 1
ATOM 2675 O O . ALA B 1 95 ? 2.898 5.102 1.554 1 95 95 ALA B O 1
ATOM 2676 N N . TYR B 1 96 ? 1.077 4.016 2.186 1 94.12 96 TYR B N 1
ATOM 2677 C CA . TYR B 1 96 ? 0.879 3.338 0.909 1 94.12 96 TYR B CA 1
ATOM 2678 C C . TYR B 1 96 ? -0.121 4.09 0.04 1 94.12 96 TYR B C 1
ATOM 2680 O O . TYR B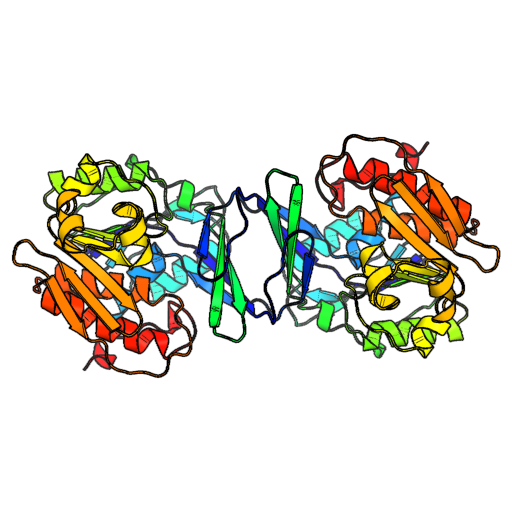 1 96 ? -1.308 4.16 0.366 1 94.12 96 TYR B O 1
ATOM 2688 N N . ILE B 1 97 ? 0.347 4.57 -1.069 1 90.88 97 ILE B N 1
ATOM 2689 C CA . ILE B 1 97 ? -0.465 5.504 -1.839 1 90.88 97 ILE B CA 1
ATOM 2690 C C . ILE B 1 97 ? -0.691 4.957 -3.246 1 90.88 97 ILE B C 1
ATOM 2692 O O . ILE B 1 97 ? 0.265 4.633 -3.953 1 90.88 97 ILE B O 1
ATOM 2696 N N . THR B 1 98 ? -1.949 4.789 -3.613 1 91.12 98 THR B N 1
ATOM 2697 C CA . THR B 1 98 ? -2.352 4.449 -4.973 1 91.12 98 THR B CA 1
ATOM 2698 C C . THR B 1 98 ? -2.805 5.695 -5.73 1 91.12 98 THR B C 1
ATOM 2700 O O . THR B 1 98 ? -3.594 6.488 -5.215 1 91.12 98 THR B O 1
ATOM 2703 N N . VAL B 1 99 ? -2.324 5.91 -6.906 1 86.62 99 VAL B N 1
ATOM 2704 C CA . VAL B 1 99 ? -2.715 7.07 -7.703 1 86.62 99 VAL B CA 1
ATOM 2705 C C . VAL B 1 99 ? -3.26 6.609 -9.055 1 86.62 99 VAL B C 1
ATOM 2707 O O . VAL B 1 99 ? -2.59 5.871 -9.781 1 86.62 99 VAL B O 1
ATOM 2710 N N . THR B 1 100 ? -4.438 7.02 -9.414 1 88.25 100 THR B N 1
ATOM 2711 C CA . THR B 1 100 ? -5.055 6.684 -10.688 1 88.25 100 THR B CA 1
ATOM 2712 C C . THR B 1 100 ? -4.742 7.75 -11.734 1 88.25 100 THR B C 1
ATOM 2714 O O . THR B 1 100 ? -4.254 8.828 -11.406 1 88.25 100 THR B O 1
ATOM 2717 N N . PRO B 1 101 ? -4.98 7.473 -13.008 1 85.44 101 PRO B N 1
ATOM 2718 C CA . PRO B 1 101 ? -4.605 8.391 -14.086 1 85.44 101 PRO B CA 1
ATOM 2719 C C . PRO B 1 101 ? -5.258 9.758 -13.945 1 85.44 101 PRO B C 1
ATOM 2721 O O . PRO B 1 101 ? -4.703 10.766 -14.414 1 85.44 101 PRO B O 1
ATOM 2724 N N . ASP B 1 102 ? -6.395 9.875 -13.336 1 77.88 102 ASP B N 1
ATOM 2725 C CA . ASP B 1 102 ? -7.082 11.148 -13.148 1 77.88 102 ASP B CA 1
ATOM 2726 C C . ASP B 1 102 ? -6.473 11.945 -12 1 77.88 102 ASP B C 1
ATOM 2728 O O . ASP B 1 102 ? -6.938 13.039 -11.68 1 77.88 102 ASP B O 1
ATOM 2732 N N . GLY B 1 103 ? -5.5 11.336 -11.32 1 75.56 103 GLY B N 1
ATOM 2733 C CA . GLY B 1 103 ? -4.797 12.039 -10.266 1 75.56 103 GLY B CA 1
ATOM 2734 C C . GLY B 1 103 ? -5.363 11.758 -8.883 1 75.56 103 GLY B C 1
ATOM 2735 O O . GLY B 1 103 ? -4.824 12.227 -7.879 1 75.56 103 GLY B O 1
ATOM 2736 N N . GLU B 1 104 ? -6.418 11.031 -8.836 1 77.5 104 GLU B N 1
ATOM 2737 C CA . GLU B 1 104 ? -6.992 10.703 -7.535 1 77.5 104 GLU B CA 1
ATOM 2738 C C . GLU B 1 104 ? -6.105 9.727 -6.77 1 77.5 104 GLU B C 1
ATOM 2740 O O . GLU B 1 104 ? -5.547 8.797 -7.355 1 77.5 104 GLU B O 1
ATOM 2745 N N . ASN B 1 105 ? -6.059 9.984 -5.418 1 83.06 105 ASN B N 1
ATOM 2746 C CA . ASN B 1 105 ? -5.219 9.109 -4.609 1 83.06 105 ASN B CA 1
ATOM 2747 C C . ASN B 1 105 ? -6.023 8.43 -3.506 1 83.06 105 ASN B C 1
ATOM 2749 O O . ASN B 1 105 ? -7.145 8.844 -3.199 1 83.06 105 ASN B O 1
ATOM 2753 N N . SER B 1 106 ? -5.605 7.262 -3.115 1 87.56 106 SER B N 1
ATOM 2754 C CA . SER B 1 106 ? -6.039 6.52 -1.935 1 87.56 106 SER B CA 1
ATOM 2755 C C . SER B 1 106 ? -4.855 6.168 -1.041 1 87.56 106 SER B C 1
ATOM 2757 O O . SER B 1 106 ? -3.836 5.664 -1.521 1 87.56 106 SER B O 1
ATOM 2759 N N . ILE B 1 107 ? -5.043 6.473 0.264 1 87.69 107 ILE B N 1
ATOM 2760 C CA . ILE B 1 107 ? -3.871 6.391 1.128 1 87.69 107 ILE B CA 1
ATOM 2761 C C . ILE B 1 107 ? -4.16 5.465 2.307 1 87.69 107 ILE B C 1
ATOM 2763 O O . ILE B 1 107 ? -5.191 5.602 2.971 1 87.69 107 ILE B O 1
ATOM 2767 N N . LEU B 1 108 ? -3.322 4.512 2.459 1 92.38 108 LEU B N 1
ATOM 2768 C CA . LEU B 1 108 ? -3.283 3.67 3.648 1 92.38 108 LEU B CA 1
ATOM 2769 C C . LEU B 1 108 ? -2.039 3.959 4.48 1 92.38 108 LEU B C 1
ATOM 2771 O O . LEU B 1 108 ? -0.918 3.898 3.969 1 92.38 108 LEU B O 1
ATOM 2775 N N . VAL B 1 109 ? -2.271 4.246 5.727 1 93.88 109 VAL B N 1
ATOM 2776 C CA . VAL B 1 109 ? -1.132 4.617 6.559 1 93.88 109 VAL B CA 1
ATOM 2777 C C . VAL B 1 109 ? -0.899 3.545 7.621 1 93.88 109 VAL B C 1
ATOM 2779 O O . VAL B 1 109 ? -1.833 3.143 8.32 1 93.88 109 VAL B O 1
ATOM 2782 N N . SER B 1 110 ? 0.234 3.014 7.66 1 95.88 110 SER B N 1
ATOM 2783 C CA . SER B 1 110 ? 0.756 2.322 8.836 1 95.88 110 SER B CA 1
ATOM 2784 C C . SER B 1 110 ? 1.518 3.279 9.742 1 95.88 110 SER B C 1
ATOM 2786 O O . SER B 1 110 ? 2.602 3.75 9.391 1 95.88 110 SER B O 1
ATOM 2788 N N . PRO B 1 111 ? 1.003 3.518 10.898 1 95.38 111 PRO B N 1
ATOM 2789 C CA . PRO B 1 111 ? 1.526 4.641 11.68 1 95.38 111 PRO B CA 1
ATOM 2790 C C . PRO B 1 111 ? 2.961 4.41 12.156 1 95.38 111 PRO B C 1
ATOM 2792 O O . PRO B 1 111 ? 3.744 5.359 12.25 1 95.38 111 PRO B O 1
ATOM 2795 N N . GLY B 1 112 ? 3.297 3.102 12.609 1 95.44 112 GLY B N 1
ATOM 2796 C CA . GLY B 1 112 ? 4.637 2.816 13.102 1 95.44 112 GLY B CA 1
ATOM 2797 C C . GLY B 1 112 ? 5.059 3.725 14.242 1 95.44 112 GLY B C 1
ATOM 2798 O O . GLY B 1 112 ? 4.332 3.873 15.227 1 95.44 112 GLY B O 1
ATOM 2799 N N . ALA B 1 113 ? 6.191 4.355 14.023 1 97.12 113 ALA B N 1
ATOM 2800 C CA . ALA B 1 113 ? 6.816 5.199 15.039 1 97.12 113 ALA B CA 1
ATOM 2801 C C . ALA B 1 113 ? 5.914 6.375 15.406 1 97.12 113 ALA B C 1
ATOM 2803 O O . ALA B 1 113 ? 5.992 6.898 16.516 1 97.12 113 ALA B O 1
ATOM 2804 N N . ASN B 1 114 ? 5.09 6.828 14.492 1 97.38 114 ASN B N 1
ATOM 2805 C CA . ASN B 1 114 ? 4.191 7.941 14.781 1 97.38 114 ASN B CA 1
ATOM 2806 C C . ASN B 1 114 ? 3.291 7.637 15.977 1 97.38 114 ASN B C 1
ATOM 2808 O O . ASN B 1 114 ? 2.887 8.547 16.703 1 97.38 114 ASN B O 1
ATOM 2812 N N . SER B 1 115 ? 3.037 6.375 16.188 1 95.81 115 SER B N 1
ATOM 2813 C CA . SER B 1 115 ? 2.15 5.961 17.266 1 95.81 115 SER B CA 1
ATOM 2814 C C . SER B 1 115 ? 2.871 5.988 18.609 1 95.81 115 SER B C 1
ATOM 2816 O O . SER B 1 115 ? 2.244 5.828 19.656 1 95.81 115 SER B O 1
ATOM 2818 N N . ALA B 1 116 ? 4.141 6.242 18.562 1 95.75 116 ALA B N 1
ATOM 2819 C CA . ALA B 1 116 ? 4.945 6.168 19.781 1 95.75 116 ALA B CA 1
ATOM 2820 C C . ALA B 1 116 ? 5.031 7.527 20.453 1 95.75 116 ALA B C 1
ATOM 2822 O O . ALA B 1 116 ? 5.531 7.637 21.578 1 95.75 116 ALA B O 1
ATOM 2823 N N . LEU B 1 117 ? 4.57 8.57 19.812 1 96.69 117 LEU B N 1
ATOM 2824 C CA . LEU B 1 117 ? 4.602 9.891 20.422 1 96.69 117 LEU B CA 1
ATOM 2825 C C . LEU B 1 117 ? 3.629 9.969 21.594 1 96.69 117 LEU B C 1
ATOM 2827 O O . LEU B 1 117 ? 2.475 9.547 21.484 1 96.69 117 LEU B O 1
ATOM 2831 N N . ARG B 1 118 ? 4.156 10.461 22.734 1 96.31 118 ARG B N 1
ATOM 2832 C CA . ARG B 1 118 ? 3.375 10.531 23.969 1 96.31 118 ARG B CA 1
ATOM 2833 C C . ARG B 1 118 ? 3.281 11.969 24.469 1 96.31 118 ARG B C 1
ATOM 2835 O O . ARG B 1 118 ? 4.105 12.812 24.109 1 96.31 118 ARG B O 1
ATOM 2842 N N . PRO B 1 119 ? 2.205 12.195 25.281 1 98 119 PRO B N 1
ATOM 2843 C CA . PRO B 1 119 ? 2.059 13.531 25.859 1 98 119 PRO B CA 1
ATOM 2844 C C . PRO B 1 119 ? 3.332 14.023 26.547 1 98 119 PRO B C 1
ATOM 2846 O O . PRO B 1 119 ? 3.662 15.211 26.469 1 98 119 PRO B O 1
ATOM 2849 N N . GLU B 1 120 ? 4.078 13.125 27.109 1 97.25 120 GLU B N 1
ATOM 2850 C CA . GLU B 1 120 ? 5.285 13.477 27.844 1 97.25 120 GLU B CA 1
ATOM 2851 C C . GLU B 1 120 ? 6.375 13.992 26.922 1 97.25 120 GLU B C 1
ATOM 2853 O O . GLU B 1 120 ? 7.328 14.633 27.359 1 97.25 120 GLU B O 1
ATOM 2858 N N . ASP B 1 121 ? 6.242 13.727 25.672 1 96.94 121 ASP B N 1
ATOM 2859 C CA . ASP B 1 121 ? 7.242 14.148 24.688 1 96.94 121 ASP B CA 1
ATOM 2860 C C . ASP B 1 121 ? 7.066 15.617 24.312 1 96.94 121 ASP B C 1
ATOM 2862 O O . ASP B 1 121 ? 7.961 16.219 23.734 1 96.94 121 ASP B O 1
ATOM 2866 N N . VAL B 1 122 ? 5.902 16.172 24.578 1 97.38 122 VAL B N 1
ATOM 2867 C CA . VAL B 1 122 ? 5.543 17.5 24.109 1 97.38 122 VAL B CA 1
ATOM 2868 C C . VAL B 1 122 ? 6.34 18.562 24.875 1 97.38 122 VAL B C 1
ATOM 2870 O O . VAL B 1 122 ? 6.25 18.641 26.094 1 97.38 122 VAL B O 1
ATOM 2873 N N . ASP B 1 123 ? 7.133 19.25 24.156 1 94.19 123 ASP B N 1
ATOM 2874 C CA . ASP B 1 123 ? 7.887 20.406 24.656 1 94.19 123 ASP B CA 1
ATOM 2875 C C . ASP B 1 123 ? 7.703 21.625 23.75 1 94.19 123 ASP B C 1
ATOM 2877 O O . ASP B 1 123 ? 8.109 21.609 22.594 1 94.19 123 ASP B O 1
ATOM 2881 N N . LEU B 1 124 ? 7.125 22.719 24.312 1 95.38 124 LEU B N 1
ATOM 2882 C CA . LEU B 1 124 ? 6.75 23.859 23.5 1 95.38 124 LEU B CA 1
ATOM 2883 C C . LEU B 1 124 ? 7.723 25.016 23.703 1 95.38 124 LEU B C 1
ATOM 2885 O O . LEU B 1 124 ? 7.473 26.125 23.234 1 95.38 124 LEU B O 1
ATOM 2889 N N . ASP B 1 125 ? 8.766 24.75 24.391 1 86.94 125 ASP B N 1
ATOM 2890 C CA . ASP B 1 125 ? 9.664 25.828 24.797 1 86.94 125 ASP B CA 1
ATOM 2891 C C . ASP B 1 125 ? 10.219 26.562 23.578 1 86.94 125 ASP B C 1
ATOM 2893 O O . ASP B 1 125 ? 10.781 25.953 22.672 1 86.94 125 ASP B O 1
ATOM 2897 N N . GLY B 1 126 ? 9.93 27.938 23.578 1 88.38 126 GLY B N 1
ATOM 2898 C CA . GLY B 1 126 ? 10.508 28.812 22.562 1 88.38 126 GLY B CA 1
ATOM 2899 C C . GLY B 1 126 ? 9.656 28.922 21.312 1 88.38 126 GLY B C 1
ATOM 2900 O O . GLY B 1 126 ? 9.961 29.719 20.422 1 88.38 126 GLY B O 1
ATOM 2901 N N . ALA B 1 127 ? 8.555 28.25 21.219 1 94.19 127 ALA B N 1
ATOM 2902 C CA . ALA B 1 127 ? 7.746 28.266 20.016 1 94.19 127 ALA B CA 1
ATOM 2903 C C . ALA B 1 127 ? 6.777 29.453 20.016 1 94.19 127 ALA B C 1
ATOM 2905 O O . ALA B 1 127 ? 6.18 29.766 21.047 1 94.19 127 ALA B O 1
ATOM 2906 N N . GLU B 1 128 ? 6.695 30.094 18.891 1 95.44 128 GLU B N 1
ATOM 2907 C CA . GLU B 1 128 ? 5.68 31.125 18.703 1 95.44 128 GLU B CA 1
ATOM 2908 C C . GLU B 1 128 ? 4.328 30.516 18.359 1 95.44 128 GLU B C 1
ATOM 2910 O O . GLU B 1 128 ? 3.285 31.016 18.766 1 95.44 128 GLU B O 1
ATOM 2915 N N . ILE B 1 129 ? 4.391 29.5 17.609 1 97.81 129 ILE B N 1
ATOM 2916 C CA . ILE B 1 129 ? 3.184 28.797 17.188 1 97.81 129 ILE B CA 1
ATOM 2917 C C . ILE B 1 129 ? 3.459 27.297 17.125 1 97.81 129 ILE B C 1
ATOM 2919 O O . ILE B 1 129 ? 4.555 26.875 16.75 1 97.81 129 ILE B O 1
ATOM 2923 N N . VAL B 1 130 ? 2.473 26.469 17.547 1 98.31 130 VAL B N 1
ATOM 2924 C CA . VAL B 1 130 ? 2.525 25.031 17.406 1 98.31 130 VAL B CA 1
ATOM 2925 C C . VAL B 1 130 ? 1.484 24.562 16.391 1 98.31 130 VAL B C 1
ATOM 2927 O O . VAL B 1 130 ? 0.339 25.031 16.422 1 98.31 130 VAL B O 1
ATOM 2930 N N . VAL B 1 131 ? 1.945 23.781 15.438 1 98.62 131 VAL B N 1
ATOM 2931 C CA . VAL B 1 131 ? 1.084 23.234 14.391 1 98.62 131 VAL B CA 1
ATOM 2932 C C . VAL B 1 131 ? 0.891 21.734 14.617 1 98.62 131 VAL B C 1
ATOM 2934 O O . VAL B 1 131 ? 1.862 21 14.797 1 98.62 131 VAL B O 1
ATOM 2937 N N . LEU B 1 132 ? -0.38 21.312 14.578 1 98.06 132 LEU B N 1
ATOM 2938 C CA . LEU B 1 132 ? -0.703 19.922 14.836 1 98.06 132 LEU B CA 1
ATOM 2939 C C . LEU B 1 132 ? -1.602 19.359 13.742 1 98.06 132 LEU B C 1
ATOM 2941 O O . LEU B 1 132 ? -2.371 20.094 13.125 1 98.06 132 LEU B O 1
ATOM 2945 N N . SER B 1 133 ? -1.444 18.078 13.492 1 94.31 133 SER B N 1
ATOM 2946 C CA . SER B 1 133 ? -2.354 17.281 12.688 1 94.31 133 SER B CA 1
ATOM 2947 C C . SER B 1 133 ? -2.623 15.922 13.344 1 94.31 133 SER B C 1
ATOM 2949 O O . SER B 1 133 ? -2.107 15.641 14.43 1 94.31 133 SER B O 1
ATOM 2951 N N . LEU B 1 134 ? -3.551 15.055 12.836 1 89.25 134 LEU B N 1
ATOM 2952 C CA . LEU B 1 134 ? -4.039 13.906 13.586 1 89.25 134 LEU B CA 1
ATOM 2953 C C . LEU B 1 134 ? -3.395 12.617 13.086 1 89.25 134 LEU B C 1
ATOM 2955 O O . LEU B 1 134 ? -3.941 11.523 13.273 1 89.25 134 LEU B O 1
ATOM 2959 N N . GLU B 1 135 ? -2.342 12.422 12.57 1 91.06 135 GLU B N 1
ATOM 2960 C CA . GLU B 1 135 ? -1.602 11.219 12.211 1 91.06 135 GLU B CA 1
ATOM 2961 C C . GLU B 1 135 ? -0.691 10.766 13.344 1 91.06 135 GLU B C 1
ATOM 2963 O O . GLU B 1 135 ? 0.269 10.031 13.125 1 91.06 135 GLU B O 1
ATOM 2968 N N . 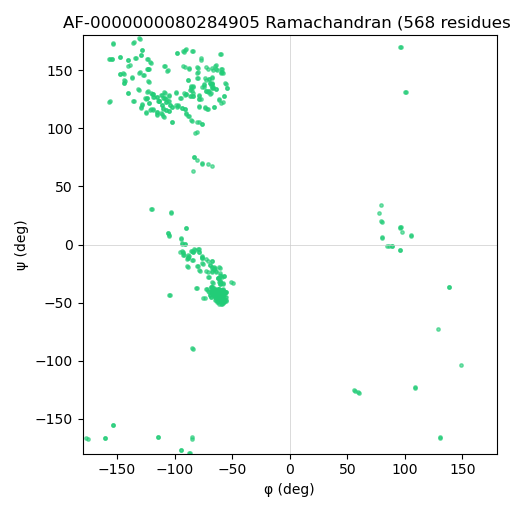ILE B 1 136 ? -0.848 11.266 14.578 1 95.31 136 ILE B N 1
ATOM 2969 C CA . ILE B 1 136 ? -0.23 10.852 15.828 1 95.31 136 ILE B CA 1
ATOM 2970 C C . ILE B 1 136 ? -1.309 10.625 16.891 1 95.31 136 ILE B C 1
ATOM 2972 O O . ILE B 1 136 ? -2.482 10.93 16.656 1 95.31 136 ILE B O 1
ATOM 2976 N N . PRO B 1 137 ? -0.95 10.008 18 1 95.56 137 PRO B N 1
ATOM 2977 C CA . PRO B 1 137 ? -1.982 9.711 19 1 95.56 137 PRO B CA 1
ATOM 2978 C C . PRO B 1 137 ? -2.771 10.945 19.422 1 95.56 137 PRO B C 1
ATOM 2980 O O . PRO B 1 137 ? -2.18 11.977 19.734 1 95.56 137 PRO B O 1
ATOM 2983 N N . LEU B 1 138 ? -4.094 10.734 19.469 1 95.88 138 LEU B N 1
ATOM 2984 C CA . LEU B 1 138 ? -5.008 11.828 19.781 1 95.88 138 LEU B CA 1
ATOM 2985 C C . LEU B 1 138 ? -4.703 12.422 21.141 1 95.88 138 LEU B C 1
ATOM 2987 O O . LEU B 1 138 ? -4.797 13.641 21.328 1 95.88 138 LEU B O 1
ATOM 2991 N N . GLU B 1 139 ? -4.375 11.586 22.062 1 97.19 139 GLU B N 1
ATOM 2992 C CA . GLU B 1 139 ? -4.066 12.055 23.406 1 97.19 139 GLU B CA 1
ATOM 2993 C C . GLU B 1 139 ? -2.877 13.008 23.406 1 97.19 139 GLU B C 1
ATOM 2995 O O . GLU B 1 139 ? -2.83 13.953 24.188 1 97.19 139 GLU B O 1
ATOM 3000 N N . THR B 1 140 ? -1.913 12.773 22.516 1 97.88 140 THR B N 1
ATOM 3001 C CA . THR B 1 140 ? -0.753 13.648 22.391 1 97.88 140 THR B CA 1
ATOM 3002 C C . THR B 1 140 ? -1.155 14.992 21.781 1 97.88 140 THR B C 1
ATOM 3004 O O . THR B 1 140 ? -0.7 16.047 22.234 1 97.88 140 THR B O 1
ATOM 3007 N N . VAL B 1 141 ? -2.02 14.938 20.828 1 98 141 VAL B N 1
ATOM 3008 C CA . VAL B 1 141 ? -2.52 16.156 20.172 1 98 141 VAL B CA 1
ATOM 3009 C C . VAL B 1 141 ? -3.266 17.016 21.188 1 98 141 VAL B C 1
ATOM 3011 O O . VAL B 1 141 ? -2.988 18.203 21.328 1 98 141 VAL B O 1
ATOM 3014 N N . GLU B 1 142 ? -4.148 16.375 21.875 1 98.25 142 GLU B N 1
ATOM 3015 C CA . GLU B 1 142 ? -4.965 17.109 22.844 1 98.25 142 GLU B CA 1
ATOM 3016 C C . GLU B 1 142 ? -4.109 17.688 23.969 1 98.25 142 GLU B C 1
ATOM 3018 O O . GLU B 1 142 ? -4.336 18.812 24.422 1 98.25 142 GLU B O 1
ATOM 3023 N N . HIS B 1 143 ? -3.154 16.906 24.406 1 98.44 143 HIS B N 1
ATOM 3024 C CA . HIS B 1 143 ? -2.234 17.391 25.438 1 98.44 143 HIS B CA 1
ATOM 3025 C C . HIS B 1 143 ? -1.44 18.594 24.938 1 98.44 143 HIS B C 1
ATOM 3027 O O . HIS B 1 143 ? -1.245 19.562 25.688 1 98.44 143 HIS B O 1
ATOM 3033 N N . ALA B 1 144 ? -0.967 18.547 23.719 1 98.44 144 ALA B N 1
ATOM 3034 C CA . ALA B 1 144 ? -0.188 19.641 23.141 1 98.44 144 ALA B CA 1
ATOM 3035 C C . ALA B 1 144 ? -1.011 20.922 23.078 1 98.44 144 ALA B C 1
ATOM 3037 O O . ALA B 1 144 ? -0.505 22 23.375 1 98.44 144 ALA B O 1
ATOM 3038 N N . VAL B 1 145 ? -2.225 20.797 22.688 1 98.44 145 VAL B N 1
ATOM 3039 C CA . VAL B 1 145 ? -3.109 21.953 22.594 1 98.44 145 VAL B CA 1
ATOM 3040 C C . VAL B 1 145 ? -3.318 22.547 23.984 1 98.44 145 VAL B C 1
ATOM 3042 O O . VAL B 1 145 ? -3.24 23.766 24.156 1 98.44 145 VAL B O 1
ATOM 3045 N N . ALA B 1 146 ? -3.586 21.719 24.953 1 98.25 146 ALA B N 1
ATOM 3046 C CA . ALA B 1 146 ? -3.777 22.172 26.328 1 98.25 146 ALA B CA 1
ATOM 3047 C C . ALA B 1 146 ? -2.531 22.891 26.844 1 98.25 146 ALA B C 1
ATOM 3049 O O . ALA B 1 146 ? -2.625 23.953 27.453 1 98.25 146 ALA B O 1
ATOM 3050 N N . LYS B 1 147 ? -1.443 22.297 26.641 1 98 147 LYS B N 1
ATOM 3051 C CA . LYS B 1 147 ? -0.174 22.875 27.094 1 98 147 LYS B CA 1
ATOM 3052 C C . LYS B 1 147 ? 0.086 24.219 26.422 1 98 147 LYS B C 1
ATOM 3054 O O . LYS B 1 147 ? 0.599 25.141 27.062 1 98 147 LYS B O 1
ATOM 3059 N N . ALA B 1 148 ? -0.174 24.297 25.156 1 98 148 ALA B N 1
ATOM 3060 C CA . ALA B 1 148 ? 0.003 25.547 24.406 1 98 148 ALA B CA 1
ATOM 3061 C C . ALA B 1 148 ? -0.862 26.656 25 1 98 148 ALA B C 1
ATOM 3063 O O . ALA B 1 148 ? -0.405 27.797 25.141 1 98 148 ALA B O 1
ATOM 3064 N N . ALA B 1 149 ? -2.094 26.344 25.297 1 96.94 149 ALA B N 1
ATOM 3065 C CA . ALA B 1 149 ? -3.01 27.312 25.891 1 96.94 149 ALA B CA 1
ATOM 3066 C C . ALA B 1 149 ? -2.461 27.828 27.219 1 96.94 149 ALA B C 1
ATOM 3068 O O . ALA B 1 149 ? -2.523 29.031 27.484 1 96.94 149 ALA B O 1
ATOM 3069 N N . GLU B 1 150 ? -1.942 26.953 27.969 1 96.44 150 GLU B N 1
ATOM 3070 C CA . GLU B 1 150 ? -1.378 27.328 29.266 1 96.44 150 GLU B CA 1
ATOM 3071 C C . GLU B 1 150 ? -0.134 28.188 29.109 1 96.44 150 GLU B C 1
ATOM 3073 O O . GLU B 1 150 ? 0.098 29.109 29.891 1 96.44 150 GLU B O 1
ATOM 3078 N N . ALA B 1 151 ? 0.623 27.891 28.125 1 96 151 ALA B N 1
ATOM 3079 C CA . ALA B 1 151 ? 1.909 28.562 27.938 1 96 151 ALA B CA 1
ATOM 3080 C C . ALA B 1 151 ? 1.749 29.828 27.109 1 96 151 ALA B C 1
ATOM 3082 O O . ALA B 1 151 ? 2.691 30.625 26.969 1 96 151 ALA B O 1
ATOM 3083 N N . GLY B 1 152 ? 0.598 30.031 26.516 1 95.5 152 GLY B N 1
ATOM 3084 C CA . GLY B 1 152 ? 0.35 31.203 25.672 1 95.5 152 GLY B CA 1
ATOM 3085 C C . GLY B 1 152 ? 0.93 31.062 24.281 1 95.5 152 GLY B C 1
ATOM 3086 O O . GLY B 1 152 ? 1.257 32.062 23.625 1 95.5 152 GLY B O 1
ATOM 3087 N N . VAL B 1 153 ? 1.192 29.859 23.859 1 96.44 153 VAL B N 1
ATOM 3088 C CA . VAL B 1 153 ? 1.668 29.578 22.516 1 96.44 153 VAL B CA 1
ATOM 3089 C C . VAL B 1 153 ? 0.479 29.438 21.562 1 96.44 153 VAL B C 1
ATOM 3091 O O . VAL B 1 153 ? -0.498 28.75 21.875 1 96.44 153 VAL B O 1
ATOM 3094 N N . ARG B 1 154 ? 0.517 30.062 20.391 1 97.44 154 ARG B N 1
ATOM 3095 C CA . ARG B 1 154 ? -0.566 29.984 19.422 1 97.44 154 ARG B CA 1
ATOM 3096 C C . ARG B 1 154 ? -0.685 28.578 18.844 1 97.44 154 ARG B C 1
ATOM 3098 O O . ARG B 1 154 ? 0.324 27.922 18.594 1 97.44 154 ARG B O 1
ATOM 3105 N N . THR B 1 155 ? -1.931 28.188 18.609 1 98.44 155 THR B N 1
ATOM 3106 C CA . THR B 1 155 ? -2.164 26.844 18.125 1 98.44 155 THR B CA 1
ATOM 3107 C C . THR B 1 155 ? -2.857 26.859 16.766 1 98.44 155 THR B C 1
ATOM 3109 O O . THR B 1 155 ? -3.803 27.625 16.547 1 98.44 155 THR B O 1
ATOM 3112 N N . LEU B 1 156 ? -2.348 26.156 15.867 1 98.69 156 LEU B N 1
ATOM 3113 C CA . LEU B 1 156 ? -2.955 25.828 14.586 1 98.69 156 LEU B CA 1
ATOM 3114 C C . LEU B 1 156 ? -3.133 24.312 14.438 1 98.69 156 LEU B C 1
ATOM 3116 O O . LEU B 1 156 ? -2.154 23.578 14.438 1 98.69 156 LEU B O 1
ATOM 3120 N N . LEU B 1 157 ? -4.332 23.844 14.344 1 98.56 157 LEU B N 1
ATOM 3121 C CA . LEU B 1 157 ? -4.586 22.422 14.203 1 98.56 157 LEU B CA 1
ATOM 3122 C C . LEU B 1 157 ? -5.227 22.109 12.852 1 98.56 157 LEU B C 1
ATOM 3124 O O . LEU B 1 157 ? -6.324 22.594 12.555 1 98.56 157 LEU B O 1
ATOM 3128 N N . ASN B 1 158 ? -4.492 21.469 12.055 1 96.75 158 ASN B N 1
ATOM 3129 C CA . ASN B 1 158 ? -5.047 20.875 10.836 1 96.75 158 ASN B CA 1
ATOM 3130 C C . ASN B 1 158 ? -5.777 19.562 11.133 1 96.75 158 ASN B C 1
ATOM 3132 O O . ASN B 1 158 ? -5.145 18.547 11.391 1 96.75 158 ASN B O 1
ATOM 3136 N N . LEU B 1 159 ? -7.109 19.641 11.086 1 93.81 159 LEU B N 1
ATOM 3137 C CA . LEU B 1 159 ? -7.914 18.484 11.445 1 93.81 159 LEU B CA 1
ATOM 3138 C C . LEU B 1 159 ? -7.918 17.453 10.32 1 93.81 159 LEU B C 1
ATOM 3140 O O . LEU B 1 159 ? -8.945 17.234 9.68 1 93.81 159 LEU B O 1
ATOM 3144 N N . SER B 1 160 ? -6.855 16.828 10.086 1 86.12 160 SER B N 1
ATOM 3145 C CA . SER B 1 160 ? -6.656 15.805 9.062 1 86.12 160 SER B CA 1
ATOM 3146 C C . SER B 1 160 ? -5.781 14.672 9.586 1 86.12 160 SER B C 1
ATOM 3148 O O . SER B 1 160 ? -4.676 14.906 10.086 1 86.12 160 SER B O 1
ATOM 3150 N N . PRO B 1 161 ? -6.305 13.406 9.359 1 82.5 161 PRO B N 1
ATOM 3151 C CA . PRO B 1 161 ? -7.648 12.992 8.945 1 82.5 161 PRO B CA 1
ATOM 3152 C C . PRO B 1 161 ? -8.734 13.43 9.93 1 82.5 161 PRO B C 1
ATOM 3154 O O . PRO B 1 161 ? -8.43 13.82 11.062 1 82.5 161 PRO B O 1
ATOM 3157 N N . ALA B 1 162 ? -9.977 13.383 9.453 1 81.94 162 ALA B N 1
ATOM 3158 C CA . ALA B 1 162 ? -11.086 13.812 10.297 1 81.94 162 ALA B CA 1
ATOM 3159 C C . ALA B 1 162 ? -11.234 12.914 11.523 1 81.94 162 ALA B C 1
ATOM 3161 O O . ALA B 1 162 ? -11.109 11.695 11.422 1 81.94 162 ALA B O 1
ATOM 3162 N N . ALA B 1 163 ? -11.398 13.539 12.672 1 86.62 163 ALA B N 1
ATOM 3163 C CA . ALA B 1 163 ? -11.617 12.828 13.93 1 86.62 163 ALA B CA 1
ATOM 3164 C C . ALA B 1 163 ? -12.344 13.711 14.945 1 86.62 163 ALA B C 1
ATOM 3166 O O . ALA B 1 163 ? -12.344 14.938 14.812 1 86.62 163 ALA B O 1
ATOM 3167 N N . GLU B 1 164 ? -12.922 13.062 15.867 1 90.31 164 GLU B N 1
ATOM 3168 C CA . GLU B 1 164 ? -13.562 13.805 16.953 1 90.31 164 GLU B CA 1
ATOM 3169 C C . GLU B 1 164 ? -12.539 14.289 17.969 1 90.31 164 GLU B C 1
ATOM 3171 O O . GLU B 1 164 ? -11.688 13.516 18.406 1 90.31 164 GLU B O 1
ATOM 3176 N N . LEU B 1 165 ? -12.578 15.539 18.266 1 93.81 165 LEU B N 1
ATOM 3177 C CA . LEU B 1 165 ? -11.773 16.125 19.328 1 93.81 165 LEU B CA 1
ATOM 3178 C C . LEU B 1 165 ? -12.648 16.516 20.516 1 93.81 165 LEU B C 1
ATOM 3180 O O . LEU B 1 165 ? -13.852 16.75 20.359 1 93.81 165 LEU B O 1
ATOM 3184 N N . SER B 1 166 ? -12.062 16.547 21.656 1 95.5 166 SER B N 1
ATOM 3185 C CA . SER B 1 166 ? -12.805 17 22.828 1 95.5 166 SER B CA 1
ATOM 3186 C C . SER B 1 166 ? -13.203 18.469 22.688 1 95.5 166 SER B C 1
ATOM 3188 O O . SER B 1 166 ? -12.508 19.25 22.031 1 95.5 166 SER B O 1
ATOM 3190 N N . ALA B 1 167 ? -14.281 18.812 23.297 1 95.81 167 ALA B N 1
ATOM 3191 C CA . ALA B 1 167 ? -14.734 20.203 23.312 1 95.81 167 ALA B CA 1
ATOM 3192 C C . ALA B 1 167 ? -13.664 21.125 23.891 1 95.81 167 ALA B C 1
ATOM 3194 O O . ALA B 1 167 ? -13.461 22.234 23.406 1 95.81 167 ALA B O 1
ATOM 3195 N N . LYS B 1 168 ? -13.07 20.672 24.906 1 97.19 168 LYS B N 1
ATOM 3196 C CA . LYS B 1 168 ? -12.023 21.453 25.547 1 97.19 168 LYS B CA 1
ATOM 3197 C C . LYS B 1 168 ? -10.875 21.734 24.578 1 97.19 168 LYS B C 1
ATOM 3199 O O . LYS B 1 168 ? -10.336 22.844 24.562 1 97.19 168 LYS B O 1
ATOM 3204 N N . THR B 1 169 ? -10.469 20.734 23.812 1 97.88 169 THR B N 1
ATOM 3205 C CA . THR B 1 169 ? -9.406 20.906 22.828 1 97.88 169 THR B CA 1
ATOM 3206 C C . THR B 1 169 ? -9.789 21.953 21.781 1 97.88 169 THR B C 1
ATOM 3208 O O . THR B 1 169 ? -9.008 22.844 21.469 1 97.88 169 THR B O 1
ATOM 3211 N N . LEU B 1 170 ? -10.992 21.875 21.328 1 97.81 170 LEU B N 1
ATOM 3212 C CA . LEU B 1 170 ? -11.469 22.812 20.328 1 97.81 170 LEU B CA 1
ATOM 3213 C C . LEU B 1 170 ? -11.5 24.234 20.875 1 97.81 170 LEU B C 1
ATOM 3215 O O . LEU B 1 170 ? -11.125 25.172 20.172 1 97.81 170 LEU B O 1
ATOM 3219 N N . GLN B 1 171 ? -11.875 24.359 22.062 1 97.62 171 GLN B N 1
ATOM 3220 C CA . GLN B 1 171 ? -12 25.656 22.719 1 97.62 171 GLN B CA 1
ATOM 3221 C C . GLN B 1 171 ? -10.633 26.312 22.906 1 97.62 171 GLN B C 1
ATOM 3223 O O . GLN B 1 171 ? -10.539 27.531 23.016 1 97.62 171 GLN B O 1
ATOM 3228 N N . ASN B 1 172 ? -9.625 25.516 22.922 1 98.06 172 ASN B N 1
ATOM 3229 C CA . ASN B 1 172 ? -8.281 26.016 23.172 1 98.06 172 ASN B CA 1
ATOM 3230 C C . ASN B 1 172 ? -7.543 26.328 21.875 1 98.06 172 ASN B C 1
ATOM 3232 O O . ASN B 1 172 ? -6.41 26.812 21.906 1 98.06 172 ASN B O 1
ATOM 3236 N N . LEU B 1 173 ? -8.172 26.125 20.75 1 98.25 173 LEU B N 1
ATOM 3237 C CA . LEU B 1 173 ? -7.516 26.328 19.469 1 98.25 173 LEU B CA 1
ATOM 3238 C C . LEU B 1 173 ? -7.574 27.797 19.047 1 98.25 173 LEU B C 1
ATOM 3240 O O . LEU B 1 173 ? -8.633 28.422 19.125 1 98.25 173 LEU B O 1
ATOM 3244 N N . ASP B 1 174 ? -6.434 28.312 18.672 1 98.25 174 ASP B N 1
ATOM 3245 C CA . ASP B 1 174 ? -6.438 29.641 18.047 1 98.25 174 ASP B CA 1
ATOM 3246 C C . ASP B 1 174 ? -6.977 29.578 16.625 1 98.25 174 ASP B C 1
ATOM 3248 O O . ASP B 1 174 ? -7.785 30.406 16.219 1 98.25 174 ASP B O 1
ATOM 3252 N N . VAL B 1 175 ? -6.504 28.609 15.867 1 98.69 175 VAL B N 1
ATOM 3253 C CA . VAL B 1 175 ? -6.961 28.453 14.492 1 98.69 175 VAL B CA 1
ATOM 3254 C C . VAL B 1 175 ? -7.242 26.984 14.203 1 98.69 175 VAL B C 1
ATOM 3256 O O . VAL B 1 175 ? -6.371 26.141 14.383 1 98.69 175 VAL B O 1
ATOM 3259 N N . LEU B 1 176 ? -8.414 26.688 13.789 1 98.44 176 LEU B N 1
ATOM 3260 C CA . LEU B 1 176 ? -8.82 25.375 13.266 1 98.44 176 LEU B CA 1
ATOM 3261 C C . LEU B 1 176 ? -8.766 25.359 11.742 1 98.44 176 LEU B C 1
ATOM 3263 O O . LEU B 1 176 ? -9.383 26.203 11.086 1 98.44 176 LEU B O 1
ATOM 3267 N N . LEU B 1 177 ? -7.977 24.531 11.211 1 98.06 177 LEU B N 1
ATOM 3268 C CA . LEU B 1 177 ? -7.863 24.375 9.766 1 98.06 177 LEU B CA 1
ATOM 3269 C C . LEU B 1 177 ? -8.555 23.094 9.305 1 98.06 177 LEU B C 1
ATOM 3271 O O . LEU B 1 177 ? -8.242 22 9.805 1 98.06 177 LEU B O 1
ATOM 3275 N N . VAL B 1 178 ? -9.5 23.172 8.406 1 95.62 178 VAL B N 1
ATOM 3276 C CA . VAL B 1 178 ? -10.258 22.047 7.875 1 95.62 178 VAL B CA 1
ATOM 3277 C C . VAL B 1 178 ? -10.484 22.234 6.379 1 95.62 178 VAL B C 1
ATOM 3279 O O . VAL B 1 178 ? -10.312 23.328 5.848 1 95.62 178 VAL B O 1
ATOM 3282 N N . ASN B 1 179 ? -10.758 21.109 5.727 1 91.19 179 ASN B N 1
ATOM 3283 C CA . ASN B 1 179 ? -11.359 21.234 4.402 1 91.19 179 ASN B CA 1
ATOM 3284 C C . ASN B 1 179 ? -12.883 21.141 4.465 1 91.19 179 ASN B C 1
ATOM 3286 O O . ASN B 1 179 ? -13.461 21.078 5.551 1 91.19 179 ASN B O 1
ATOM 3290 N N . GLU B 1 180 ? -13.508 21.172 3.318 1 90.5 180 GLU B N 1
ATOM 3291 C CA . GLU B 1 180 ? -14.961 21.203 3.287 1 90.5 180 GLU B CA 1
ATOM 3292 C C . GLU B 1 180 ? -15.555 19.938 3.902 1 90.5 180 GLU B C 1
ATOM 3294 O O . GLU B 1 180 ? -16.516 20 4.664 1 90.5 180 GLU B O 1
ATOM 3299 N N . HIS B 1 181 ? -15 18.812 3.594 1 86.25 181 HIS B N 1
ATOM 3300 C CA . HIS B 1 181 ? -15.484 17.531 4.105 1 86.25 181 HIS B CA 1
ATOM 3301 C C . HIS B 1 181 ? -15.297 17.438 5.613 1 86.25 181 HIS B C 1
ATOM 3303 O O . HIS B 1 181 ? -16.188 16.953 6.324 1 86.25 181 HIS B O 1
ATOM 3309 N N . GLU B 1 182 ? -14.188 17.859 6.062 1 89.25 182 GLU B N 1
ATOM 3310 C CA . GLU B 1 182 ? -13.867 17.859 7.488 1 89.25 182 GLU B CA 1
ATOM 3311 C C . GLU B 1 182 ? -14.766 18.828 8.258 1 89.25 182 GLU B C 1
ATOM 3313 O O . GLU B 1 182 ? -15.188 18.531 9.375 1 89.25 182 GLU B O 1
ATOM 3318 N N . ALA B 1 183 ? -15.008 19.938 7.641 1 93.12 183 ALA B N 1
ATOM 3319 C CA . ALA B 1 183 ? -15.953 20.875 8.25 1 93.12 183 ALA B CA 1
ATOM 3320 C C . ALA B 1 183 ? -17.328 20.234 8.383 1 93.12 183 ALA B C 1
ATOM 3322 O O . ALA B 1 183 ? -17.969 20.344 9.43 1 93.12 183 ALA B O 1
ATOM 3323 N N . ALA B 1 184 ? -17.734 19.609 7.273 1 91.75 184 ALA B N 1
ATOM 3324 C CA . ALA B 1 184 ? -19.031 18.922 7.289 1 91.75 184 ALA B CA 1
ATOM 3325 C C . ALA B 1 184 ? -19.062 17.828 8.352 1 91.75 184 ALA B C 1
ATOM 3327 O O . ALA B 1 184 ? -20.078 17.641 9.031 1 91.75 184 ALA B O 1
ATOM 3328 N N . PHE B 1 185 ? -18.047 17.125 8.461 1 87.81 185 PHE B N 1
ATOM 3329 C CA . PHE B 1 185 ? -17.906 16.078 9.461 1 87.81 185 PHE B CA 1
ATOM 3330 C C . PHE B 1 185 ? -18.094 16.625 10.867 1 87.81 185 PHE B C 1
ATOM 3332 O O . PHE B 1 185 ? -18.859 16.094 11.656 1 87.81 185 PHE B O 1
ATOM 3339 N N . LEU B 1 186 ? -17.422 17.719 11.18 1 91.5 186 LEU B N 1
ATOM 3340 C CA . LEU B 1 186 ? -17.453 18.312 12.508 1 91.5 186 LEU B CA 1
ATOM 3341 C C . LEU B 1 186 ? -18.844 18.875 12.812 1 91.5 186 LEU B C 1
ATOM 3343 O O . LEU B 1 186 ? -19.297 18.828 13.961 1 91.5 186 LEU B O 1
ATOM 3347 N N . LEU B 1 187 ? -19.469 19.328 11.781 1 92.31 187 LEU B N 1
ATOM 3348 C CA . LEU B 1 187 ? -20.734 20.016 11.984 1 92.31 187 LEU B CA 1
ATOM 3349 C C . LEU B 1 187 ? -21.906 19.062 11.844 1 92.31 187 LEU B C 1
ATOM 3351 O O . LEU B 1 187 ? -23.047 19.422 12.148 1 92.31 187 LEU B O 1
ATOM 3355 N N . GLY B 1 188 ? -21.656 17.797 11.453 1 87.94 188 GLY B N 1
ATOM 3356 C CA . GLY B 1 188 ? -22.703 16.797 11.32 1 87.94 188 GLY B CA 1
ATOM 3357 C C . GLY B 1 188 ? -23.531 16.953 10.055 1 87.94 188 GLY B C 1
ATOM 3358 O O . GLY B 1 188 ? -24.734 16.688 10.062 1 87.94 188 GLY B O 1
ATOM 3359 N N . GLY B 1 189 ? -23.109 17.469 9.023 1 80.5 189 GLY B N 1
ATOM 3360 C CA . GLY B 1 189 ? -23.875 17.594 7.785 1 80.5 189 GLY B CA 1
ATOM 3361 C C . GLY B 1 189 ? -23.516 18.828 6.984 1 80.5 189 GLY B C 1
ATOM 3362 O O . GLY B 1 189 ? -22.359 19 6.59 1 80.5 189 GLY B O 1
ATOM 3363 N N . GLU B 1 190 ? -24.453 19.844 7.086 1 76.19 190 GLU B N 1
ATOM 3364 C CA . GLU B 1 190 ? -24.312 21.047 6.266 1 76.19 190 GLU B CA 1
ATOM 3365 C C . GLU B 1 190 ? -23.125 21.891 6.723 1 76.19 190 GLU B C 1
ATOM 3367 O O . GLU B 1 190 ? -22.922 22.078 7.922 1 76.19 190 GLU B O 1
ATOM 3372 N N . ALA B 1 191 ? -22.281 22.297 5.672 1 76.88 191 ALA B N 1
ATOM 3373 C CA . ALA B 1 191 ? -21.094 23.094 5.988 1 76.88 191 ALA B CA 1
ATOM 3374 C C . ALA B 1 191 ? -21.453 24.562 6.191 1 76.88 191 ALA B C 1
ATOM 3376 O O . ALA B 1 191 ? -21.234 25.391 5.309 1 76.88 191 ALA B O 1
ATOM 3377 N N . ASP B 1 192 ? -22.094 24.906 7.305 1 90.62 192 ASP B N 1
ATOM 3378 C CA . ASP B 1 192 ? -22.25 26.281 7.773 1 90.62 192 ASP B CA 1
ATOM 3379 C C . ASP B 1 192 ? -21 26.75 8.516 1 90.62 192 ASP B C 1
ATOM 3381 O O . ASP B 1 192 ? -20.906 26.594 9.734 1 90.62 192 ASP B O 1
ATOM 3385 N N . PHE B 1 193 ? -20.125 27.453 7.773 1 95.38 193 PHE B N 1
ATOM 3386 C CA . PHE B 1 193 ? -18.75 27.703 8.203 1 95.38 193 PHE B CA 1
ATOM 3387 C C . PHE B 1 193 ? -18.734 28.5 9.508 1 95.38 193 PHE B C 1
ATOM 3389 O O . PHE B 1 193 ? -17.953 28.203 10.414 1 95.38 193 PHE B O 1
ATOM 3396 N N . PRO B 1 194 ? -19.672 29.5 9.672 1 95.5 194 PRO B N 1
ATOM 3397 C CA . PRO B 1 194 ? -19.641 30.266 10.922 1 95.5 194 PRO B CA 1
ATOM 3398 C C . PRO B 1 194 ? -19.859 29.391 12.148 1 95.5 194 PRO B C 1
ATOM 3400 O O . PRO B 1 194 ? -19.359 29.703 13.234 1 95.5 194 PRO B O 1
ATOM 3403 N N . LYS B 1 195 ? -20.547 28.281 11.938 1 95.94 195 LYS B N 1
ATOM 3404 C CA . LYS B 1 195 ? -20.859 27.391 13.047 1 95.94 195 LYS B CA 1
ATOM 3405 C C . LYS B 1 195 ? -19.625 26.672 13.555 1 95.94 195 LYS B C 1
ATOM 3407 O O . LYS B 1 195 ? -19.641 26.078 14.641 1 95.94 195 LYS B O 1
ATOM 3412 N N . LEU B 1 196 ? -18.594 26.719 12.805 1 96.62 196 LEU B N 1
ATOM 3413 C CA . LEU B 1 196 ? -17.344 26.141 13.258 1 96.62 196 LEU B CA 1
ATOM 3414 C C . LEU B 1 196 ? -16.859 26.797 14.539 1 96.62 196 LEU B C 1
ATOM 3416 O O . LEU B 1 196 ? -16.25 26.156 15.398 1 96.62 196 LEU B O 1
ATOM 3420 N N . LEU B 1 197 ? -17.141 28.094 14.68 1 97.31 197 LEU B N 1
ATOM 3421 C CA . LEU B 1 197 ? -16.703 28.828 15.859 1 97.31 197 LEU B CA 1
ATOM 3422 C C . LEU B 1 197 ? -17.5 28.406 17.094 1 97.31 197 LEU B C 1
ATOM 3424 O O . LEU B 1 197 ? -17.016 28.547 18.219 1 97.31 197 LEU B O 1
ATOM 3428 N N . ASP B 1 198 ? -18.734 27.875 16.828 1 96.19 198 ASP B N 1
ATOM 3429 C CA . ASP B 1 198 ? -19.562 27.406 17.938 1 96.19 198 ASP B CA 1
ATOM 3430 C C . ASP B 1 198 ? -18.922 26.188 18.625 1 96.19 198 ASP B C 1
ATOM 3432 O O . ASP B 1 198 ? -19.234 25.891 19.766 1 96.19 198 ASP B O 1
ATOM 3436 N N . LEU B 1 199 ? -18.062 25.594 17.922 1 95.44 199 LEU B N 1
ATOM 3437 C CA . LEU B 1 199 ? -17.406 24.422 18.484 1 95.44 199 LEU B CA 1
ATOM 3438 C C . LEU B 1 199 ? -16.312 24.812 19.469 1 95.44 199 LEU B C 1
ATOM 3440 O O . LEU B 1 199 ? -15.852 23.984 20.25 1 95.44 199 LEU B O 1
ATOM 3444 N N . GLY B 1 200 ? -15.789 26.141 19.312 1 97.19 200 GLY B N 1
ATOM 3445 C CA . GLY B 1 200 ? -14.875 26.578 20.359 1 97.19 200 GLY B CA 1
ATOM 3446 C C . GLY B 1 200 ? -13.672 27.328 19.828 1 97.19 200 GLY B C 1
ATOM 3447 O O . GLY B 1 200 ? -13.211 28.297 20.438 1 97.19 200 GLY B O 1
ATOM 3448 N N . PRO B 1 201 ? -13.094 27 18.703 1 98.38 201 PRO B N 1
ATOM 3449 C CA . PRO B 1 201 ? -11.875 27.672 18.234 1 98.38 201 PRO B CA 1
ATOM 3450 C C . PRO B 1 201 ? -12.062 29.172 18.047 1 98.38 201 PRO B C 1
ATOM 3452 O O . PRO B 1 201 ? -13.164 29.625 17.719 1 98.38 201 PRO B O 1
ATOM 3455 N N . LYS B 1 202 ? -10.992 29.922 18.203 1 98.12 202 LYS B N 1
ATOM 3456 C CA . LYS B 1 202 ? -11.055 31.375 18.047 1 98.12 202 LYS B CA 1
ATOM 3457 C C . LYS B 1 202 ? -11.305 31.75 16.594 1 98.12 202 LYS B C 1
ATOM 3459 O O . LYS B 1 202 ? -11.945 32.781 16.328 1 98.12 202 LYS B O 1
ATOM 3464 N N . ALA B 1 203 ? -10.742 31.031 15.695 1 98.62 203 ALA B N 1
ATOM 3465 C CA . ALA B 1 203 ? -10.914 31.219 14.258 1 98.62 203 ALA B CA 1
ATOM 3466 C C . ALA B 1 203 ? -10.828 29.875 13.531 1 98.62 203 ALA B C 1
ATOM 3468 O O . ALA B 1 203 ? -10.383 28.875 14.094 1 98.62 203 ALA B O 1
ATOM 3469 N N . ALA B 1 204 ? -11.328 29.875 12.336 1 98.56 204 ALA B N 1
ATOM 3470 C CA . ALA B 1 204 ? -11.227 28.703 11.477 1 98.56 204 ALA B CA 1
ATOM 3471 C C . ALA B 1 204 ? -10.867 29.094 10.047 1 98.56 204 ALA B C 1
ATOM 3473 O O . ALA B 1 204 ? -11.195 30.203 9.602 1 98.56 204 ALA B O 1
ATOM 3474 N N . VAL B 1 205 ? -10.102 28.312 9.445 1 98.62 205 VAL B N 1
ATOM 3475 C CA . VAL B 1 205 ? -9.836 28.422 8.016 1 98.62 205 VAL B CA 1
ATOM 3476 C C . VAL B 1 205 ? -10.312 27.156 7.305 1 98.62 205 VAL B C 1
ATOM 3478 O O . VAL B 1 205 ? -9.992 26.047 7.719 1 98.62 205 VAL B O 1
ATOM 3481 N N . VAL B 1 206 ? -11.117 27.297 6.285 1 97.38 206 VAL B N 1
ATOM 3482 C CA . VAL B 1 206 ? -11.648 26.203 5.492 1 97.38 206 VAL B CA 1
ATOM 3483 C C . VAL B 1 206 ? -11.047 26.234 4.09 1 97.38 206 VAL B C 1
ATOM 3485 O O . VAL B 1 206 ? -11.266 27.188 3.336 1 97.38 206 VAL B O 1
ATOM 3488 N N . THR B 1 207 ? -10.242 25.234 3.781 1 95.88 207 THR B N 1
ATOM 3489 C CA . THR B 1 207 ? -9.727 25.172 2.418 1 95.88 207 THR B CA 1
ATOM 3490 C C . THR B 1 207 ? -10.82 24.703 1.455 1 95.88 207 THR B C 1
ATOM 3492 O O . THR B 1 207 ? -11.602 23.812 1.782 1 95.88 207 THR B O 1
ATOM 3495 N N . LEU B 1 208 ? -10.898 25.312 0.31 1 94.19 208 LEU B N 1
ATOM 3496 C CA . LEU B 1 208 ? -11.953 25.062 -0.67 1 94.19 208 LEU B CA 1
ATOM 3497 C C . LEU B 1 208 ? -11.367 24.578 -1.985 1 94.19 208 LEU B C 1
ATOM 3499 O O . LEU B 1 208 ? -11.867 24.906 -3.061 1 94.19 208 LEU B O 1
ATOM 3503 N N . GLY B 1 209 ? -10.266 23.906 -1.908 1 90.44 209 GLY B N 1
ATOM 3504 C CA . GLY B 1 209 ? -9.609 23.422 -3.115 1 90.44 209 GLY B CA 1
ATOM 3505 C C . GLY B 1 209 ? -9.219 24.547 -4.062 1 90.44 209 GLY B C 1
ATOM 3506 O O . GLY B 1 209 ? -8.57 25.516 -3.66 1 90.44 209 GLY B O 1
ATOM 3507 N N . ALA B 1 210 ? -9.672 24.344 -5.328 1 91.62 210 ALA B N 1
ATOM 3508 C CA . ALA B 1 210 ? -9.305 25.297 -6.379 1 91.62 210 ALA B CA 1
ATOM 3509 C C . ALA B 1 210 ? -9.953 26.656 -6.141 1 91.62 210 ALA B C 1
ATOM 3511 O O . ALA B 1 210 ? -9.547 27.656 -6.734 1 91.62 210 ALA B O 1
ATOM 3512 N N . LYS B 1 211 ? -10.914 26.734 -5.273 1 95 211 LYS B N 1
ATOM 3513 C CA . LYS B 1 211 ? -11.617 27.984 -5.008 1 95 211 LYS B CA 1
ATOM 3514 C C . LYS B 1 211 ? -10.867 28.828 -3.982 1 95 211 LYS B C 1
ATOM 3516 O O . LYS B 1 211 ? -11.164 30.016 -3.816 1 95 211 LYS B O 1
ATOM 3521 N N . GLY B 1 212 ? -9.906 28.25 -3.303 1 96.94 212 GLY B N 1
ATOM 3522 C CA . GLY B 1 212 ? -9.156 28.984 -2.305 1 96.94 212 GLY B CA 1
ATOM 3523 C C . GLY B 1 212 ? -9.469 28.562 -0.882 1 96.94 212 GLY B C 1
ATOM 3524 O O . GLY B 1 212 ? -9.328 27.391 -0.537 1 96.94 212 GLY B O 1
ATOM 3525 N N . ALA B 1 213 ? -9.891 29.547 -0.084 1 98 213 ALA B N 1
ATOM 3526 C CA . ALA B 1 213 ? -10.164 29.266 1.322 1 98 213 ALA B CA 1
ATOM 3527 C C . ALA B 1 213 ? -11.172 30.25 1.892 1 98 213 ALA B C 1
ATOM 3529 O O . ALA B 1 213 ? -11.445 31.297 1.281 1 98 213 ALA B O 1
ATOM 3530 N N . ALA B 1 214 ? -11.766 29.891 2.916 1 98.44 214 ALA B N 1
ATOM 3531 C CA . ALA B 1 214 ? -12.625 30.75 3.717 1 98.44 214 ALA B CA 1
ATOM 3532 C C . ALA B 1 214 ? -12.047 30.953 5.113 1 98.44 214 ALA B C 1
ATOM 3534 O O . ALA B 1 214 ? -11.703 30 5.801 1 98.44 214 ALA B O 1
ATOM 3535 N N . VAL B 1 215 ? -11.922 32.25 5.461 1 98.75 215 VAL B N 1
ATOM 3536 C CA . VAL B 1 215 ? -11.453 32.594 6.793 1 98.75 215 VAL B CA 1
ATOM 3537 C C . VAL B 1 215 ? -12.648 32.938 7.684 1 98.75 215 VAL B C 1
ATOM 3539 O O . VAL B 1 215 ? -13.414 33.875 7.375 1 98.75 215 VAL B O 1
ATOM 3542 N N . VAL B 1 216 ? -12.797 32.188 8.727 1 98.5 216 VAL B N 1
ATOM 3543 C CA . VAL B 1 216 ? -13.938 32.344 9.625 1 98.5 216 VAL B CA 1
ATOM 3544 C C . VAL B 1 216 ? -13.477 32.969 10.945 1 98.5 216 VAL B C 1
ATOM 3546 O O . VAL B 1 216 ? -12.688 32.375 11.672 1 98.5 216 VAL B O 1
ATOM 3549 N N . THR B 1 217 ? -13.969 34.188 11.258 1 98.12 217 THR B N 1
ATOM 3550 C CA . THR B 1 217 ? -13.695 34.875 12.516 1 98.12 217 THR B CA 1
ATOM 3551 C C . THR B 1 217 ? -14.984 35.375 13.148 1 98.12 217 THR B C 1
ATOM 3553 O O . THR B 1 217 ? -16.078 35.188 12.602 1 98.12 217 THR B O 1
ATOM 3556 N N . ALA B 1 218 ? -14.805 35.938 14.312 1 95.94 218 ALA B N 1
ATOM 3557 C CA . ALA B 1 218 ? -15.969 36.5 14.984 1 95.94 218 ALA B CA 1
ATOM 3558 C C . ALA B 1 218 ? -16.609 37.625 1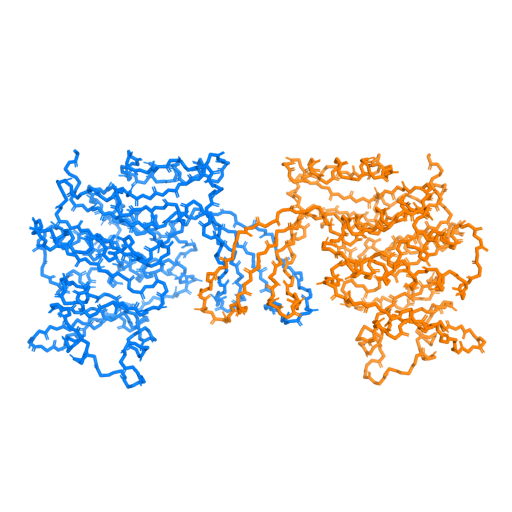4.141 1 95.94 218 ALA B C 1
ATOM 3560 O O . ALA B 1 218 ? -17.797 37.875 14.266 1 95.94 218 ALA B O 1
ATOM 3561 N N . ASP B 1 219 ? -15.836 38.188 13.188 1 96.06 219 ASP B N 1
ATOM 3562 C CA . ASP B 1 219 ? -16.297 39.281 12.359 1 96.06 219 ASP B CA 1
ATOM 3563 C C . ASP B 1 219 ? -17.031 38.781 11.117 1 96.06 219 ASP B C 1
ATOM 3565 O O . ASP B 1 219 ? -17.656 39.562 10.398 1 96.06 219 ASP B O 1
ATOM 3569 N N . GLY B 1 220 ? -16.953 37.531 10.891 1 96.31 220 GLY B N 1
ATOM 3570 C CA . GLY B 1 220 ? -17.609 36.969 9.727 1 96.31 220 GLY B CA 1
ATOM 3571 C C . GLY B 1 220 ? -16.703 36.062 8.906 1 96.31 220 GLY B C 1
ATOM 3572 O O . GLY B 1 220 ? -15.695 35.562 9.406 1 96.31 220 GLY B O 1
ATOM 3573 N N . VAL B 1 221 ? -17.188 35.781 7.719 1 97.88 221 VAL B N 1
ATOM 3574 C CA . VAL B 1 221 ? -16.469 34.875 6.816 1 97.88 221 VAL B CA 1
ATOM 3575 C C . VAL B 1 221 ? -15.852 35.688 5.672 1 97.88 221 VAL B C 1
ATOM 3577 O O . VAL B 1 221 ? -16.547 36.469 5.02 1 97.88 221 VAL B O 1
ATOM 3580 N N . LEU B 1 222 ? -14.578 35.594 5.52 1 98.06 222 LEU B N 1
ATOM 3581 C CA . LEU B 1 222 ? -13.867 36.188 4.402 1 98.06 222 LEU B CA 1
ATOM 3582 C C . LEU B 1 222 ? -13.406 35.125 3.412 1 98.06 222 LEU B C 1
ATOM 3584 O O . LEU B 1 222 ? -12.695 34.188 3.789 1 98.06 222 LEU B O 1
ATOM 3588 N N . GLU B 1 223 ? -13.742 35.25 2.203 1 97.75 223 GLU B N 1
ATOM 3589 C CA . GLU B 1 223 ? -13.289 34.344 1.166 1 97.75 223 GLU B CA 1
ATOM 3590 C C . GLU B 1 223 ? -11.992 34.812 0.519 1 97.75 223 GLU B C 1
ATOM 3592 O O . GLU B 1 223 ? -11.852 36 0.23 1 97.75 223 GLU B O 1
ATOM 3597 N N . VAL B 1 224 ? -11.086 33.969 0.454 1 98.06 224 VAL B N 1
ATOM 3598 C CA . VAL B 1 224 ? -9.82 34.219 -0.231 1 98.06 224 VAL B CA 1
ATOM 3599 C C . VAL B 1 224 ? -9.75 33.375 -1.507 1 98.06 224 VAL B C 1
ATOM 3601 O O . VAL B 1 224 ? -9.711 32.156 -1.448 1 98.06 224 VAL B O 1
ATOM 3604 N N . SER B 1 225 ? -9.688 34 -2.652 1 97.56 225 SER B N 1
ATOM 3605 C CA . SER B 1 225 ? -9.703 33.281 -3.928 1 97.56 225 SER B CA 1
ATOM 3606 C C . SER B 1 225 ? -8.32 32.719 -4.262 1 97.56 225 SER B C 1
ATOM 3608 O O . SER B 1 225 ? -7.301 33.344 -3.963 1 97.56 225 SER B O 1
ATOM 3610 N N . SER B 1 226 ? -8.344 31.547 -4.848 1 96.62 226 SER B N 1
ATOM 3611 C CA . SER B 1 226 ? -7.109 30.938 -5.332 1 96.62 226 SER B CA 1
ATOM 3612 C C . SER B 1 226 ? -6.801 31.375 -6.762 1 96.62 226 SER B C 1
ATOM 3614 O O . SER B 1 226 ? -7.711 31.516 -7.582 1 96.62 226 SER B O 1
ATOM 3616 N N . PRO B 1 227 ? -5.523 31.609 -7.078 1 95.44 227 PRO B N 1
ATOM 3617 C CA . PRO B 1 227 ? -5.18 31.766 -8.492 1 95.44 227 PRO B CA 1
ATOM 3618 C C . PRO B 1 227 ? -5.551 30.547 -9.328 1 95.44 227 PRO B C 1
ATOM 3620 O O . PRO B 1 227 ? -5.551 29.422 -8.82 1 95.44 227 PRO B O 1
ATOM 3623 N N . LYS B 1 228 ? -5.895 30.703 -10.562 1 93.5 228 LYS B N 1
ATOM 3624 C CA . LYS B 1 228 ? -6.184 29.609 -11.477 1 93.5 228 LYS B CA 1
ATOM 3625 C C . LYS B 1 228 ? -4.898 28.969 -12 1 93.5 228 LYS B C 1
ATOM 3627 O O . LYS B 1 228 ? -4.051 29.672 -12.578 1 93.5 228 LYS B O 1
ATOM 3632 N N . VAL B 1 229 ? -4.723 27.75 -11.727 1 94.5 229 VAL B N 1
ATOM 3633 C CA . VAL B 1 229 ? -3.541 27.047 -12.211 1 94.5 229 VAL B CA 1
ATOM 3634 C C . VAL B 1 229 ? -3.951 25.703 -12.797 1 94.5 229 VAL B C 1
ATOM 3636 O O . VAL B 1 229 ? -5.082 25.25 -12.609 1 94.5 229 VAL B O 1
ATOM 3639 N N . GLU B 1 230 ? -3.158 25.078 -13.617 1 92.06 230 GLU B N 1
ATOM 3640 C CA . GLU B 1 230 ? -3.344 23.703 -14.078 1 92.06 230 GLU B CA 1
ATOM 3641 C C . GLU B 1 230 ? -2.748 22.703 -13.094 1 92.06 230 GLU B C 1
ATOM 3643 O O . GLU B 1 230 ? -1.526 22.562 -13.008 1 92.06 230 GLU B O 1
ATOM 3648 N N . ALA B 1 231 ? -3.607 22.078 -12.438 1 87.94 231 ALA B N 1
ATOM 3649 C CA . ALA B 1 231 ? -3.158 21.141 -11.414 1 87.94 231 ALA B CA 1
ATOM 3650 C C . ALA B 1 231 ? -2.555 19.875 -12.039 1 87.94 231 ALA B C 1
ATOM 3652 O O . ALA B 1 231 ? -3.109 19.328 -13 1 87.94 231 ALA B O 1
ATOM 3653 N N . VAL B 1 232 ? -1.422 19.5 -11.562 1 84.12 232 VAL B N 1
ATOM 3654 C CA . VAL B 1 232 ? -0.725 18.281 -11.969 1 84.12 232 VAL B CA 1
ATOM 3655 C C . VAL B 1 232 ? -0.884 17.203 -10.891 1 84.12 232 VAL B C 1
ATOM 3657 O O . VAL B 1 232 ? -1.159 16.047 -11.203 1 84.12 232 VAL B O 1
ATOM 3660 N N . ASP B 1 233 ? -0.745 17.547 -9.68 1 82.06 233 ASP B N 1
ATOM 3661 C CA . ASP B 1 233 ? -0.773 16.672 -8.516 1 82.06 233 ASP B CA 1
ATOM 3662 C C . ASP B 1 233 ? -1.146 17.438 -7.254 1 82.06 233 ASP B C 1
ATOM 3664 O O . ASP B 1 233 ? -0.442 18.375 -6.855 1 82.06 233 ASP B O 1
ATOM 3668 N N . THR B 1 234 ? -2.168 17 -6.617 1 83.25 234 THR B N 1
ATOM 3669 C CA . THR B 1 234 ? -2.643 17.766 -5.469 1 83.25 234 THR B CA 1
ATOM 3670 C C . THR B 1 234 ? -2.051 17.234 -4.176 1 83.25 234 THR B C 1
ATOM 3672 O O . THR B 1 234 ? -2.379 17.703 -3.086 1 83.25 234 THR B O 1
ATOM 3675 N N . THR B 1 235 ? -1.171 16.297 -4.25 1 82.62 235 THR B N 1
ATOM 3676 C CA . THR B 1 235 ? -0.576 15.672 -3.072 1 82.62 235 THR B CA 1
ATOM 3677 C C . THR B 1 235 ? 0.188 16.703 -2.246 1 82.62 235 THR B C 1
ATOM 3679 O O . THR B 1 235 ? 1.036 17.422 -2.773 1 82.62 235 THR B O 1
ATOM 3682 N N . GLY B 1 236 ? -0.146 16.797 -0.979 1 87.44 236 GLY B N 1
ATOM 3683 C CA . GLY B 1 236 ? 0.592 17.656 -0.063 1 87.44 236 GLY B CA 1
ATOM 3684 C C . GLY B 1 236 ? 0.122 19.094 -0.083 1 87.44 236 GLY B C 1
ATOM 3685 O O . GLY B 1 236 ? 0.629 19.938 0.669 1 87.44 236 GLY B O 1
ATOM 3686 N N . ALA B 1 237 ? -0.882 19.438 -0.925 1 90 237 ALA B N 1
ATOM 3687 C CA . ALA B 1 237 ? -1.345 20.812 -1.037 1 90 237 ALA B CA 1
ATOM 3688 C C . ALA B 1 237 ? -1.858 21.328 0.304 1 90 237 ALA B C 1
ATOM 3690 O O . ALA B 1 237 ? -1.604 22.484 0.672 1 90 237 ALA B O 1
ATOM 3691 N N . GLY B 1 238 ? -2.631 20.484 0.993 1 92.56 238 GLY B N 1
ATOM 3692 C CA . GLY B 1 238 ? -3.119 20.859 2.311 1 92.56 238 GLY B CA 1
ATOM 3693 C C . GLY B 1 238 ? -2.004 21.094 3.314 1 92.56 238 GLY B C 1
ATOM 3694 O O . GLY B 1 238 ? -2.076 22.016 4.129 1 92.56 238 GLY B O 1
ATOM 3695 N N . ASP B 1 239 ? -0.997 20.312 3.289 1 94.94 239 ASP B N 1
ATOM 3696 C CA . ASP B 1 239 ? 0.152 20.469 4.176 1 94.94 239 ASP B CA 1
ATOM 3697 C C . ASP B 1 239 ? 0.93 21.734 3.854 1 94.94 239 ASP B C 1
ATOM 3699 O O . ASP B 1 239 ? 1.399 22.438 4.758 1 94.94 239 ASP B O 1
ATOM 3703 N N . ALA B 1 240 ? 1.074 21.938 2.535 1 96.62 240 ALA B N 1
ATOM 3704 C CA . ALA B 1 240 ? 1.734 23.172 2.105 1 96.62 240 ALA B CA 1
ATOM 3705 C C . ALA B 1 240 ? 0.973 24.406 2.592 1 96.62 240 ALA B C 1
ATOM 3707 O O . ALA B 1 240 ? 1.579 25.375 3.045 1 96.62 240 ALA B O 1
ATOM 3708 N N . PHE B 1 241 ? -0.328 24.344 2.479 1 97.56 241 PHE B N 1
ATOM 3709 C CA . PHE B 1 241 ? -1.193 25.406 2.98 1 97.56 241 PHE B CA 1
ATOM 3710 C C . PHE B 1 241 ? -0.958 25.641 4.469 1 97.56 241 PHE B C 1
ATOM 3712 O O . PHE B 1 241 ? -0.748 26.766 4.898 1 97.56 241 PHE B O 1
ATOM 3719 N N . ALA B 1 242 ? -0.981 24.562 5.199 1 98.06 242 ALA B N 1
ATOM 3720 C CA . ALA B 1 242 ? -0.821 24.641 6.652 1 98.06 242 ALA B CA 1
ATOM 3721 C C . ALA B 1 242 ? 0.539 25.219 7.023 1 98.06 242 ALA B C 1
ATOM 3723 O O . ALA B 1 242 ? 0.635 26.062 7.918 1 98.06 242 ALA B O 1
ATOM 3724 N N . GLY B 1 243 ? 1.581 24.75 6.367 1 98.38 243 GLY B N 1
ATOM 3725 C CA . GLY B 1 243 ? 2.912 25.281 6.613 1 98.38 243 GLY B CA 1
ATOM 3726 C C . GLY B 1 243 ? 3.023 26.766 6.316 1 98.38 243 GLY B C 1
ATOM 3727 O O . GLY B 1 243 ? 3.619 27.516 7.09 1 98.38 243 GLY B O 1
ATOM 3728 N N . ALA B 1 244 ? 2.457 27.172 5.215 1 98.44 244 ALA B N 1
ATOM 3729 C CA . ALA B 1 244 ? 2.473 28.578 4.824 1 98.44 244 ALA B CA 1
ATOM 3730 C C . ALA B 1 244 ? 1.684 29.422 5.816 1 98.44 244 ALA B C 1
ATOM 3732 O O . ALA B 1 244 ? 2.129 30.516 6.207 1 98.44 244 ALA B O 1
ATOM 3733 N N . LEU B 1 245 ? 0.529 28.938 6.168 1 98.56 245 LEU B N 1
ATOM 3734 C CA . LEU B 1 245 ? -0.314 29.625 7.141 1 98.56 245 LEU B CA 1
ATOM 3735 C C . LEU B 1 245 ? 0.427 29.828 8.461 1 98.56 245 LEU B C 1
ATOM 3737 O O . LEU B 1 245 ? 0.458 30.938 9 1 98.56 245 LEU B O 1
ATOM 3741 N N . ALA B 1 246 ? 1.024 28.797 8.938 1 98.31 246 ALA B N 1
ATOM 3742 C CA . ALA B 1 246 ? 1.771 28.828 10.188 1 98.31 246 ALA B CA 1
ATOM 3743 C C . ALA B 1 246 ? 2.938 29.812 10.102 1 98.31 246 ALA B C 1
ATOM 3745 O O . ALA B 1 246 ? 3.197 30.562 11.047 1 98.31 246 ALA B O 1
ATOM 3746 N N . THR B 1 247 ? 3.639 29.781 9.023 1 97.5 247 THR B N 1
ATOM 3747 C CA . THR B 1 247 ? 4.789 30.656 8.812 1 97.5 247 THR B CA 1
ATOM 3748 C C . THR B 1 247 ? 4.375 32.125 8.898 1 97.5 247 THR B C 1
ATOM 3750 O O . THR B 1 247 ? 5.02 32.906 9.586 1 97.5 247 THR B O 1
ATOM 3753 N N . SER B 1 248 ? 3.32 32.469 8.172 1 97.44 248 SER B N 1
ATOM 3754 C CA . SER B 1 248 ? 2.822 33.844 8.172 1 97.44 248 SER B CA 1
ATOM 3755 C C . SER B 1 248 ? 2.342 34.25 9.555 1 97.44 248 SER B C 1
ATOM 3757 O O . SER B 1 248 ? 2.645 35.344 10.016 1 97.44 248 SER B O 1
ATOM 3759 N N . LEU B 1 249 ? 1.638 33.406 10.227 1 97.44 249 LEU B N 1
ATOM 3760 C CA . LEU B 1 249 ? 1.122 33.688 11.555 1 97.44 249 LEU B CA 1
ATOM 3761 C C . LEU B 1 249 ? 2.262 33.875 12.555 1 97.44 249 LEU B C 1
ATOM 3763 O O . LEU B 1 249 ? 2.191 34.75 13.43 1 97.44 249 LEU B O 1
ATOM 3767 N N . ALA B 1 250 ? 3.256 33.062 12.438 1 96 250 ALA B N 1
ATOM 3768 C CA . ALA B 1 250 ? 4.414 33.156 13.32 1 96 250 ALA B CA 1
ATOM 3769 C C . ALA B 1 250 ? 5.109 34.5 13.18 1 96 250 ALA B C 1
ATOM 3771 O O . ALA B 1 250 ? 5.715 35 14.133 1 96 250 ALA B O 1
ATOM 3772 N N . LYS B 1 251 ? 5.008 35.094 12.016 1 93.69 251 LYS B N 1
ATOM 3773 C CA . LYS B 1 251 ? 5.617 36.406 11.742 1 93.69 251 LYS B CA 1
ATOM 3774 C C . LYS B 1 251 ? 4.699 37.531 12.18 1 93.69 251 LYS B C 1
ATOM 3776 O O . LYS B 1 251 ? 5.035 38.719 12.016 1 93.69 251 LYS B O 1
ATOM 3781 N N . GLY B 1 252 ? 3.51 37.188 12.602 1 94.75 252 GLY B N 1
ATOM 3782 C CA . GLY B 1 252 ? 2.609 38.219 13.141 1 94.75 252 GLY B CA 1
ATOM 3783 C C . GLY B 1 252 ? 1.617 38.719 12.125 1 94.75 252 GLY B C 1
ATOM 3784 O O . GLY B 1 252 ? 0.921 39.719 12.375 1 94.75 252 GLY B O 1
ATOM 3785 N N . GLU B 1 253 ? 1.497 38.094 11.031 1 96.12 253 GLU B N 1
ATOM 3786 C CA . GLU B 1 253 ? 0.548 38.5 10.008 1 96.12 253 GLU B CA 1
ATOM 3787 C C . GLU B 1 253 ? -0.89 38.219 10.438 1 96.12 253 GLU B C 1
ATOM 3789 O O . GLU B 1 253 ? -1.142 37.312 11.227 1 96.12 253 GLU B O 1
ATOM 3794 N N . GLU B 1 254 ? -1.794 39.062 9.914 1 97.19 254 GLU B N 1
ATOM 3795 C CA . GLU B 1 254 ? -3.217 38.844 10.141 1 97.19 254 GLU B CA 1
ATOM 3796 C C . GLU B 1 254 ? -3.682 37.562 9.445 1 97.19 254 GLU B C 1
ATOM 3798 O O . GLU B 1 254 ? -3.158 37.188 8.391 1 97.19 254 GLU B O 1
ATOM 3803 N N . LEU B 1 255 ? -4.676 36.938 10.008 1 98.38 255 LEU B N 1
ATOM 3804 C CA . LEU B 1 255 ? -5.133 35.625 9.562 1 98.38 255 LEU B CA 1
ATOM 3805 C C . LEU B 1 255 ? -5.535 35.688 8.094 1 98.38 255 LEU B C 1
ATOM 3807 O O . LEU B 1 255 ? -5.23 34.75 7.336 1 98.38 255 LEU B O 1
ATOM 3811 N N . ALA B 1 256 ? -6.203 36.75 7.703 1 97.94 256 ALA B N 1
ATOM 3812 C CA . ALA B 1 256 ? -6.645 36.875 6.316 1 97.94 256 ALA B CA 1
ATOM 3813 C C . ALA B 1 256 ? -5.457 36.906 5.363 1 97.94 256 ALA B C 1
ATOM 3815 O O . ALA B 1 256 ? -5.469 36.281 4.312 1 97.94 256 ALA B O 1
ATOM 3816 N N . ASP B 1 257 ? -4.484 37.688 5.734 1 97.56 257 ASP B N 1
ATOM 3817 C CA . ASP B 1 257 ? -3.281 37.812 4.918 1 97.56 257 ASP B CA 1
ATOM 3818 C C . ASP B 1 257 ? -2.516 36.469 4.891 1 97.56 257 ASP B C 1
ATOM 3820 O O . ASP B 1 257 ? -1.984 36.094 3.854 1 97.56 257 ASP B O 1
ATOM 3824 N N . ALA B 1 258 ? -2.424 35.844 6.066 1 98.25 258 ALA B N 1
ATOM 3825 C CA . ALA B 1 258 ? -1.793 34.531 6.156 1 98.25 258 ALA B CA 1
ATOM 3826 C C . ALA B 1 258 ? -2.484 33.531 5.234 1 98.25 258 ALA B C 1
ATOM 3828 O O . ALA B 1 258 ? -1.821 32.75 4.539 1 98.25 258 ALA B O 1
ATOM 3829 N N . ALA B 1 259 ? -3.791 33.562 5.184 1 98.56 259 ALA B N 1
ATOM 3830 C CA . ALA B 1 259 ? -4.574 32.656 4.34 1 98.56 259 ALA B CA 1
ATOM 3831 C C . ALA B 1 259 ? -4.332 32.969 2.863 1 98.56 259 ALA B C 1
ATOM 3833 O O . ALA B 1 259 ? -4.25 32.031 2.051 1 98.56 259 ALA B O 1
ATOM 3834 N N . ARG B 1 260 ? -4.246 34.219 2.543 1 98.06 260 ARG B N 1
ATOM 3835 C CA . ARG B 1 260 ? -3.969 34.594 1.158 1 98.06 260 ARG B CA 1
ATOM 3836 C C . ARG B 1 260 ? -2.633 34 0.696 1 98.06 260 ARG B C 1
ATOM 3838 O O . ARG B 1 260 ? -2.527 33.5 -0.416 1 98.06 260 ARG B O 1
ATOM 3845 N N . ARG B 1 261 ? -1.662 34.156 1.549 1 97.5 261 ARG B N 1
ATOM 3846 C CA . ARG B 1 261 ? -0.355 33.594 1.221 1 97.5 261 ARG B CA 1
ATOM 3847 C C . ARG B 1 261 ? -0.42 32.062 1.114 1 97.5 261 ARG B C 1
ATOM 3849 O O . ARG B 1 261 ? 0.183 31.484 0.216 1 97.5 261 ARG B O 1
ATOM 3856 N N . ALA B 1 262 ? -1.085 31.453 2.043 1 98.5 262 ALA B N 1
ATOM 3857 C CA . ALA B 1 262 ? -1.214 30 2.068 1 98.5 262 ALA B CA 1
ATOM 3858 C C . ALA B 1 262 ? -1.894 29.484 0.801 1 98.5 262 ALA B C 1
ATOM 3860 O O . ALA B 1 262 ? -1.497 28.453 0.25 1 98.5 262 ALA B O 1
ATOM 3861 N N . VAL B 1 263 ? -2.895 30.188 0.335 1 97.94 263 VAL B N 1
ATOM 3862 C CA . VAL B 1 263 ? -3.604 29.828 -0.888 1 97.94 263 VAL B CA 1
ATOM 3863 C C . VAL B 1 263 ? -2.646 29.875 -2.076 1 97.94 263 VAL B C 1
ATOM 3865 O O . VAL B 1 263 ? -2.662 29 -2.938 1 97.94 263 VAL B O 1
ATOM 3868 N N . LYS B 1 264 ? -1.861 30.906 -2.098 1 97.5 264 LYS B N 1
ATOM 3869 C CA . LYS B 1 264 ? -0.877 31.047 -3.168 1 97.5 264 LYS B CA 1
ATOM 3870 C C . LYS B 1 264 ? 0.114 29.875 -3.158 1 97.5 264 LYS B C 1
ATOM 3872 O O . LYS B 1 264 ? 0.434 29.328 -4.207 1 97.5 264 LYS B O 1
ATOM 3877 N N . VAL B 1 265 ? 0.609 29.547 -2.018 1 97.88 265 VAL B N 1
ATOM 3878 C CA . VAL B 1 265 ? 1.565 28.453 -1.859 1 97.88 265 VAL B CA 1
ATOM 3879 C C . VAL B 1 265 ? 0.936 27.141 -2.324 1 97.88 265 VAL B C 1
ATOM 3881 O O . VAL B 1 265 ? 1.555 26.375 -3.07 1 97.88 265 VAL B O 1
ATOM 3884 N N . ALA B 1 266 ? -0.294 26.859 -1.884 1 96.38 266 ALA B N 1
ATOM 3885 C CA . ALA B 1 266 ? -0.992 25.641 -2.289 1 96.38 266 ALA B CA 1
ATOM 3886 C C . ALA B 1 266 ? -1.197 25.594 -3.801 1 96.38 266 ALA B C 1
ATOM 3888 O O . ALA B 1 266 ? -1.043 24.547 -4.426 1 96.38 266 ALA B O 1
ATOM 3889 N N . ALA B 1 267 ? -1.496 26.719 -4.371 1 95.69 267 ALA B N 1
ATOM 3890 C CA . ALA B 1 267 ? -1.731 26.812 -5.809 1 95.69 267 ALA B CA 1
ATOM 3891 C C . ALA B 1 267 ? -0.471 26.469 -6.594 1 95.69 267 ALA B C 1
ATOM 3893 O O . ALA B 1 267 ? -0.541 25.781 -7.621 1 95.69 267 ALA B O 1
ATOM 3894 N N . ILE B 1 268 ? 0.648 26.953 -6.141 1 96.69 268 ILE B N 1
ATOM 3895 C CA . ILE B 1 268 ? 1.91 26.625 -6.793 1 96.69 268 ILE B CA 1
ATOM 3896 C C . ILE B 1 268 ? 2.213 25.141 -6.609 1 96.69 268 ILE B C 1
ATOM 3898 O O . ILE B 1 268 ? 2.643 24.469 -7.547 1 96.69 268 ILE B O 1
ATOM 3902 N N . THR B 1 269 ? 1.999 24.625 -5.426 1 94.38 269 THR B N 1
ATOM 3903 C CA . THR B 1 269 ? 2.305 23.25 -5.055 1 94.38 269 THR B CA 1
ATOM 3904 C C . THR B 1 269 ? 1.617 22.266 -6 1 94.38 269 THR B C 1
ATOM 3906 O O . THR B 1 269 ? 2.236 21.312 -6.461 1 94.38 269 THR B O 1
ATOM 3909 N N . VAL B 1 270 ? 0.365 22.5 -6.398 1 91.56 270 VAL B N 1
ATOM 3910 C CA . VAL B 1 270 ? -0.432 21.531 -7.141 1 91.56 270 VAL B CA 1
ATOM 3911 C C . VAL B 1 270 ? 0.025 21.484 -8.594 1 91.56 270 VAL B C 1
ATOM 3913 O O . VAL B 1 270 ? -0.37 20.594 -9.352 1 91.56 270 VAL B O 1
ATOM 3916 N N . THR B 1 271 ? 0.884 22.453 -9.016 1 93.12 271 THR B N 1
ATOM 3917 C CA . THR B 1 271 ? 1.343 22.5 -10.398 1 93.12 271 THR B CA 1
ATOM 3918 C C . THR B 1 271 ? 2.531 21.562 -10.602 1 93.12 271 THR B C 1
ATOM 3920 O O . THR B 1 271 ? 3.008 21.391 -11.727 1 93.12 271 THR B O 1
ATOM 3923 N N . ARG B 1 272 ? 3.043 20.969 -9.562 1 89.75 272 ARG B N 1
ATOM 3924 C CA . ARG B 1 272 ? 4.223 20.109 -9.594 1 89.75 272 ARG B CA 1
ATOM 3925 C C . ARG B 1 272 ? 3.912 18.734 -9.016 1 89.75 272 ARG B C 1
ATOM 3927 O O . ARG B 1 272 ? 2.963 18.578 -8.242 1 89.75 272 ARG B O 1
ATOM 3934 N N . GLN B 1 273 ? 4.703 17.734 -9.32 1 83.56 273 GLN B N 1
ATOM 3935 C CA . GLN B 1 273 ? 4.48 16.375 -8.852 1 83.56 273 GLN B CA 1
ATOM 3936 C C . GLN B 1 273 ? 5.055 16.172 -7.449 1 83.56 273 GLN B C 1
ATOM 3938 O O . GLN B 1 273 ? 6.156 16.641 -7.152 1 83.56 273 GLN B O 1
ATOM 3943 N N . GLY B 1 274 ? 4.242 15.508 -6.633 1 83 274 GLY B N 1
ATOM 3944 C CA . GLY B 1 274 ? 4.746 15.109 -5.328 1 83 274 GLY B CA 1
ATOM 3945 C C . GLY B 1 274 ? 4.375 16.078 -4.223 1 83 274 GLY B C 1
ATOM 3946 O O . GLY B 1 274 ? 3.949 17.203 -4.496 1 83 274 GLY B O 1
ATOM 3947 N N . ALA B 1 275 ? 4.629 15.656 -3.023 1 88.88 275 ALA B N 1
ATOM 3948 C CA . ALA B 1 275 ? 4.402 16.531 -1.868 1 88.88 275 ALA B CA 1
ATOM 3949 C C . ALA B 1 275 ? 5.598 17.438 -1.628 1 88.88 275 ALA B C 1
ATOM 3951 O O . ALA B 1 275 ? 5.711 18.5 -2.254 1 88.88 275 ALA B O 1
ATOM 3952 N N . GLN B 1 276 ? 6.559 17.078 -0.884 1 93.25 276 GLN B N 1
ATOM 3953 C CA . GLN B 1 276 ? 7.664 17.938 -0.454 1 93.25 276 GLN B CA 1
ATOM 3954 C C . GLN B 1 276 ? 8.414 18.5 -1.652 1 93.25 276 GLN B C 1
ATOM 3956 O O . GLN B 1 276 ? 8.742 19.688 -1.679 1 93.25 276 GLN B O 1
ATOM 3961 N N . PRO B 1 277 ? 8.625 17.734 -2.727 1 89.31 277 PRO B N 1
ATOM 3962 C CA . PRO B 1 277 ? 9.367 18.281 -3.859 1 89.31 277 PRO B CA 1
ATOM 3963 C C . PRO B 1 277 ? 8.633 19.422 -4.555 1 89.31 277 PRO B C 1
ATOM 3965 O O . PRO B 1 277 ? 9.25 20.219 -5.262 1 89.31 277 PRO B O 1
ATOM 3968 N N . SER B 1 278 ? 7.395 19.516 -4.402 1 92.19 278 SER B N 1
ATOM 3969 C CA . SER B 1 278 ? 6.582 20.5 -5.125 1 92.19 278 SER B CA 1
ATOM 3970 C C . SER B 1 278 ? 6.5 21.812 -4.371 1 92.19 278 SER B C 1
ATOM 3972 O O . SER B 1 278 ? 6.031 22.828 -4.91 1 92.19 278 SER B O 1
ATOM 3974 N N . TYR B 1 279 ? 6.934 21.859 -3.1 1 96.81 279 TYR B N 1
ATOM 3975 C CA . TYR B 1 279 ? 6.727 23.031 -2.256 1 96.81 279 TYR B CA 1
ATOM 3976 C C . TYR B 1 279 ? 7.609 24.188 -2.705 1 96.81 279 TYR B C 1
ATOM 3978 O O . TYR B 1 279 ? 8.812 24.016 -2.908 1 96.81 279 TYR B O 1
ATOM 3986 N N . PRO B 1 280 ? 7.035 25.375 -2.857 1 96.81 280 PRO B N 1
ATOM 3987 C CA . PRO B 1 280 ? 7.812 26.531 -3.303 1 96.81 280 PRO B CA 1
ATOM 3988 C C . PRO B 1 280 ? 8.672 27.125 -2.191 1 96.81 280 PRO B C 1
ATOM 3990 O O . PRO B 1 280 ? 8.406 26.906 -1.009 1 96.81 280 PRO B O 1
ATOM 3993 N N . THR B 1 281 ? 9.664 27.844 -2.65 1 95.81 281 THR B N 1
ATOM 3994 C CA . THR B 1 281 ? 10.453 28.672 -1.744 1 95.81 281 THR B CA 1
ATOM 3995 C C . THR B 1 281 ? 9.852 30.078 -1.622 1 95.81 281 THR B C 1
ATOM 3997 O O . THR B 1 281 ? 8.961 30.438 -2.391 1 95.81 281 THR B O 1
ATOM 4000 N N . ALA B 1 282 ? 10.352 30.812 -0.641 1 93.94 282 ALA B N 1
ATOM 4001 C CA . ALA B 1 282 ? 9.883 32.188 -0.436 1 93.94 282 ALA B CA 1
ATOM 4002 C C . ALA B 1 282 ? 10.109 33.031 -1.683 1 93.94 282 ALA B C 1
ATOM 4004 O O . ALA B 1 282 ? 9.273 33.875 -2.027 1 93.94 282 ALA B O 1
ATOM 4005 N N . SER B 1 283 ? 11.148 32.75 -2.398 1 94 283 SER B N 1
ATOM 4006 C CA . SER B 1 283 ? 11.5 33.531 -3.572 1 94 283 SER B CA 1
ATOM 4007 C C . SER B 1 283 ? 10.516 33.281 -4.715 1 94 283 SER B C 1
ATOM 4009 O O . SER B 1 283 ? 10.289 34.188 -5.539 1 94 283 SER B O 1
ATOM 4011 N N . GLU B 1 284 ? 9.922 32.125 -4.754 1 92.62 284 GLU B N 1
ATOM 4012 C CA . GLU B 1 284 ? 8.984 31.766 -5.816 1 92.62 284 GLU B CA 1
ATOM 4013 C C . GLU B 1 284 ? 7.637 32.438 -5.617 1 92.62 284 GLU B C 1
ATOM 4015 O O . GLU B 1 284 ? 6.812 32.5 -6.535 1 92.62 284 GLU B O 1
ATOM 4020 N N . LEU B 1 285 ? 7.449 33 -4.457 1 91.31 285 LEU B N 1
ATOM 4021 C CA . LEU B 1 285 ? 6.195 33.688 -4.168 1 91.31 285 LEU B CA 1
ATOM 4022 C C . LEU B 1 285 ? 6.273 35.156 -4.582 1 91.31 285 LEU B C 1
ATOM 4024 O O . LEU B 1 285 ? 5.254 35.844 -4.637 1 91.31 285 LEU B O 1
ATOM 4028 N N . GLU B 1 286 ? 7.441 35.688 -4.754 1 85.38 286 GLU B N 1
ATOM 4029 C CA . GLU B 1 286 ? 7.645 37.062 -5.176 1 85.38 286 GLU B CA 1
ATOM 4030 C C . GLU B 1 286 ? 7.355 37.25 -6.664 1 85.38 286 GLU B C 1
ATOM 4032 O O . GLU B 1 286 ? 6.789 38.25 -7.078 1 85.38 286 GLU B O 1
#

Foldseek 3Di:
DQFQEEEEWAKAWEWEWEFQDDDDPPDDGDTDDTDTDIDTLRLLLQLLLLLAPGRYEYQAEAEPDPSSVRSVVLCVVSNYHDVNYYYDPWHGKYWYWYAHPVQDIDIDIDLTRLAVDDLVSDDCPNYQEYEYEPSHDLNNLQSNLVVCLVVVHAYEYEDPPADDDDLVSQQSHQEYEYEQVSCCVVVVHDNPPQCSCVSHYQWYWYQDPQQAIWTHHPVGIDGAGADDDDFDHQPQLSSSLSSQLSSCVSVPHDNVVSSNRSSHQSRQQRNDDDRSVSGHHSVVSD/DQFQEEEEWAKAWEWEWEFQDDDDPPDDGDTDDTDTDIDTLRLLLQLLLLLAPGRYEYQAEAEPDPSSVRSVVLCVVSNYHDVNYYYDPWHGKYWYWYAHPVQDIDIDIDLTRLAVDDLVSDDCPNYQEYEYEPSHDLNNLQSNLVVCLVVVHAYEYEDPPADDDDLVSQQSHQEYEYEQVSCCVHVVHDNPPQCSCVSHYQWYWYQDPQQAIWTHHPVGIDGAGADDDDFDHQPQLSSSLSSQLSNCVSVPHDNVVSSNRSSHQSRQQRNDDDRSVSGHHSVVSD

InterPro domains:
  IPR002139 Ribokinase/fructokinase [PR00990] (7-28)
  IPR002139 Ribokinase/fructokinase [PR00990] (34-53)
  IPR002139 Ribokinase/fructokinase [PR00990] (105-118)
  IPR002139 Ribokinase/fructokinase [PR00990] (168-183)
  IPR002139 Ribokinase/fructokinase [PR00990] (204-215)
  IPR002173 Carbohydrate/purine kinase, PfkB, conserved site [PS00584] (233-246)
  IPR011611 Carbohydrate kinase PfkB [PF00294] (4-281)
  IPR011877 Ribokinase [MF_01987] (3-286)
  IPR011877 Ribokinase [cd01174] (5-281)
  IPR029056 Ribokinase-like [G3DSA:3.40.1190.20] (1-286)
  IPR029056 Ribokinase-like [SSF53613] (2-284)